Protein AF-0000000078798876 (afdb_homodimer)

Organism: NCBI:txid997891

Secondary structure (DSSP, 8-state):
-EEEEEEE-HHHHHTT---HHHHHHHHHHHHHHTTTSB-PPPEEE-SSTT-EEEEEEEE--TTT-EEEEEEEEE-TTSSSSEEEEEEEEETTT--EEEEEE-HHHHHHHHHHHHHHHHHHHSPTT--EEEEE--SHHHHHHHHHHHHHTTTS-EEEEEE--TTHHHHHHHHTTT-TTEEEEEE--HHHHHHT-SEEEE--S--SS-S---GGGS-TTPEEEESS-TT-TTHHHH-SEEEES-HHHHTTSTTGGG-SSEEETHHHHTTSS----STT--EEEE----HHHHHHHHHHHHHHHTTT---EEEEE---SS---/-EEEEEEE-HHHHHTT---HHHHHHHHHHHHHHTTTSB-PPPEEE-SSTT-EEEEEEEE--TTT-EEEEEEEEE-TTSSSSEEEEEEEEETTT--EEEEEE-HHHHHHHHHHHHHHHHHHHSPTT--EEEEE--SHHHHHHHHHHHHHTTTS-EEEEEE--TTHHHHHHHHTTT-TTEEEEEE--HHHHHHT-SEEEE--S--SS-S---GGGS-TTPEEEESS-TT-TTHHHH-SEEEES-HHHHTTSTTGGG-SSEEETHHHHTTSS----STT--EEEE----HHHHHHHHHHHHHHHTTT---EEEEE---SS---

Foldseek 3Di:
DWDKAFEAEPVLLVVVVQALQNLLVLLLVLLLQVVQKDWDDKDWDAPDDPKIWIWTWIGGHVVLQKIKIKIWIACPPDVVRIWMWMFIARNVPRDTHYIYTLPVLVQQNLLSVLLNLCVQAFAPPFAEEEEEDLDSNVLNVVSNNCVVPVVAAHEYEYEDDPCRQVVSCVVCVPRDRYHYHYDHALLVRQLPHSEYEYDDQDDPEARDDPPPSNAFQYEYEYSRPPRHVVCQQDFQEEEEQDCVVPVPDPCNVRRNYYDYPSCCSVPNDSHDDHRRGYYYYYYPDHVSSSNSVVSVSCVVCVPPRDDIDIDDDDPDPDDD/DWDKAFEAEPVLLVVVVQALQNLLVLLLVLLLQVVQKDWDDKDWDAPDDPKIWIWTWIGGHVVLQKIKIKIWIACPPDVVRIWMWMFIARNVPRDTHYIYTLPVLVQQNLLSVLLNLCVQAFAPPFAEEEEEDLDSNVLNVVSNNCVVPVVAAHEYEYEDDPCRQVVSCVVCVPRDRYHYHYDHALLVRQLPHSEYEYDDQDDPEARDPPPPSNAFQYEYEYSRPPRPVVCQQDFQEEEEQDCVVPVPDPCNVRRNYYDYPSCCSVPNDSHDDHRRGYYYYYYPDHVSSSNSVVSVSCVVCVVPRDDIDIDDDDPDPDDD

InterPro domains:
  IPR003462 Ornithine cyclodeaminase/mu-crystallin [PF02423] (9-298)
  IPR003462 Ornithine cyclodeaminase/mu-crystallin [PTHR13812] (23-302)
  IPR023401 Ornithine cyclodeaminase, N-terminal [G3DSA:3.30.1780.10] (10-298)
  IPR036291 NAD(P)-binding domain superfamily [SSF51735] (4-299)

Nearest PDB structures (foldseek):
  4mpd-assembly1_A-2  TM=8.669E-01  e=1.095E-24  Staphylococcus aureus subsp. aureus MW2
  6t3e-assembly1_A  TM=8.638E-01  e=1.788E-24  Thermococcus litoralis DSM 5473
  1omo-assembly1_A  TM=8.299E-01  e=4.763E-24  Archaeoglobus fulgidus
  4bv8-assembly1_A-2  TM=8.212E-01  e=3.181E-23  Mus musculus
  6rqa-assembly1_B  TM=8.063E-01  e=5.661E-22  Paracoccus denitrificans PD1222

Radius of gyration: 27.5 Å; Cα contacts (8 Å, |Δi|>4): 1430; chains: 2; bounding box: 52×82×54 Å

Structure (mmCIF, N/CA/C/O backbone):
data_AF-0000000078798876-model_v1
#
loop_
_entity.id
_entity.type
_entity.pdbx_description
1 polymer 'Ornithine cyclodeaminase'
#
loop_
_atom_site.group_PDB
_atom_site.id
_atom_site.type_symbol
_atom_site.label_atom_id
_atom_site.label_alt_id
_atom_site.label_comp_id
_atom_site.label_asym_id
_atom_site.label_entity_id
_atom_site.label_seq_id
_atom_site.pdbx_PDB_ins_code
_atom_site.Cartn_x
_atom_site.Cartn_y
_atom_site.Cartn_z
_atom_site.occupancy
_atom_site.B_iso_or_equiv
_atom_site.auth_seq_id
_atom_site.auth_comp_id
_atom_site.auth_asym_id
_atom_site.auth_atom_id
_atom_site.pdbx_PDB_model_num
ATOM 1 N N . MET A 1 1 ? -21.156 14.617 -2.564 1 64.94 1 MET A N 1
ATOM 2 C CA . MET A 1 1 ? -22.031 13.734 -3.32 1 64.94 1 MET A CA 1
ATOM 3 C C . MET A 1 1 ? -21.672 12.273 -3.098 1 64.94 1 MET A C 1
ATOM 5 O O . MET A 1 1 ? -20.484 11.922 -3.098 1 64.94 1 MET A O 1
ATOM 9 N N . GLY A 1 2 ? -22.656 11.523 -2.791 1 82.88 2 GLY A N 1
ATOM 10 C CA . GLY A 1 2 ? -22.5 10.117 -2.479 1 82.88 2 GLY A CA 1
ATOM 11 C C . GLY A 1 2 ? -22.125 9.273 -3.682 1 82.88 2 GLY A C 1
ATOM 12 O O . GLY A 1 2 ? -22.609 9.508 -4.789 1 82.88 2 GLY A O 1
ATOM 13 N N . ARG A 1 3 ? -21.094 8.531 -3.545 1 88.94 3 ARG A N 1
ATOM 14 C CA . ARG A 1 3 ? -20.625 7.613 -4.578 1 88.94 3 ARG A CA 1
ATOM 15 C C . ARG A 1 3 ? -20.812 6.164 -4.148 1 88.94 3 ARG A C 1
ATOM 17 O O . ARG A 1 3 ? -20.469 5.793 -3.025 1 88.94 3 ARG A O 1
ATOM 24 N N . GLU A 1 4 ? -21.406 5.438 -5.062 1 94.81 4 GLU A N 1
ATOM 25 C CA . GLU A 1 4 ? -21.641 4.031 -4.758 1 94.81 4 GLU A CA 1
ATOM 26 C C . GLU A 1 4 ? -20.359 3.215 -4.863 1 94.81 4 GLU A C 1
ATOM 28 O O . GLU A 1 4 ? -19.625 3.334 -5.844 1 94.81 4 GLU A O 1
ATOM 33 N N . VAL A 1 5 ? -20.062 2.471 -3.846 1 97.44 5 VAL A N 1
ATOM 34 C CA . VAL A 1 5 ? -18.938 1.546 -3.824 1 97.44 5 VAL A CA 1
ATOM 35 C C . VAL A 1 5 ? -19.453 0.108 -3.762 1 97.44 5 VAL A C 1
ATOM 37 O O . VAL A 1 5 ? -20.203 -0.251 -2.852 1 97.44 5 VAL A O 1
ATOM 40 N N . LEU A 1 6 ? -19.047 -0.679 -4.73 1 98.25 6 LEU A N 1
ATOM 41 C CA . LEU A 1 6 ? -19.469 -2.076 -4.758 1 98.25 6 LEU A CA 1
ATOM 42 C C . LEU A 1 6 ? -18.641 -2.912 -3.793 1 98.25 6 LEU A C 1
ATOM 44 O O . LEU A 1 6 ? -17.422 -2.697 -3.662 1 98.25 6 LEU A O 1
ATOM 48 N N . VAL A 1 7 ? -19.266 -3.803 -3.068 1 98.06 7 VAL A N 1
ATOM 49 C CA . VAL A 1 7 ? -18.578 -4.84 -2.307 1 98.06 7 VAL A CA 1
ATOM 50 C C . VAL A 1 7 ? -18.703 -6.18 -3.035 1 98.06 7 VAL A C 1
ATOM 52 O O . VAL A 1 7 ? -19.75 -6.816 -3.012 1 98.06 7 VAL A O 1
ATOM 55 N N . ILE A 1 8 ? -17.656 -6.566 -3.68 1 98.19 8 ILE A N 1
ATOM 56 C CA . ILE A 1 8 ? -17.656 -7.809 -4.445 1 98.19 8 ILE A CA 1
ATOM 57 C C . ILE A 1 8 ? -17.094 -8.945 -3.588 1 98.19 8 ILE A C 1
ATOM 59 O O . ILE A 1 8 ? -15.922 -8.93 -3.207 1 98.19 8 ILE A O 1
ATOM 63 N N . GLN A 1 9 ? -17.891 -9.891 -3.352 1 95.94 9 GLN A N 1
ATOM 64 C CA . GLN A 1 9 ? -17.547 -10.977 -2.441 1 95.94 9 GLN A CA 1
ATOM 65 C C . GLN A 1 9 ? -17.172 -12.234 -3.209 1 95.94 9 GLN A C 1
ATOM 67 O O . GLN A 1 9 ? -17.375 -12.32 -4.422 1 95.94 9 GLN A O 1
ATOM 72 N N . ASN A 1 10 ? -16.609 -13.164 -2.477 1 93.44 10 ASN A N 1
ATOM 73 C CA . ASN A 1 10 ? -16.219 -14.438 -3.08 1 93.44 10 ASN A CA 1
ATOM 74 C C . ASN A 1 10 ? -17.375 -15.094 -3.812 1 93.44 10 ASN A C 1
ATOM 76 O O . ASN A 1 10 ? -17.203 -15.625 -4.91 1 93.44 10 ASN A O 1
ATOM 80 N N . ARG A 1 11 ? -18.531 -15.062 -3.223 1 92.75 11 ARG A N 1
ATOM 81 C CA . ARG A 1 11 ? -19.688 -15.711 -3.816 1 92.75 11 ARG A CA 1
ATOM 82 C C . ARG A 1 11 ? -20.047 -15.078 -5.16 1 92.75 11 ARG A C 1
ATOM 84 O O . ARG A 1 11 ? -20.5 -15.773 -6.078 1 92.75 11 ARG A O 1
ATOM 91 N N . ASP A 1 12 ? -19.938 -13.711 -5.27 1 96.44 12 ASP A N 1
ATOM 92 C CA . ASP A 1 12 ? -20.188 -13.023 -6.531 1 96.44 12 ASP A CA 1
ATOM 93 C C . ASP A 1 12 ? -19.234 -13.508 -7.617 1 96.44 12 ASP A C 1
ATOM 95 O O . ASP A 1 12 ? -19.641 -13.75 -8.75 1 96.44 12 ASP A O 1
ATOM 99 N N . ILE A 1 13 ? -17.953 -13.695 -7.238 1 97.19 13 ILE A N 1
ATOM 100 C CA . ILE A 1 13 ? -16.922 -14.086 -8.188 1 97.19 13 ILE A CA 1
ATOM 101 C C . ILE A 1 13 ? -17.125 -15.539 -8.609 1 97.19 13 ILE A C 1
ATOM 103 O O . ILE A 1 13 ? -17.062 -15.875 -9.789 1 97.19 13 ILE A O 1
ATOM 107 N N . TYR A 1 14 ? -17.469 -16.375 -7.676 1 93.69 14 TYR A N 1
ATOM 108 C CA . TYR A 1 14 ? -17.734 -17.781 -7.965 1 93.69 14 TYR A CA 1
ATOM 109 C C . TYR A 1 14 ? -18.891 -17.922 -8.945 1 93.69 14 TYR A C 1
ATOM 111 O O . TYR A 1 14 ? -18.891 -18.812 -9.805 1 93.69 14 TYR A O 1
ATOM 119 N N . GLY A 1 15 ? -19.844 -17.047 -8.797 1 94.75 15 GLY A N 1
ATOM 120 C CA . GLY A 1 15 ? -21.031 -17.094 -9.648 1 94.75 15 GLY A CA 1
ATOM 121 C C . GLY A 1 15 ? -20.719 -16.797 -11.102 1 94.75 15 GLY A C 1
ATOM 122 O O . GLY A 1 15 ? -21.5 -17.141 -11.992 1 94.75 15 GLY A O 1
ATOM 123 N N . LEU A 1 16 ? -19.594 -16.172 -11.391 1 97.12 16 LEU A N 1
ATOM 124 C CA . LEU A 1 16 ? -19.203 -15.859 -12.766 1 97.12 16 LEU A CA 1
ATOM 125 C C . LEU A 1 16 ? -18.734 -17.109 -13.492 1 97.12 16 LEU A C 1
ATOM 127 O O . LEU A 1 16 ? -18.688 -17.141 -14.727 1 97.12 16 LEU A O 1
ATOM 131 N N . ASN A 1 17 ? -18.312 -18.172 -12.797 1 97.06 17 ASN A N 1
ATOM 132 C CA . ASN A 1 17 ? -17.797 -19.406 -13.359 1 97.06 17 ASN A CA 1
ATOM 133 C C . ASN A 1 17 ? -16.672 -19.141 -14.359 1 97.06 17 ASN A C 1
ATOM 135 O O . ASN A 1 17 ? -16.703 -19.656 -15.477 1 97.06 17 ASN A O 1
ATOM 139 N N . ILE A 1 18 ? -15.734 -18.328 -13.906 1 98.38 18 ILE A N 1
ATOM 140 C CA . ILE A 1 18 ? -14.578 -18.047 -14.742 1 98.38 18 ILE A CA 1
ATOM 141 C C . ILE A 1 18 ? -13.727 -19.312 -14.906 1 98.38 18 ILE A C 1
ATOM 143 O O . ILE A 1 18 ? -13.32 -19.922 -13.914 1 98.38 18 ILE A O 1
ATOM 147 N N . SER A 1 19 ? -13.406 -19.688 -16.125 1 98.19 19 SER A N 1
ATOM 148 C CA . SER A 1 19 ? -12.656 -20.922 -16.359 1 98.19 19 SER A CA 1
ATOM 149 C C . SER A 1 19 ? -11.18 -20.734 -16.047 1 98.19 19 SER A C 1
ATOM 151 O O . SER A 1 19 ? -10.648 -19.625 -16.156 1 98.19 19 SER A O 1
ATOM 153 N N . PRO A 1 20 ? -10.523 -21.781 -15.703 1 98.25 20 PRO A N 1
ATOM 154 C CA . PRO A 1 20 ? -9.078 -21.703 -15.484 1 98.25 20 PRO A CA 1
ATOM 155 C C . PRO A 1 20 ? -8.32 -21.219 -16.719 1 98.25 20 PRO A C 1
ATOM 157 O O . PRO A 1 20 ? -7.344 -20.469 -16.594 1 98.25 20 PRO A O 1
ATOM 160 N N . LEU A 1 21 ? -8.797 -21.594 -17.844 1 98.38 21 LEU A N 1
ATOM 161 C CA . LEU A 1 21 ? -8.148 -21.172 -19.078 1 98.38 21 LEU A CA 1
ATOM 162 C C . LEU A 1 21 ? -8.25 -19.656 -19.25 1 98.38 21 LEU A C 1
ATOM 164 O O . LEU A 1 21 ? -7.305 -19.016 -19.719 1 98.38 21 LEU A O 1
ATOM 168 N N . GLU A 1 22 ? -9.391 -19.109 -18.906 1 98.69 22 GLU A N 1
ATOM 169 C CA . GLU A 1 22 ? -9.555 -17.672 -18.953 1 98.69 22 GLU A CA 1
ATOM 170 C C . GLU A 1 22 ? -8.617 -16.969 -17.969 1 98.69 22 GLU A C 1
ATOM 172 O O . GLU A 1 22 ? -8.07 -15.906 -18.281 1 98.69 22 GLU A O 1
ATOM 177 N N . CYS A 1 23 ? -8.391 -17.547 -16.812 1 98.81 23 CYS A N 1
ATOM 178 C CA . CYS A 1 23 ? -7.441 -17.016 -15.852 1 98.81 23 CYS A CA 1
ATOM 179 C C . CYS A 1 23 ? -6.035 -16.969 -16.438 1 98.81 23 CYS A C 1
ATOM 181 O O . CYS A 1 23 ? -5.309 -15.992 -16.266 1 98.81 23 CYS A O 1
ATOM 183 N N . VAL A 1 24 ? -5.664 -18.016 -17.156 1 98.81 24 VAL A N 1
ATOM 184 C CA . VAL A 1 24 ? -4.344 -18.078 -17.781 1 98.81 24 VAL A CA 1
ATOM 185 C C . VAL A 1 24 ? -4.211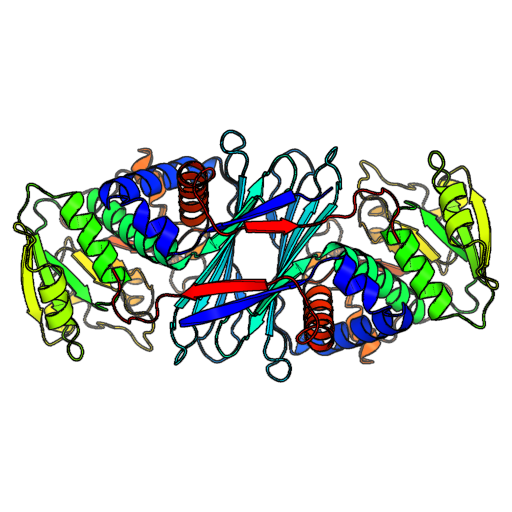 -16.969 -18.828 1 98.81 24 VAL A C 1
ATOM 187 O O . VAL A 1 24 ? -3.172 -16.312 -18.906 1 98.81 24 VAL A O 1
ATOM 190 N N . LYS A 1 25 ? -5.25 -16.781 -19.578 1 98.75 25 LYS A N 1
ATOM 191 C CA . LYS A 1 25 ? -5.25 -15.719 -20.562 1 98.75 25 LYS A CA 1
ATOM 192 C C . LYS A 1 25 ? -5.078 -14.352 -19.906 1 98.75 25 LYS A C 1
ATOM 194 O O . LYS A 1 25 ? -4.348 -13.5 -20.422 1 98.75 25 LYS A O 1
ATOM 199 N N . TRP A 1 26 ? -5.77 -14.148 -18.766 1 98.81 26 TRP A N 1
ATOM 200 C CA . TRP A 1 26 ? -5.676 -12.867 -18.062 1 98.81 26 TRP A CA 1
ATOM 201 C C . TRP A 1 26 ? -4.266 -12.648 -17.531 1 98.81 26 TRP A C 1
ATOM 203 O O . TRP A 1 26 ? -3.764 -11.523 -17.531 1 98.81 26 TRP A O 1
ATOM 213 N N . VAL A 1 27 ? -3.631 -13.656 -17.094 1 98.69 27 VAL A N 1
ATOM 214 C CA . VAL A 1 27 ? -2.266 -13.555 -16.594 1 98.69 27 VAL A CA 1
ATOM 215 C C . VAL A 1 27 ? -1.312 -13.242 -17.75 1 98.69 27 VAL A C 1
ATOM 217 O O . VAL A 1 27 ? -0.404 -12.422 -17.609 1 98.69 27 VAL A O 1
ATOM 220 N N . ASP A 1 28 ? -1.496 -13.938 -18.859 1 98.69 28 ASP A N 1
ATOM 221 C CA . ASP A 1 28 ? -0.694 -13.641 -20.031 1 98.69 28 ASP A CA 1
ATOM 222 C C . ASP A 1 28 ? -0.815 -12.164 -20.422 1 98.69 28 ASP A C 1
ATOM 224 O O . ASP A 1 28 ? 0.193 -11.484 -20.625 1 98.69 28 ASP A O 1
ATOM 228 N N . GLU A 1 29 ? -2.01 -11.719 -20.438 1 98.12 29 GLU A N 1
ATOM 229 C CA . GLU A 1 29 ? -2.271 -10.312 -20.719 1 98.12 29 GLU A CA 1
ATOM 230 C C . GLU A 1 29 ? -1.573 -9.414 -19.703 1 98.12 29 GLU A C 1
ATOM 232 O O . GLU A 1 29 ? -0.972 -8.398 -20.078 1 98.12 29 GLU A O 1
ATOM 237 N N . SER A 1 30 ? -1.654 -9.773 -18.469 1 98.12 30 SER A N 1
ATOM 238 C CA . SER A 1 30 ? -1.051 -8.992 -17.391 1 98.12 30 SER A CA 1
ATOM 239 C C . SER A 1 30 ? 0.452 -8.836 -17.609 1 98.12 30 SER A C 1
ATOM 241 O O . SER A 1 30 ? 0.99 -7.734 -17.5 1 98.12 30 SER A O 1
ATOM 243 N N . PHE A 1 31 ? 1.131 -9.906 -17.938 1 97.94 31 PHE A N 1
ATOM 244 C CA . PHE A 1 31 ? 2.572 -9.844 -18.156 1 97.94 31 PHE A CA 1
ATOM 245 C C . PHE A 1 31 ? 2.91 -8.914 -19.312 1 97.94 31 PHE A C 1
ATOM 247 O O . PHE A 1 31 ? 3.883 -8.156 -19.234 1 97.94 31 PHE A O 1
ATOM 254 N N . ARG A 1 32 ? 2.141 -8.961 -20.297 1 96.75 32 ARG A N 1
ATOM 255 C CA . ARG A 1 32 ? 2.395 -8.156 -21.484 1 96.75 32 ARG A CA 1
ATOM 256 C C . ARG A 1 32 ? 2.156 -6.676 -21.203 1 96.75 32 ARG A C 1
ATOM 258 O O . ARG A 1 32 ? 2.699 -5.812 -21.906 1 96.75 32 ARG A O 1
ATOM 265 N N . LEU A 1 33 ? 1.397 -6.367 -20.156 1 96.62 33 LEU A N 1
ATOM 266 C CA . LEU A 1 33 ? 1.072 -4.992 -19.781 1 96.62 33 LEU A CA 1
ATOM 267 C C . LEU A 1 33 ? 2.135 -4.418 -18.859 1 96.62 33 LEU A C 1
ATOM 269 O O . LEU A 1 33 ? 2.125 -3.219 -18.562 1 96.62 33 LEU A O 1
ATOM 273 N N . LYS A 1 34 ? 3.041 -5.219 -18.406 1 96.5 34 LYS A N 1
ATOM 274 C CA . LYS A 1 34 ? 3.926 -4.828 -17.312 1 96.5 34 LYS A CA 1
ATOM 275 C C . LYS A 1 34 ? 4.711 -3.568 -17.656 1 96.5 34 LYS A C 1
ATOM 277 O O . LYS A 1 34 ? 4.832 -2.658 -16.828 1 96.5 34 LYS A O 1
ATOM 282 N N . ALA A 1 35 ? 5.191 -3.463 -18.922 1 93.88 35 ALA A N 1
ATOM 283 C CA . ALA A 1 35 ? 6.012 -2.33 -19.344 1 93.88 35 ALA A CA 1
ATOM 284 C C . ALA A 1 35 ? 5.191 -1.044 -19.391 1 93.88 35 ALA A C 1
ATOM 286 O O . ALA A 1 35 ? 5.746 0.055 -19.312 1 93.88 35 ALA A O 1
ATOM 287 N N . LEU A 1 36 ? 3.908 -1.196 -19.562 1 95.88 36 LEU A N 1
ATOM 288 C CA . LEU A 1 36 ? 3.033 -0.039 -19.703 1 95.88 36 LEU A CA 1
ATOM 289 C C . LEU A 1 36 ? 2.375 0.32 -18.375 1 95.88 36 LEU A C 1
ATOM 291 O O . LEU A 1 36 ? 1.802 1.402 -18.234 1 95.88 36 LEU A O 1
ATOM 295 N N . ALA A 1 37 ? 2.416 -0.556 -17.406 1 97.81 37 ALA A N 1
ATOM 296 C CA . ALA A 1 37 ? 1.817 -0.332 -16.094 1 97.81 37 ALA A CA 1
ATOM 297 C C . ALA A 1 37 ? 2.834 0.258 -15.117 1 97.81 37 ALA A C 1
ATOM 299 O O . ALA A 1 37 ? 4.031 0.304 -15.414 1 97.81 37 ALA A O 1
ATOM 300 N N . GLN A 1 38 ? 2.4 0.878 -14.125 1 98 38 GLN A N 1
ATOM 301 C CA . GLN A 1 38 ? 3.252 1.253 -13 1 98 38 GLN A CA 1
ATOM 302 C C . GLN A 1 38 ? 3.111 0.261 -11.844 1 98 38 GLN A C 1
ATOM 304 O O . GLN A 1 38 ? 2.041 0.147 -11.25 1 98 38 GLN A O 1
ATOM 309 N N . LEU A 1 39 ? 4.137 -0.43 -11.57 1 97.12 39 LEU A N 1
ATOM 310 C CA . LEU A 1 39 ? 4.156 -1.524 -10.609 1 97.12 39 LEU A CA 1
ATOM 311 C C . LEU A 1 39 ? 5.227 -1.297 -9.547 1 97.12 39 LEU A C 1
ATOM 313 O O . LEU A 1 39 ? 6.312 -1.874 -9.617 1 97.12 39 LEU A O 1
ATOM 317 N N . PRO A 1 40 ? 4.906 -0.522 -8.516 1 93.69 40 PRO A N 1
ATOM 318 C CA . PRO A 1 40 ? 5.859 -0.352 -7.414 1 93.69 40 PRO A CA 1
ATOM 319 C C . PRO A 1 40 ? 6.113 -1.648 -6.648 1 93.69 40 PRO A C 1
ATOM 321 O O . PRO A 1 40 ? 5.262 -2.543 -6.641 1 93.69 40 PRO A O 1
ATOM 324 N N . PRO A 1 41 ? 7.301 -1.751 -6.078 1 90.25 41 PRO A N 1
ATOM 325 C CA . PRO A 1 41 ? 7.574 -2.949 -5.281 1 90.25 41 PRO A CA 1
ATOM 326 C C . PRO A 1 41 ? 6.586 -3.133 -4.133 1 90.25 41 PRO A C 1
ATOM 328 O O . PRO A 1 41 ? 6.082 -2.15 -3.584 1 90.25 41 PRO A O 1
ATOM 331 N N . LYS A 1 42 ? 6.316 -4.344 -3.791 1 92.75 42 LYS A N 1
ATOM 332 C CA . LYS A 1 42 ? 5.445 -4.625 -2.65 1 92.75 42 LYS A CA 1
ATOM 333 C C . LYS A 1 42 ? 6.152 -4.316 -1.333 1 92.75 42 LYS A C 1
ATOM 335 O O . LYS A 1 42 ? 7.383 -4.289 -1.272 1 92.75 42 LYS A O 1
ATOM 340 N N . MET A 1 43 ? 5.363 -4.035 -0.323 1 93.75 43 MET A N 1
ATOM 341 C CA . MET A 1 43 ? 5.867 -3.729 1.014 1 93.75 43 MET A CA 1
ATOM 342 C C . MET A 1 43 ? 5.246 -4.652 2.055 1 93.75 43 MET A C 1
ATOM 344 O O . MET A 1 43 ? 4.027 -4.844 2.072 1 93.75 43 MET A O 1
ATOM 348 N N . SER A 1 44 ? 6.152 -5.195 2.896 1 95.44 44 SER A N 1
ATOM 349 C CA . SER A 1 44 ? 5.645 -6.121 3.904 1 95.44 44 SER A CA 1
ATOM 350 C C . SER A 1 44 ? 6 -5.652 5.312 1 95.44 44 SER A C 1
ATOM 352 O O . SER A 1 44 ? 7.047 -5.035 5.52 1 95.44 44 SER A O 1
ATOM 354 N N . VAL A 1 45 ? 5.078 -5.871 6.211 1 97.62 45 VAL A N 1
ATOM 355 C CA . VAL A 1 45 ? 5.324 -5.754 7.645 1 97.62 45 VAL A CA 1
ATOM 356 C C . VAL A 1 45 ? 5.027 -7.082 8.328 1 97.62 45 VAL A C 1
ATOM 358 O O . VAL A 1 45 ? 4.336 -7.938 7.77 1 97.62 45 VAL A O 1
ATOM 361 N N . HIS A 1 46 ? 5.574 -7.258 9.547 1 97 46 HIS A N 1
ATOM 362 C CA . HIS A 1 46 ? 5.488 -8.539 10.234 1 97 46 HIS A CA 1
ATOM 363 C C . HIS A 1 46 ? 5.031 -8.367 11.672 1 97 46 HIS A C 1
ATOM 365 O O . HIS A 1 46 ? 5.852 -8.156 12.57 1 97 46 HIS A O 1
ATOM 371 N N . PRO A 1 47 ? 3.727 -8.516 11.859 1 96.19 47 PRO A N 1
ATOM 372 C CA . PRO A 1 47 ? 3.221 -8.312 13.219 1 96.19 47 PRO A CA 1
ATOM 373 C C . PRO A 1 47 ? 3.838 -9.281 14.227 1 96.19 47 PRO A C 1
ATOM 375 O O . PRO A 1 47 ? 4.16 -8.891 15.352 1 96.19 47 PRO A O 1
ATOM 378 N N . GLN A 1 48 ? 3.904 -10.562 13.812 1 92.69 48 GLN A N 1
ATOM 379 C CA . GLN A 1 48 ? 4.496 -11.586 14.664 1 92.69 48 GLN A CA 1
ATOM 380 C C . GLN A 1 48 ? 5.227 -12.641 13.836 1 92.69 48 GLN A C 1
ATOM 382 O O . GLN A 1 48 ? 4.648 -13.227 12.914 1 92.69 48 GLN A O 1
ATOM 387 N N . GLY A 1 49 ? 6.473 -12.852 14.242 1 89.62 49 GLY A N 1
ATOM 388 C CA . GLY A 1 49 ? 7.215 -13.898 13.562 1 89.62 49 GLY A CA 1
ATOM 389 C C . GLY A 1 49 ? 7.238 -13.727 12.055 1 89.62 49 GLY A C 1
ATOM 390 O O . GLY A 1 49 ? 7.621 -12.672 11.547 1 89.62 49 GLY A O 1
ATOM 391 N N . ASN A 1 50 ? 6.688 -14.836 11.367 1 87.75 50 ASN A N 1
ATOM 392 C CA . ASN A 1 50 ? 6.699 -14.836 9.914 1 87.75 50 ASN A CA 1
ATOM 393 C C . ASN A 1 50 ? 5.363 -14.367 9.344 1 87.75 50 ASN A C 1
ATOM 395 O O . ASN A 1 50 ? 5.141 -14.445 8.133 1 87.75 50 ASN A O 1
ATOM 399 N N . ASP A 1 51 ? 4.457 -13.93 10.242 1 94.38 51 ASP A N 1
ATOM 400 C CA . ASP A 1 51 ? 3.223 -13.32 9.758 1 94.38 51 ASP A CA 1
ATOM 401 C C . ASP A 1 51 ? 3.514 -12.078 8.922 1 94.38 51 ASP A C 1
ATOM 403 O O . ASP A 1 51 ? 4.578 -11.469 9.055 1 94.38 51 ASP A O 1
ATOM 407 N N . PHE A 1 52 ? 2.594 -11.797 8.008 1 96.19 52 PHE A N 1
ATOM 408 C CA . PHE A 1 52 ? 2.869 -10.594 7.238 1 96.19 52 PHE A CA 1
ATOM 409 C C . PHE A 1 52 ? 1.573 -9.945 6.758 1 96.19 52 PHE A C 1
ATOM 411 O O . PHE A 1 52 ? 0.552 -10.625 6.625 1 96.19 52 PHE A O 1
ATOM 418 N N . PHE A 1 53 ? 1.615 -8.703 6.637 1 97.94 53 PHE A N 1
ATOM 419 C CA . PHE A 1 53 ? 0.772 -7.93 5.734 1 97.94 53 PHE A CA 1
ATOM 420 C C . PHE A 1 53 ? 1.588 -7.375 4.574 1 97.94 53 PHE A C 1
ATOM 422 O O . PHE A 1 53 ? 2.66 -6.801 4.777 1 97.94 53 PHE A O 1
ATOM 429 N N . THR A 1 54 ? 1.133 -7.605 3.396 1 97.38 54 THR A N 1
ATOM 430 C CA . THR A 1 54 ? 1.828 -7.094 2.221 1 97.38 54 THR A CA 1
ATOM 431 C C . THR A 1 54 ? 0.909 -6.195 1.399 1 97.38 54 THR A C 1
ATOM 433 O O . THR A 1 54 ? -0.258 -6.523 1.18 1 97.38 54 THR A O 1
ATOM 436 N N . SER A 1 55 ? 1.36 -5 1.054 1 97.81 55 SER A N 1
ATOM 437 C CA . SER A 1 55 ? 0.664 -4.047 0.196 1 97.81 55 SER A CA 1
ATOM 438 C C . SER A 1 55 ? 1.18 -4.113 -1.237 1 97.81 55 SER A C 1
ATOM 440 O O . SER A 1 55 ? 2.383 -3.984 -1.478 1 97.81 55 SER A O 1
ATOM 442 N N . MET A 1 56 ? 0.241 -4.289 -2.137 1 98 56 MET A N 1
ATOM 443 C CA . MET A 1 56 ? 0.604 -4.508 -3.533 1 98 56 MET A CA 1
ATOM 444 C C . MET A 1 56 ? -0.172 -3.57 -4.453 1 98 56 MET A C 1
ATOM 446 O O . MET A 1 56 ? -1.195 -3.957 -5.02 1 98 56 MET A O 1
ATOM 450 N N . PRO A 1 57 ? 0.375 -2.375 -4.711 1 98.25 57 PRO A N 1
ATOM 451 C CA . PRO A 1 57 ? -0.294 -1.431 -5.609 1 98.25 57 PRO A CA 1
ATOM 452 C C . PRO A 1 57 ? 0.059 -1.661 -7.074 1 98.25 57 PRO A C 1
ATOM 454 O O . PRO A 1 57 ? 1.124 -2.205 -7.379 1 98.25 57 PRO A O 1
ATOM 457 N N . CYS A 1 58 ? -0.83 -1.242 -7.93 1 98.62 58 CYS A N 1
ATOM 458 C CA . CYS A 1 58 ? -0.557 -1.24 -9.359 1 98.62 58 CYS A CA 1
ATOM 459 C C . CYS A 1 58 ? -1.479 -0.27 -10.094 1 98.62 58 CYS A C 1
ATOM 461 O O . CYS A 1 58 ? -2.674 -0.205 -9.797 1 98.62 58 CYS A O 1
ATOM 463 N N . CYS A 1 59 ? -0.919 0.533 -10.938 1 98.75 59 CYS A N 1
ATOM 464 C CA . CYS A 1 59 ? -1.684 1.382 -11.844 1 98.75 59 CYS A CA 1
ATOM 465 C C . CYS A 1 59 ? -1.631 0.843 -13.266 1 98.75 59 CYS A C 1
ATOM 467 O O . CYS A 1 59 ? -0.56 0.777 -13.875 1 98.75 59 CYS A O 1
ATOM 469 N N . LEU A 1 60 ? -2.766 0.425 -13.789 1 98.5 60 LEU A N 1
ATOM 470 C CA . LEU A 1 60 ? -2.818 -0.081 -15.156 1 98.5 60 LEU A CA 1
ATOM 471 C C . LEU A 1 60 ? -2.727 1.061 -16.156 1 98.5 60 LEU A C 1
ATOM 473 O O . LEU A 1 60 ? -2.859 2.23 -15.789 1 98.5 60 LEU A O 1
ATOM 477 N N . PRO A 1 61 ? -2.422 0.731 -17.422 1 96.88 61 PRO A N 1
ATOM 478 C CA . PRO A 1 61 ? -2.375 1.776 -18.453 1 96.88 61 PRO A CA 1
ATOM 479 C C . PRO A 1 61 ? -3.68 2.562 -18.547 1 96.88 61 PRO A C 1
ATOM 481 O O . PRO A 1 61 ? -4.738 2.062 -18.156 1 96.88 61 PRO A O 1
ATOM 484 N N . SER A 1 62 ? -3.578 3.707 -19.125 1 94.5 62 SER A N 1
ATOM 485 C CA . SER A 1 62 ? -4.691 4.652 -19.156 1 94.5 62 SER A CA 1
ATOM 486 C C . SER A 1 62 ? -5.902 4.051 -19.859 1 94.5 62 SER A C 1
ATOM 488 O O . SER A 1 62 ? -7.043 4.414 -19.562 1 94.5 62 SER A O 1
ATOM 490 N N . SER A 1 63 ? -5.664 3.143 -20.781 1 95.12 63 SER A N 1
ATOM 491 C CA . SER A 1 63 ? -6.762 2.514 -21.5 1 95.12 63 SER A CA 1
ATOM 492 C C . SER A 1 63 ? -7.652 1.703 -20.578 1 95.12 63 SER A C 1
ATOM 494 O O . SER A 1 63 ? -8.844 1.512 -20.844 1 95.12 63 SER A O 1
ATOM 496 N N . TYR A 1 64 ? -7.129 1.225 -19.438 1 96.44 64 TYR A N 1
ATOM 497 C CA . TYR A 1 64 ? -7.918 0.513 -18.438 1 96.44 64 TYR A CA 1
ATOM 498 C C . TYR A 1 64 ? -8.562 1.486 -17.453 1 96.44 64 TYR A C 1
ATOM 500 O O . TYR A 1 64 ? -9.664 1.237 -16.953 1 96.44 64 TYR A O 1
ATOM 508 N N . GLY A 1 65 ? -7.785 2.598 -17.062 1 97.31 65 GLY A N 1
ATOM 509 C CA . GLY A 1 65 ? -8.328 3.678 -16.266 1 97.31 65 GLY A CA 1
ATOM 510 C C . GLY A 1 65 ? -8.5 3.305 -14.797 1 97.31 65 GLY A C 1
ATOM 511 O O . GLY A 1 65 ? -9.422 3.773 -14.133 1 97.31 65 GLY A O 1
ATOM 512 N N . VAL A 1 66 ? -7.609 2.352 -14.297 1 98.56 66 VAL A N 1
ATOM 513 C CA . VAL A 1 66 ? -7.832 1.935 -12.914 1 98.56 66 VAL A CA 1
ATOM 514 C C . VAL A 1 66 ? -6.5 1.91 -12.164 1 98.56 66 VAL A C 1
ATOM 516 O O . VAL A 1 66 ? -5.449 1.667 -12.758 1 98.56 66 VAL A O 1
ATOM 519 N N . PHE A 1 67 ? -6.547 2.197 -10.961 1 98.69 67 PHE A N 1
ATOM 520 C CA . PHE A 1 67 ? -5.551 1.888 -9.945 1 98.69 67 PHE A CA 1
ATOM 521 C C . PHE A 1 67 ? -6.098 0.878 -8.938 1 98.69 67 PHE A C 1
ATOM 523 O O . PHE A 1 67 ? -7.273 0.941 -8.562 1 98.69 67 PHE A O 1
ATOM 530 N N . GLY A 1 68 ? -5.258 -0.096 -8.602 1 98.81 68 GLY A N 1
ATOM 531 C CA . GLY A 1 68 ? -5.648 -1.075 -7.598 1 98.81 68 GLY A CA 1
ATOM 532 C C . GLY A 1 68 ? -4.625 -1.235 -6.488 1 98.81 68 GLY A C 1
ATOM 533 O O . GLY A 1 68 ? -3.426 -1.063 -6.715 1 98.81 68 GLY A O 1
ATOM 534 N N . MET A 1 69 ? -5.137 -1.544 -5.281 1 98.69 69 MET A N 1
ATOM 535 C CA . MET A 1 69 ? -4.32 -1.851 -4.113 1 98.69 69 MET A CA 1
ATOM 536 C C . MET A 1 69 ? -4.777 -3.15 -3.457 1 98.69 69 MET A C 1
ATOM 538 O O . MET A 1 69 ? -5.852 -3.203 -2.857 1 98.69 69 MET A O 1
ATOM 542 N N . LYS A 1 70 ? -3.936 -4.129 -3.516 1 98.81 70 LYS A N 1
ATOM 543 C CA . LYS A 1 70 ? -4.211 -5.344 -2.758 1 98.81 70 LYS A CA 1
ATOM 544 C C . LYS A 1 70 ? -3.498 -5.328 -1.409 1 98.81 70 LYS A C 1
ATOM 546 O O . LYS A 1 70 ? -2.33 -4.941 -1.325 1 98.81 70 LYS A O 1
ATOM 551 N N . VAL A 1 71 ? -4.215 -5.688 -0.411 1 98.69 71 VAL A N 1
ATOM 552 C CA . VAL A 1 71 ? -3.635 -6.008 0.889 1 98.69 71 VAL A CA 1
ATOM 553 C C . VAL A 1 71 ? -3.818 -7.496 1.186 1 98.69 71 VAL A C 1
ATOM 555 O O . VAL A 1 71 ? -4.945 -7.988 1.231 1 98.69 71 VAL A O 1
ATOM 558 N N . VAL A 1 72 ? -2.729 -8.141 1.343 1 98.19 72 VAL A N 1
ATOM 559 C CA . VAL A 1 72 ? -2.783 -9.578 1.624 1 98.19 72 VAL A CA 1
ATOM 560 C C . VAL A 1 72 ? -2.082 -9.867 2.949 1 98.19 72 VAL A C 1
ATOM 562 O O . VAL A 1 72 ? -1.051 -9.266 3.26 1 98.19 72 VAL A O 1
ATOM 565 N N . HIS A 1 73 ? -2.67 -10.734 3.725 1 97.12 73 HIS A N 1
ATOM 566 C CA . HIS A 1 73 ? -2.039 -11.148 4.973 1 97.12 73 HIS A CA 1
ATOM 567 C C . HIS A 1 73 ? -1.901 -12.664 5.047 1 97.12 73 HIS A C 1
ATOM 569 O O . HIS A 1 73 ? -2.643 -13.391 4.379 1 97.12 73 HIS A O 1
ATOM 575 N N . ARG A 1 74 ? -0.949 -13.078 5.727 1 94.81 74 ARG A N 1
ATOM 576 C CA . ARG A 1 74 ? -0.819 -14.445 6.203 1 94.81 74 ARG A CA 1
ATOM 577 C C . ARG A 1 74 ? -0.556 -14.484 7.703 1 94.81 74 ARG A C 1
ATOM 579 O O . ARG A 1 74 ? 0.473 -13.992 8.172 1 94.81 74 ARG A O 1
ATOM 586 N N . ILE A 1 75 ? -1.493 -14.953 8.43 1 94.56 75 ILE A N 1
ATOM 587 C CA . ILE A 1 75 ? -1.396 -15.078 9.883 1 94.56 75 ILE A CA 1
ATOM 588 C C . ILE A 1 75 ? -1.5 -16.547 10.281 1 94.56 75 ILE A C 1
ATOM 590 O O . ILE A 1 75 ? -2.557 -17.156 10.133 1 94.56 75 ILE A O 1
ATOM 594 N N . LEU A 1 76 ? -0.422 -17.062 10.805 1 90.12 76 LEU A N 1
ATOM 595 C CA . LEU A 1 76 ? -0.403 -18.453 11.211 1 90.12 76 LEU A CA 1
ATOM 596 C C . LEU A 1 76 ? -1.418 -18.719 12.32 1 90.12 76 LEU A C 1
ATOM 598 O O . LEU A 1 76 ? -1.484 -17.969 13.297 1 90.12 76 LEU A O 1
ATOM 602 N N . GLY A 1 77 ? -2.213 -19.703 12.156 1 88 77 GLY A N 1
ATOM 603 C CA . GLY A 1 77 ? -3.18 -20.078 13.172 1 88 77 GLY A CA 1
ATOM 604 C C . GLY A 1 77 ? -4.535 -19.438 12.984 1 88 77 GLY A C 1
ATOM 605 O O . GLY A 1 77 ? -5.523 -19.844 13.586 1 88 77 GLY A O 1
ATOM 606 N N . ALA A 1 78 ? -4.57 -18.391 12.172 1 90.5 78 ALA A N 1
ATOM 607 C CA . ALA A 1 78 ? -5.844 -17.734 11.875 1 90.5 78 ALA A CA 1
ATOM 608 C C . ALA A 1 78 ? -6.645 -18.547 10.852 1 90.5 78 ALA A C 1
ATOM 610 O O . ALA A 1 78 ? -6.094 -19.406 10.164 1 90.5 78 ALA A O 1
ATOM 611 N N . THR A 1 79 ? -7.945 -18.312 10.828 1 88.88 79 THR A N 1
ATOM 612 C CA . THR A 1 79 ? -8.828 -18.922 9.836 1 88.88 79 THR A CA 1
ATOM 613 C C . THR A 1 79 ? -9.602 -17.844 9.07 1 88.88 79 THR A C 1
ATOM 615 O O . THR A 1 79 ? -10.453 -17.172 9.648 1 88.88 79 THR A O 1
ATOM 618 N N . PRO A 1 80 ? -9.406 -17.797 7.82 1 88.81 80 PRO A N 1
ATOM 619 C CA . PRO A 1 80 ? -8.32 -18.406 7.043 1 88.81 80 PRO A CA 1
ATOM 620 C C . PRO A 1 80 ? -6.949 -17.828 7.398 1 88.81 80 PRO A C 1
ATOM 622 O O . PRO A 1 80 ? -6.859 -16.703 7.914 1 88.81 80 PRO A O 1
ATOM 625 N N . SER A 1 81 ? -5.938 -18.578 7.113 1 89.88 81 SER A N 1
ATOM 626 C CA . SER A 1 81 ? -4.586 -18.109 7.418 1 89.88 81 SER A CA 1
ATOM 627 C C . SER A 1 81 ? -4.105 -17.078 6.402 1 89.88 81 SER A C 1
ATOM 629 O O . SER A 1 81 ? -3.232 -16.266 6.707 1 89.88 81 SER A O 1
ATOM 631 N N . LEU A 1 82 ? -4.648 -17.188 5.238 1 92.69 82 LEU A N 1
ATOM 632 C CA . LEU A 1 82 ? -4.363 -16.234 4.168 1 92.69 82 LEU A CA 1
ATOM 633 C C . LEU A 1 82 ? -5.637 -15.516 3.732 1 92.69 82 LEU A C 1
ATOM 635 O O . LEU A 1 82 ? -6.68 -16.141 3.555 1 92.69 82 LEU A O 1
ATOM 639 N N . GLY A 1 83 ? -5.574 -14.219 3.672 1 94.5 83 GLY A N 1
ATOM 640 C CA . GLY A 1 83 ? -6.684 -13.398 3.205 1 94.5 83 GLY A CA 1
ATOM 641 C C . GLY A 1 83 ? -6.234 -12.141 2.494 1 94.5 83 GLY A C 1
ATOM 642 O O . GLY A 1 83 ? -5.086 -11.711 2.635 1 94.5 83 GLY A O 1
ATOM 643 N N . SER A 1 84 ? -7.121 -11.641 1.698 1 97.12 84 SER A N 1
ATOM 644 C CA . SER A 1 84 ? -6.738 -10.414 1 1 97.12 84 SER A CA 1
ATOM 645 C C . SER A 1 84 ? -7.965 -9.609 0.577 1 97.12 84 SER A C 1
ATOM 647 O O . SER A 1 84 ? -9.047 -10.172 0.4 1 97.12 84 SER A O 1
ATOM 649 N N . GLU A 1 85 ? -7.84 -8.375 0.501 1 98.5 85 GLU A N 1
ATOM 650 C CA . GLU A 1 85 ? -8.789 -7.426 -0.072 1 98.5 85 GLU A CA 1
ATOM 651 C C . GLU A 1 85 ? -8.133 -6.566 -1.148 1 98.5 85 GLU A C 1
ATOM 653 O O . GLU A 1 85 ? -6.93 -6.305 -1.092 1 98.5 85 GLU A O 1
ATOM 658 N N . ILE A 1 86 ? -8.914 -6.16 -2.129 1 98.88 86 ILE A N 1
ATOM 659 C CA . ILE A 1 86 ? -8.438 -5.27 -3.182 1 98.88 86 ILE A CA 1
ATOM 660 C C . ILE A 1 86 ? -9.336 -4.039 -3.264 1 98.88 86 ILE A C 1
ATOM 662 O O . ILE A 1 86 ? -10.555 -4.16 -3.365 1 98.88 86 ILE A O 1
ATOM 666 N N . LEU A 1 87 ? -8.758 -2.893 -3.137 1 98.88 87 LEU A N 1
ATOM 667 C CA . LEU A 1 87 ? -9.43 -1.646 -3.484 1 98.88 87 LEU A CA 1
ATOM 668 C C . LEU A 1 87 ? -9.219 -1.302 -4.953 1 98.88 87 LEU A C 1
ATOM 670 O O . LEU A 1 87 ? -8.078 -1.31 -5.438 1 98.88 87 LEU A O 1
ATOM 674 N N . LEU A 1 88 ? -10.289 -1.079 -5.648 1 98.88 88 LEU A N 1
ATOM 675 C CA . LEU A 1 88 ? -10.219 -0.687 -7.051 1 98.88 88 LEU A CA 1
ATOM 676 C C . LEU A 1 88 ? -10.711 0.745 -7.242 1 98.88 88 LEU A C 1
ATOM 678 O O . LEU A 1 88 ? -11.836 1.077 -6.859 1 98.88 88 LEU A O 1
ATOM 682 N N . TYR A 1 89 ? -9.859 1.562 -7.859 1 98.69 89 TYR A N 1
ATOM 683 C CA . TYR A 1 89 ? -10.156 2.975 -8.062 1 98.69 89 TYR A CA 1
ATOM 684 C C . TYR A 1 89 ? -10.242 3.307 -9.547 1 98.69 89 TYR A C 1
ATOM 686 O O . TYR A 1 89 ? -9.57 2.682 -10.367 1 98.69 89 TYR A O 1
ATOM 694 N N . ASP A 1 90 ? -11.125 4.316 -9.859 1 97.94 90 ASP A N 1
ATOM 695 C CA . ASP A 1 90 ? -11.008 5.02 -11.133 1 97.94 90 ASP A CA 1
ATOM 696 C C . ASP A 1 90 ? -9.781 5.926 -11.148 1 97.94 90 ASP A C 1
ATOM 698 O O . ASP A 1 90 ? -9.688 6.863 -10.352 1 97.94 90 ASP A O 1
ATOM 702 N N . SER A 1 91 ? -8.836 5.664 -12.031 1 97.69 91 SER A N 1
ATOM 703 C CA . SER A 1 91 ? -7.559 6.371 -11.984 1 97.69 91 SER A CA 1
ATOM 704 C C . SER A 1 91 ? -7.691 7.789 -12.539 1 97.69 91 SER A C 1
ATOM 706 O O . SER A 1 91 ? -6.785 8.609 -12.383 1 97.69 91 SER A O 1
ATOM 708 N N . LYS A 1 92 ? -8.781 8.117 -13.172 1 95.62 92 LYS A N 1
ATOM 709 C CA . LYS A 1 92 ? -9.016 9.445 -13.734 1 95.62 92 LYS A CA 1
ATOM 710 C C . LYS A 1 92 ? -9.688 10.367 -12.711 1 95.62 92 LYS A C 1
ATOM 712 O O . LYS A 1 92 ? -9.398 11.562 -12.664 1 95.62 92 LYS A O 1
ATOM 717 N N . SER A 1 93 ? -10.562 9.797 -11.891 1 95.19 93 SER A N 1
ATOM 718 C CA . SER A 1 93 ? -11.328 10.625 -10.961 1 95.19 93 SER A CA 1
ATOM 719 C C . SER A 1 93 ? -10.828 10.445 -9.531 1 95.19 93 SER A C 1
ATOM 721 O O . SER A 1 93 ? -11.117 11.273 -8.664 1 95.19 93 SER A O 1
ATOM 723 N N . GLY A 1 94 ? -10.18 9.336 -9.273 1 96.06 94 GLY A N 1
ATOM 724 C CA . GLY A 1 94 ? -9.75 9.031 -7.922 1 96.06 94 GLY A CA 1
ATOM 725 C C . GLY A 1 94 ? -10.812 8.328 -7.098 1 96.06 94 GLY A C 1
ATOM 726 O O . GLY A 1 94 ? -10.57 7.945 -5.953 1 96.06 94 GLY A O 1
ATOM 727 N N . GLN A 1 95 ? -11.961 8.047 -7.688 1 96.25 95 GLN A N 1
ATOM 728 C CA . GLN A 1 95 ? -13.086 7.492 -6.949 1 96.25 95 GLN A CA 1
ATOM 729 C C . GLN A 1 95 ? -12.883 6.008 -6.664 1 96.25 95 GLN A C 1
ATOM 731 O O . GLN A 1 95 ? -12.461 5.254 -7.539 1 96.25 95 GLN A O 1
ATOM 736 N N . LEU A 1 96 ? -13.148 5.609 -5.422 1 97.88 96 LEU A N 1
ATOM 737 C CA . LEU A 1 96 ? -13.195 4.191 -5.078 1 97.88 96 LEU A CA 1
ATOM 738 C C . LEU A 1 96 ? -14.398 3.512 -5.707 1 97.88 96 LEU A C 1
ATOM 740 O O . LEU A 1 96 ? -15.547 3.879 -5.422 1 97.88 96 LEU A O 1
ATOM 744 N N . GLN A 1 97 ? -14.148 2.518 -6.52 1 97.94 97 GLN A N 1
ATOM 745 C CA . GLN A 1 97 ? -15.227 1.862 -7.25 1 97.94 97 GLN A CA 1
ATOM 746 C C . GLN A 1 97 ? -15.695 0.603 -6.527 1 97.94 97 GLN A C 1
ATOM 748 O O . GLN A 1 97 ? -16.891 0.286 -6.527 1 97.94 97 GLN A O 1
ATOM 753 N N . ALA A 1 98 ? -14.719 -0.083 -5.91 1 98.56 98 ALA A N 1
ATOM 754 C CA . ALA A 1 98 ? -15.109 -1.365 -5.328 1 98.56 98 ALA A CA 1
ATOM 755 C C . ALA A 1 98 ? -14.102 -1.815 -4.273 1 98.56 98 ALA A C 1
ATOM 757 O O . ALA A 1 98 ? -12.922 -1.483 -4.352 1 98.56 98 ALA A O 1
ATOM 758 N N . LEU A 1 99 ? -14.602 -2.441 -3.246 1 98.56 99 LEU A N 1
ATOM 759 C CA . LEU A 1 99 ? -13.859 -3.338 -2.371 1 98.56 99 LEU A CA 1
ATOM 760 C C . LEU A 1 99 ? -14.102 -4.797 -2.75 1 98.56 99 LEU A C 1
ATOM 762 O O . LEU A 1 99 ? -15.234 -5.27 -2.699 1 98.56 99 LEU A O 1
ATOM 766 N N . ILE A 1 100 ? -13.039 -5.488 -3.117 1 98.5 100 ILE A N 1
ATOM 767 C CA . ILE A 1 100 ? -13.164 -6.828 -3.674 1 98.5 100 ILE A CA 1
ATOM 768 C C . ILE A 1 100 ? -12.469 -7.836 -2.76 1 98.5 100 ILE A C 1
ATOM 770 O O . ILE A 1 100 ? -11.32 -7.629 -2.355 1 98.5 100 ILE A O 1
ATOM 774 N N . ASP A 1 101 ? -13.211 -8.875 -2.438 1 97.06 101 ASP A N 1
ATOM 775 C CA . ASP A 1 101 ? -12.547 -10.008 -1.801 1 97.06 101 ASP A CA 1
ATOM 776 C C . ASP A 1 101 ? -11.477 -10.602 -2.715 1 97.06 101 ASP A C 1
ATOM 778 O O . ASP A 1 101 ? -11.781 -11.062 -3.818 1 97.06 101 ASP A O 1
ATOM 782 N N . GLY A 1 102 ? -10.211 -10.617 -2.215 1 97.44 102 GLY A N 1
ATOM 783 C CA . GLY A 1 102 ? -9.102 -10.969 -3.09 1 97.44 102 GLY A CA 1
ATOM 784 C C . GLY A 1 102 ? -8.734 -12.445 -3.031 1 97.44 102 GLY A C 1
ATOM 785 O O . GLY A 1 102 ? -7.836 -12.891 -3.746 1 97.44 102 GLY A O 1
ATOM 786 N N . ASP A 1 103 ? -9.453 -13.258 -2.23 1 96.5 103 ASP A N 1
ATOM 787 C CA . ASP A 1 103 ? -9.008 -14.617 -1.951 1 96.5 103 ASP A CA 1
ATOM 788 C C . ASP A 1 103 ? -9.055 -15.477 -3.211 1 96.5 103 ASP A C 1
ATOM 790 O O . ASP A 1 103 ? -8.07 -16.156 -3.547 1 96.5 103 ASP A O 1
ATOM 794 N N . TRP A 1 104 ? -10.195 -15.422 -3.904 1 97.38 104 TRP A N 1
ATOM 795 C CA . TRP A 1 104 ? -10.312 -16.188 -5.137 1 97.38 104 TRP A CA 1
ATOM 796 C C . TRP A 1 104 ? -9.312 -15.703 -6.176 1 97.38 104 TRP A C 1
ATOM 798 O O . TRP A 1 104 ? -8.641 -16.516 -6.828 1 97.38 104 TRP A O 1
ATOM 808 N N . ILE A 1 105 ? -9.156 -14.414 -6.277 1 98.38 105 ILE A N 1
ATOM 809 C CA . ILE A 1 105 ? -8.242 -13.812 -7.238 1 98.38 105 ILE A CA 1
ATOM 810 C C . ILE A 1 105 ? -6.812 -14.25 -6.93 1 98.38 105 ILE A C 1
ATOM 812 O O . ILE A 1 105 ? -6.094 -14.719 -7.812 1 98.38 105 ILE A O 1
ATOM 816 N N . THR A 1 106 ? -6.41 -14.141 -5.66 1 97.44 106 THR A N 1
ATOM 817 C CA . THR A 1 106 ? -5.062 -14.523 -5.254 1 97.44 106 THR A CA 1
ATOM 818 C C . THR A 1 106 ? -4.777 -15.977 -5.621 1 97.44 106 THR A C 1
ATOM 820 O O . THR A 1 106 ? -3.75 -16.281 -6.23 1 97.44 106 THR A O 1
ATOM 823 N N . THR A 1 107 ? -5.695 -16.781 -5.309 1 96.94 107 THR A N 1
ATOM 824 C CA . THR A 1 107 ? -5.508 -18.203 -5.512 1 96.94 107 THR A CA 1
ATOM 825 C C . THR A 1 107 ? -5.422 -18.547 -6.996 1 96.94 107 THR A C 1
ATOM 827 O O . THR A 1 107 ? -4.453 -19.156 -7.445 1 96.94 107 THR A O 1
ATOM 830 N N . MET A 1 108 ? -6.336 -18.047 -7.781 1 98.38 108 MET A N 1
ATOM 831 C CA . MET A 1 108 ? -6.438 -18.453 -9.18 1 98.38 108 MET A CA 1
ATOM 832 C C . MET A 1 108 ? -5.344 -17.797 -10.016 1 98.38 108 MET A C 1
ATOM 834 O O . MET A 1 108 ? -4.746 -18.422 -10.883 1 98.38 108 MET A O 1
ATOM 838 N N . ARG A 1 109 ? -5.102 -16.516 -9.727 1 98.62 109 ARG A N 1
ATOM 839 C CA . ARG A 1 109 ? -4.047 -15.906 -10.531 1 98.62 109 ARG A CA 1
ATOM 840 C C . ARG A 1 109 ? -2.686 -16.516 -10.195 1 98.62 109 ARG A C 1
ATOM 842 O O . ARG A 1 109 ? -1.823 -16.625 -11.07 1 98.62 109 ARG A O 1
ATOM 849 N N . THR 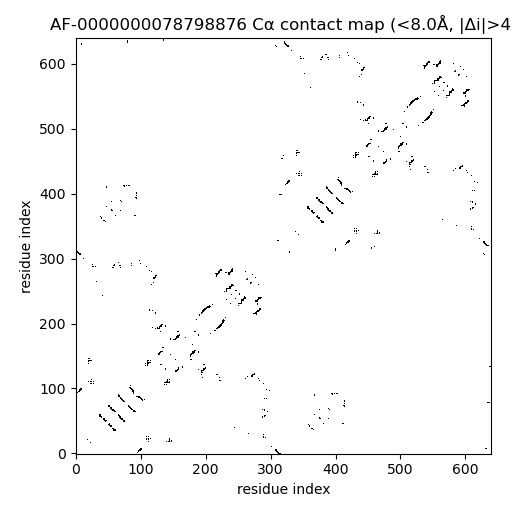A 1 110 ? -2.441 -16.938 -8.938 1 98 110 THR A N 1
ATOM 850 C CA . THR A 1 110 ? -1.198 -17.609 -8.57 1 98 110 THR A CA 1
ATOM 851 C C . THR A 1 110 ? -1.041 -18.922 -9.328 1 98 110 THR A C 1
ATOM 853 O O . THR A 1 110 ? 0.001 -19.172 -9.938 1 98 110 THR A O 1
ATOM 856 N N . GLY A 1 111 ? -2.111 -19.703 -9.344 1 98.38 111 GLY A N 1
ATOM 857 C CA . GLY A 1 111 ? -2.086 -20.938 -10.109 1 98.38 111 GLY A CA 1
ATOM 858 C C . GLY A 1 111 ? -1.903 -20.719 -11.602 1 98.38 111 GLY A C 1
ATOM 859 O O . GLY A 1 111 ? -1.168 -21.453 -12.258 1 98.38 111 GLY A O 1
ATOM 860 N N . ALA A 1 112 ? -2.541 -19.703 -12.078 1 98.81 112 ALA A N 1
ATOM 861 C CA . ALA A 1 112 ? -2.473 -19.375 -13.5 1 98.81 112 ALA A CA 1
ATOM 862 C C . ALA A 1 112 ? -1.063 -18.953 -13.898 1 98.81 112 ALA A C 1
ATOM 864 O O . ALA A 1 112 ? -0.572 -19.328 -14.969 1 98.81 112 ALA A O 1
ATOM 865 N N . VAL A 1 113 ? -0.415 -18.156 -13.07 1 98.69 113 VAL A N 1
ATOM 866 C CA . VAL A 1 113 ? 0.952 -17.734 -13.344 1 98.69 113 VAL A CA 1
ATOM 867 C C . VAL A 1 113 ? 1.878 -18.953 -13.383 1 98.69 113 VAL A C 1
ATOM 869 O O . VAL A 1 113 ? 2.697 -19.078 -14.297 1 98.69 113 VAL A O 1
ATOM 872 N N . ALA A 1 114 ? 1.745 -19.75 -12.406 1 98.56 114 ALA A N 1
ATOM 873 C CA . ALA A 1 114 ? 2.562 -20.969 -12.359 1 98.56 114 ALA A CA 1
ATOM 874 C C . ALA A 1 114 ? 2.35 -21.812 -13.602 1 98.56 114 ALA A C 1
ATOM 876 O O . ALA A 1 114 ? 3.312 -22.25 -14.242 1 98.56 114 ALA A O 1
ATOM 877 N N . ALA A 1 115 ? 1.107 -22.016 -13.984 1 98.75 115 ALA A N 1
ATOM 878 C CA . ALA A 1 115 ? 0.771 -22.844 -15.141 1 98.75 115 ALA A CA 1
ATOM 879 C C . ALA A 1 115 ? 1.306 -22.234 -16.438 1 98.75 115 ALA A C 1
ATOM 881 O O . ALA A 1 115 ? 1.812 -22.953 -17.297 1 98.75 115 ALA A O 1
ATOM 882 N N . LEU A 1 116 ? 1.187 -20.922 -16.547 1 98.81 116 LEU A N 1
ATOM 883 C CA . LEU A 1 116 ? 1.698 -20.234 -17.734 1 98.81 116 LEU A CA 1
ATOM 884 C C . LEU A 1 116 ? 3.211 -20.406 -17.844 1 98.81 116 LEU A C 1
ATOM 886 O O . LEU A 1 116 ? 3.736 -20.656 -18.922 1 98.81 116 LEU A O 1
ATOM 890 N N . SER A 1 117 ? 3.896 -20.25 -16.719 1 98.62 117 SER A N 1
ATOM 891 C CA . SER A 1 117 ? 5.34 -20.453 -16.688 1 98.62 117 SER A CA 1
ATOM 892 C C . SER A 1 117 ? 5.707 -21.875 -17.125 1 98.62 117 SER A C 1
ATOM 894 O O . SER A 1 117 ? 6.633 -22.062 -17.922 1 98.62 117 SER A O 1
ATOM 896 N N . ILE A 1 118 ? 4.988 -22.812 -16.656 1 98.69 118 ILE A N 1
ATOM 897 C CA . ILE A 1 118 ? 5.242 -24.203 -16.984 1 98.69 118 ILE A CA 1
ATOM 898 C C . ILE A 1 118 ? 5.02 -24.438 -18.469 1 98.69 118 ILE A C 1
ATOM 900 O O . ILE A 1 118 ? 5.844 -25.078 -19.141 1 98.69 118 ILE A O 1
ATOM 904 N N . GLN A 1 119 ? 3.947 -23.922 -19.016 1 98.31 119 GLN A N 1
ATOM 905 C CA . GLN A 1 119 ? 3.613 -24.062 -20.422 1 98.31 119 GLN A CA 1
ATOM 906 C C . GLN A 1 119 ? 4.77 -23.625 -21.312 1 98.31 119 GLN A C 1
ATOM 908 O O . GLN A 1 119 ? 5.035 -24.234 -22.344 1 98.31 119 GLN A O 1
ATOM 913 N N . HIS A 1 120 ? 5.543 -22.625 -20.875 1 98.44 120 HIS A N 1
ATOM 914 C CA . HIS A 1 120 ? 6.523 -22 -21.75 1 98.44 120 HIS A CA 1
ATOM 915 C C . HIS A 1 120 ? 7.934 -22.516 -21.469 1 98.44 120 HIS A C 1
ATOM 917 O O . HIS A 1 120 ? 8.836 -22.344 -22.281 1 98.44 120 HIS A O 1
ATOM 923 N N . LEU A 1 121 ? 8.102 -23.203 -20.234 1 98.69 121 LEU A N 1
ATOM 924 C CA . LEU A 1 121 ? 9.484 -23.453 -19.844 1 98.69 121 LEU A CA 1
ATOM 925 C C . LEU A 1 121 ? 9.734 -24.938 -19.656 1 98.69 121 LEU A C 1
ATOM 927 O O . LEU A 1 121 ? 10.883 -25.375 -19.516 1 98.69 121 LEU A O 1
ATOM 931 N N . GLN A 1 122 ? 8.68 -25.734 -19.594 1 98.38 122 GLN A N 1
ATOM 932 C CA . GLN A 1 122 ? 8.875 -27.172 -19.438 1 98.38 122 GLN A CA 1
ATOM 933 C C . GLN A 1 122 ? 9.609 -27.766 -20.641 1 98.38 122 GLN A C 1
ATOM 935 O O . GLN A 1 122 ? 9.609 -27.172 -21.719 1 98.38 122 GLN A O 1
ATOM 940 N N . ARG A 1 123 ? 10.273 -28.875 -20.422 1 97.81 123 ARG A N 1
ATOM 941 C CA . ARG A 1 123 ? 10.953 -29.562 -21.531 1 97.81 123 ARG A CA 1
ATOM 942 C C . ARG A 1 123 ? 9.953 -30.25 -22.438 1 97.81 123 ARG A C 1
ATOM 944 O O . ARG A 1 123 ? 8.781 -30.391 -22.094 1 97.81 123 ARG A O 1
ATOM 951 N N . THR A 1 124 ? 10.555 -30.719 -23.547 1 95.44 124 THR A N 1
ATOM 952 C CA . THR A 1 124 ? 9.719 -31.422 -24.516 1 95.44 124 THR A CA 1
ATOM 953 C C . THR A 1 124 ? 9.242 -32.75 -23.938 1 95.44 124 THR A C 1
ATOM 955 O O . THR A 1 124 ? 9.969 -33.406 -23.188 1 95.44 124 THR A O 1
ATOM 958 N N . ASN A 1 125 ? 8.062 -33.188 -24.062 1 92.31 125 ASN A N 1
ATOM 959 C CA . ASN A 1 125 ? 7.469 -34.469 -23.703 1 92.31 125 ASN A CA 1
ATOM 960 C C . ASN A 1 125 ? 7.293 -34.594 -22.188 1 92.31 125 ASN A C 1
ATOM 962 O O . ASN A 1 125 ? 7.469 -35.656 -21.625 1 92.31 125 ASN A O 1
ATOM 966 N N . THR A 1 126 ? 7.156 -33.469 -21.562 1 96.06 126 THR A N 1
ATOM 967 C CA . THR A 1 126 ? 6.84 -33.469 -20.141 1 96.06 126 THR A CA 1
ATOM 968 C C . THR A 1 126 ? 5.488 -34.156 -19.891 1 96.06 126 THR A C 1
ATOM 970 O O . THR A 1 126 ? 4.512 -33.844 -20.594 1 96.06 126 THR A O 1
ATOM 973 N N . ASP A 1 127 ? 5.453 -35.031 -18.859 1 93.25 127 ASP A N 1
ATOM 974 C CA . ASP A 1 127 ? 4.148 -35.594 -18.5 1 93.25 127 ASP A CA 1
ATOM 975 C C . ASP A 1 127 ? 4 -35.719 -16.984 1 93.25 127 ASP A C 1
ATOM 977 O O . ASP A 1 127 ? 2.898 -35.938 -16.484 1 93.25 127 ASP A O 1
ATOM 981 N N . THR A 1 128 ? 5.117 -35.594 -16.25 1 98 128 THR A N 1
ATOM 982 C CA . THR A 1 128 ? 5.086 -35.812 -14.812 1 98 128 THR A CA 1
ATOM 983 C C . THR A 1 128 ? 5.238 -34.5 -14.055 1 98 128 THR A C 1
ATOM 985 O O . THR A 1 128 ? 6.254 -33.812 -14.195 1 98 128 THR A O 1
ATOM 988 N N . TYR A 1 129 ? 4.25 -34.156 -13.289 1 98.75 129 TYR A N 1
ATOM 989 C CA . TYR A 1 129 ? 4.223 -32.938 -12.461 1 98.75 129 TYR A CA 1
ATOM 990 C C . TYR A 1 129 ? 4.18 -33.312 -10.977 1 98.75 129 TYR A C 1
ATOM 992 O O . TYR A 1 129 ? 3.234 -33.969 -10.523 1 98.75 129 TYR A O 1
ATOM 1000 N N . SER A 1 130 ? 5.184 -32.938 -10.25 1 98.75 130 SER A N 1
ATOM 1001 C CA . SER A 1 130 ? 5.285 -33.25 -8.828 1 98.75 130 SER A CA 1
ATOM 1002 C C . SER A 1 130 ? 4.883 -32.062 -7.969 1 98.75 130 SER A C 1
ATOM 1004 O O . SER A 1 130 ? 5.414 -30.953 -8.133 1 98.75 130 SER A O 1
ATOM 1006 N N . PHE A 1 131 ? 3.947 -32.312 -7.016 1 98.5 131 PHE A N 1
ATOM 1007 C CA . PHE A 1 131 ? 3.418 -31.234 -6.172 1 98.5 131 PHE A CA 1
ATOM 1008 C C . PHE A 1 131 ? 3.787 -31.484 -4.711 1 98.5 131 PHE A C 1
ATOM 1010 O O . PHE A 1 131 ? 3.658 -32.594 -4.207 1 98.5 131 PHE A O 1
ATOM 1017 N N . MET A 1 132 ? 4.27 -30.438 -4.113 1 97.06 132 MET A N 1
ATOM 1018 C CA . MET A 1 132 ? 4.316 -30.391 -2.654 1 97.06 132 MET A CA 1
ATOM 1019 C C . MET A 1 132 ? 3.568 -29.172 -2.129 1 97.06 132 MET A C 1
ATOM 1021 O O . MET A 1 132 ? 3.58 -28.109 -2.756 1 97.06 132 MET A O 1
ATOM 1025 N N . GLY A 1 133 ? 2.945 -29.312 -0.952 1 96.06 133 GLY A N 1
ATOM 1026 C CA . GLY A 1 133 ? 1.964 -28.312 -0.557 1 96.06 133 GLY A CA 1
ATOM 1027 C C . GLY A 1 133 ? 0.689 -28.359 -1.378 1 96.06 133 GLY A C 1
ATOM 1028 O O . GLY A 1 133 ? 0.6 -27.75 -2.439 1 96.06 133 GLY A O 1
ATOM 1029 N N . LEU A 1 134 ? -0.303 -29.062 -0.824 1 97 134 LEU A N 1
ATOM 1030 C CA . LEU A 1 134 ? -1.439 -29.438 -1.656 1 97 134 LEU A CA 1
ATOM 1031 C C . LEU A 1 134 ? -2.672 -28.609 -1.307 1 97 134 LEU A C 1
ATOM 1033 O O . LEU A 1 134 ? -3.797 -29.109 -1.372 1 97 134 LEU A O 1
ATOM 1037 N N . GLY A 1 135 ? -2.404 -27.328 -0.935 1 94.88 135 GLY A N 1
ATOM 1038 C CA . GLY A 1 135 ? -3.484 -26.406 -0.613 1 94.88 135 GLY A CA 1
ATOM 1039 C C . GLY A 1 135 ? -4.145 -25.812 -1.841 1 94.88 135 GLY A C 1
ATOM 1040 O O . GLY A 1 135 ? -4.113 -26.406 -2.922 1 94.88 135 GLY A O 1
ATOM 1041 N N . ASN A 1 136 ? -4.766 -24.703 -1.639 1 95.44 136 ASN A N 1
ATOM 1042 C CA . ASN A 1 136 ? -5.555 -24.062 -2.689 1 95.44 136 ASN A CA 1
ATOM 1043 C C . ASN A 1 136 ? -4.68 -23.641 -3.863 1 95.44 136 ASN A C 1
ATOM 1045 O O . ASN A 1 136 ? -5.102 -23.719 -5.02 1 95.44 136 ASN A O 1
ATOM 1049 N N . THR A 1 137 ? -3.502 -23.219 -3.574 1 96.12 137 THR A N 1
ATOM 1050 C CA . THR A 1 137 ? -2.6 -22.797 -4.641 1 96.12 137 THR A CA 1
ATOM 1051 C C . THR A 1 137 ? -2.256 -23.984 -5.551 1 96.12 137 THR A C 1
ATOM 1053 O O . THR A 1 137 ? -2.293 -23.844 -6.777 1 96.12 137 THR A O 1
ATOM 1056 N N . ALA A 1 138 ? -1.961 -25.094 -4.98 1 97.75 138 ALA A N 1
ATOM 1057 C CA . ALA A 1 138 ? -1.678 -26.297 -5.762 1 97.75 138 ALA A CA 1
ATOM 1058 C C . ALA A 1 138 ? -2.895 -26.703 -6.586 1 97.75 138 ALA A C 1
ATOM 1060 O O . ALA A 1 138 ? -2.764 -27.062 -7.758 1 97.75 138 ALA A O 1
ATOM 1061 N N . ARG A 1 139 ? -4.023 -26.656 -5.996 1 98.19 139 ARG A N 1
ATOM 1062 C CA . ARG A 1 139 ? -5.262 -27.031 -6.664 1 98.19 139 ARG A CA 1
ATOM 1063 C C . ARG A 1 139 ? -5.574 -26.094 -7.816 1 98.19 139 ARG A C 1
ATOM 1065 O O . ARG A 1 139 ? -5.996 -26.531 -8.891 1 98.19 139 ARG A O 1
ATOM 1072 N N . ALA A 1 140 ? -5.34 -24.812 -7.621 1 98.25 140 ALA A N 1
ATOM 1073 C CA . ALA A 1 140 ? -5.52 -23.844 -8.688 1 98.25 140 ALA A CA 1
ATOM 1074 C C . ALA A 1 140 ? -4.543 -24.094 -9.836 1 98.25 140 ALA A C 1
ATOM 1076 O O . ALA A 1 140 ? -4.922 -24.031 -11.008 1 98.25 140 ALA A O 1
ATOM 1077 N N . THR A 1 141 ? -3.318 -24.391 -9.492 1 98.69 141 THR A N 1
ATOM 1078 C CA . THR A 1 141 ? -2.314 -24.703 -10.508 1 98.69 141 THR A CA 1
ATOM 1079 C C . THR A 1 141 ? -2.717 -25.938 -11.305 1 98.69 141 THR A C 1
ATOM 1081 O O . THR A 1 141 ? -2.658 -25.922 -12.539 1 98.69 141 THR A O 1
ATOM 1084 N N . ALA A 1 142 ? -3.184 -26.938 -10.633 1 98.62 142 ALA A N 1
ATOM 1085 C CA . ALA A 1 142 ? -3.635 -28.156 -11.289 1 98.62 142 ALA A CA 1
ATOM 1086 C C . ALA A 1 142 ? -4.793 -27.875 -12.242 1 98.62 142 ALA A C 1
ATOM 1088 O O . ALA A 1 142 ? -4.789 -28.328 -13.391 1 98.62 142 ALA A O 1
ATOM 1089 N N . LEU A 1 143 ? -5.73 -27.062 -11.766 1 98.31 143 LEU A N 1
ATOM 1090 C CA . LEU A 1 143 ? -6.867 -26.703 -12.602 1 98.31 143 LEU A CA 1
ATOM 1091 C C . LEU A 1 143 ? -6.398 -26.016 -13.891 1 98.31 143 LEU A C 1
ATOM 1093 O O . LEU A 1 143 ? -6.875 -26.344 -14.977 1 98.31 143 LEU A O 1
ATOM 1097 N N . CYS A 1 144 ? -5.48 -25.156 -13.75 1 98.62 144 CYS A N 1
ATOM 1098 C CA . CYS A 1 144 ? -4.988 -24.406 -14.898 1 98.62 144 CYS A CA 1
ATOM 1099 C C . CYS A 1 144 ? -4.203 -25.312 -15.844 1 98.62 144 CYS A C 1
ATOM 1101 O O . CYS A 1 144 ? -4.391 -25.266 -17.062 1 98.62 144 CYS A O 1
ATOM 1103 N N . LEU A 1 145 ? -3.352 -26.172 -15.328 1 98.5 145 LEU A N 1
ATOM 1104 C CA . LEU A 1 145 ? -2.568 -27.078 -16.141 1 98.5 145 LEU A CA 1
ATOM 1105 C C . LEU A 1 145 ? -3.48 -28.016 -16.938 1 98.5 145 LEU A C 1
ATOM 1107 O O . LEU A 1 145 ? -3.295 -28.203 -18.141 1 98.5 145 LEU A O 1
ATOM 1111 N N . LEU A 1 146 ? -4.457 -28.562 -16.25 1 98 146 LEU A N 1
ATOM 1112 C CA . LEU A 1 146 ? -5.375 -29.5 -16.875 1 98 146 LEU A CA 1
ATOM 1113 C C . LEU A 1 146 ? -6.195 -28.812 -17.969 1 98 146 LEU A C 1
ATOM 1115 O O . LEU A 1 146 ? -6.551 -29.438 -18.969 1 98 146 LEU A O 1
ATOM 1119 N N . SER A 1 147 ? -6.41 -27.516 -17.781 1 96.94 147 SER A N 1
ATOM 1120 C CA . SER A 1 147 ? -7.164 -26.75 -18.766 1 96.94 147 SER A CA 1
ATOM 1121 C C . SER A 1 147 ? -6.301 -26.422 -19.984 1 96.94 147 SER A C 1
ATOM 1123 O O . SER A 1 147 ? -6.785 -26.438 -21.125 1 96.94 147 SER A O 1
ATOM 1125 N N . ILE A 1 148 ? -5.082 -26.094 -19.766 1 97.44 148 ILE A N 1
ATOM 1126 C CA . ILE A 1 148 ? -4.141 -25.781 -20.828 1 97.44 148 ILE A CA 1
ATOM 1127 C C . ILE A 1 148 ? -3.861 -27.031 -21.656 1 97.44 148 ILE A C 1
ATOM 1129 O O . ILE A 1 148 ? -3.84 -26.969 -22.891 1 97.44 148 ILE A O 1
ATOM 1133 N N . PHE A 1 149 ? -3.654 -28.172 -21 1 96.94 149 PHE A N 1
ATOM 1134 C CA . PHE A 1 149 ? -3.262 -29.422 -21.641 1 96.94 149 PHE A CA 1
ATOM 1135 C C . PHE A 1 149 ? -4.418 -30.406 -21.656 1 96.94 149 PHE A C 1
ATOM 1137 O O . PHE A 1 149 ? -4.258 -31.562 -21.25 1 96.94 149 PHE A O 1
ATOM 1144 N N . SER A 1 150 ? -5.512 -30.016 -22.141 1 94.38 150 SER A N 1
ATOM 1145 C CA . SER A 1 150 ? -6.734 -30.812 -22.094 1 94.38 150 SER A CA 1
ATOM 1146 C C . SER A 1 150 ? -6.641 -32.031 -23 1 94.38 150 SER A C 1
ATOM 1148 O O . SER A 1 150 ? -7.359 -33.031 -22.812 1 94.38 150 SER A O 1
ATOM 1150 N N . ASP A 1 151 ? -5.699 -32.031 -23.906 1 94.62 151 ASP A N 1
ATOM 1151 C CA . ASP A 1 151 ? -5.586 -33.094 -24.891 1 94.62 151 ASP A CA 1
ATOM 1152 C C . ASP A 1 151 ? -4.43 -34.031 -24.547 1 94.62 151 ASP A C 1
ATOM 1154 O O . ASP A 1 151 ? -4.082 -34.906 -25.328 1 94.62 151 ASP A O 1
ATOM 1158 N N . LYS A 1 152 ? -3.869 -33.844 -23.406 1 95.69 152 LYS A N 1
ATOM 1159 C CA . LYS A 1 152 ? -2.738 -34.656 -22.969 1 95.69 152 LYS A CA 1
ATOM 1160 C C . LYS A 1 152 ? -3.053 -35.375 -21.656 1 95.69 152 LYS A C 1
ATOM 1162 O O . LYS A 1 152 ? -3.854 -34.906 -20.859 1 95.69 152 LYS A O 1
ATOM 1167 N N . LYS A 1 153 ? -2.412 -36.531 -21.531 1 95.88 153 LYS A N 1
ATOM 1168 C CA . LYS A 1 153 ? -2.473 -37.219 -20.25 1 95.88 153 LYS A CA 1
ATOM 1169 C C . LYS A 1 153 ? -1.369 -36.75 -19.312 1 95.88 153 LYS A C 1
ATOM 1171 O O . LYS A 1 153 ? -0.188 -36.781 -19.656 1 95.88 153 LYS A O 1
ATOM 1176 N N . LEU A 1 154 ? -1.767 -36.281 -18.188 1 97.94 154 LEU A N 1
ATOM 1177 C CA . LEU A 1 154 ? -0.812 -35.781 -17.203 1 97.94 154 LEU A CA 1
ATOM 1178 C C . LEU A 1 154 ? -0.708 -36.719 -16.016 1 97.94 154 LEU A C 1
ATOM 1180 O O . LEU A 1 154 ? -1.681 -37.406 -15.656 1 97.94 154 LEU A O 1
ATOM 1184 N N . LYS A 1 155 ? 0.459 -36.844 -15.43 1 98.5 155 LYS A N 1
ATOM 1185 C CA . LYS A 1 155 ? 0.7 -37.562 -14.188 1 98.5 155 LYS A CA 1
ATOM 1186 C C . LYS A 1 155 ? 1.074 -36.594 -13.055 1 98.5 155 LYS A C 1
ATOM 1188 O O . LYS A 1 155 ? 2.082 -35.906 -13.141 1 98.5 155 LYS A O 1
ATOM 1193 N N . PHE A 1 156 ? 0.231 -36.594 -12.039 1 98.75 156 PHE A N 1
ATOM 1194 C CA . PHE A 1 156 ? 0.508 -35.781 -10.859 1 98.75 156 PHE A CA 1
ATOM 1195 C C . PHE A 1 156 ? 1.082 -36.625 -9.734 1 98.75 156 PHE A C 1
ATOM 1197 O O . PHE A 1 156 ? 0.451 -37.594 -9.305 1 98.75 156 PHE A O 1
ATOM 1204 N N . ARG A 1 157 ? 2.301 -36.344 -9.305 1 98.81 157 ARG A N 1
ATOM 1205 C CA . ARG A 1 157 ? 2.883 -36.938 -8.102 1 98.81 157 ARG A CA 1
ATOM 1206 C C . ARG A 1 157 ? 2.695 -36 -6.902 1 98.81 157 ARG A C 1
ATOM 1208 O O . ARG A 1 157 ? 3.076 -34.812 -6.949 1 98.81 157 ARG A O 1
ATOM 1215 N N . LEU A 1 158 ? 2.08 -36.531 -5.816 1 98.75 158 LEU A N 1
ATOM 1216 C CA . LEU A 1 158 ? 1.697 -35.719 -4.664 1 98.75 158 LEU A CA 1
ATOM 1217 C C . LEU A 1 158 ? 2.477 -36.156 -3.422 1 98.75 158 LEU A C 1
ATOM 1219 O O . LEU A 1 158 ? 2.451 -37.312 -3.033 1 98.75 158 LEU A O 1
ATOM 1223 N N . LEU A 1 159 ? 3.156 -35.188 -2.832 1 98.31 159 LEU A N 1
ATOM 1224 C CA . LEU A 1 159 ? 3.834 -35.5 -1.577 1 98.31 159 LEU A CA 1
ATOM 1225 C C . LEU A 1 159 ? 2.826 -35.688 -0.45 1 98.31 159 LEU A C 1
ATOM 1227 O O . LEU A 1 159 ? 1.997 -34.812 -0.192 1 98.31 159 LEU A O 1
ATOM 1231 N N . ARG A 1 160 ? 2.982 -36.781 0.224 1 97.44 160 ARG A N 1
ATOM 1232 C CA . ARG A 1 160 ? 2.08 -37.094 1.324 1 97.44 160 ARG A CA 1
ATOM 1233 C C . ARG A 1 160 ? 2.219 -36.094 2.459 1 97.44 160 ARG A C 1
ATOM 1235 O O . ARG A 1 160 ? 3.332 -35.75 2.867 1 97.44 160 ARG A O 1
ATOM 1242 N N . TYR A 1 161 ? 1.094 -35.531 2.877 1 94.69 161 TYR A N 1
ATOM 1243 C CA . TYR A 1 161 ? 0.968 -34.688 4.055 1 94.69 161 TYR A CA 1
ATOM 1244 C C . TYR A 1 161 ? -0.425 -34.781 4.664 1 94.69 161 TYR A C 1
ATOM 1246 O O . TYR A 1 161 ? -1.386 -34.219 4.141 1 94.69 161 TYR A O 1
ATOM 1254 N N . LYS A 1 162 ? -0.535 -35.469 5.801 1 94.38 162 LYS A N 1
ATOM 1255 C CA . LYS A 1 162 ? -1.817 -35.781 6.43 1 94.38 162 LYS A CA 1
ATOM 1256 C C . LYS A 1 162 ? -2.773 -36.438 5.449 1 94.38 162 LYS A C 1
ATOM 1258 O O . LYS A 1 162 ? -2.457 -37.5 4.883 1 94.38 162 LYS A O 1
ATOM 1263 N N . THR A 1 163 ? -3.93 -35.844 5.211 1 95.94 163 THR A N 1
ATOM 1264 C CA . THR A 1 163 ? -4.91 -36.438 4.312 1 95.94 163 THR A CA 1
ATOM 1265 C C . THR A 1 163 ? -5.07 -35.594 3.051 1 95.94 163 THR A C 1
ATOM 1267 O O . THR A 1 163 ? -6.043 -35.75 2.311 1 95.94 163 THR A O 1
ATOM 1270 N N . GLN A 1 164 ? -4.145 -34.75 2.773 1 96.38 164 GLN A N 1
ATOM 1271 C CA . GLN A 1 164 ? -4.34 -33.75 1.73 1 96.38 164 GLN A CA 1
ATOM 1272 C C . GLN A 1 164 ? -4.172 -34.375 0.343 1 96.38 164 GLN A C 1
ATOM 1274 O O . GLN A 1 164 ? -4.801 -33.906 -0.619 1 96.38 164 GLN A O 1
ATOM 1279 N N . ALA A 1 165 ? -3.291 -35.375 0.282 1 98 165 ALA A N 1
ATOM 1280 C CA . ALA A 1 165 ? -3.123 -36.031 -1.015 1 98 165 ALA A CA 1
ATOM 1281 C C . ALA A 1 165 ? -4.41 -36.719 -1.454 1 98 165 ALA A C 1
ATOM 1283 O O . ALA A 1 165 ? -4.836 -36.594 -2.604 1 98 165 ALA A O 1
ATOM 1284 N N . GLU A 1 166 ? -5.012 -37.438 -0.537 1 97.62 166 GLU A N 1
ATOM 1285 C CA . GLU A 1 166 ? -6.273 -38.125 -0.83 1 97.62 166 GLU A CA 1
ATOM 1286 C C . GLU A 1 166 ? -7.367 -37.125 -1.182 1 97.62 166 GLU A C 1
ATOM 1288 O O . GLU A 1 166 ? -8.133 -37.312 -2.127 1 97.62 166 GLU A O 1
ATOM 1293 N N . SER A 1 167 ? -7.402 -36.031 -0.417 1 97.38 167 SER A N 1
ATOM 1294 C CA . SER A 1 167 ? -8.375 -34.969 -0.68 1 97.38 167 SER A CA 1
ATOM 1295 C C . SER A 1 167 ? -8.148 -34.344 -2.049 1 97.38 167 SER A C 1
ATOM 1297 O O . SER A 1 167 ? -9.102 -34 -2.748 1 97.38 167 SER A O 1
ATOM 1299 N N . PHE A 1 168 ? -6.938 -34.156 -2.373 1 98.25 168 PHE A N 1
ATOM 1300 C CA . PHE A 1 168 ? -6.562 -33.625 -3.676 1 98.25 168 PHE A CA 1
ATOM 1301 C C . PHE A 1 168 ? -7.062 -34.531 -4.797 1 98.25 168 PHE A C 1
ATOM 1303 O O . PHE A 1 168 ? -7.672 -34.062 -5.758 1 98.25 168 PHE A O 1
ATOM 1310 N N . ILE A 1 169 ? -6.848 -35.781 -4.664 1 98.25 169 ILE A N 1
ATOM 1311 C CA . ILE A 1 169 ? -7.273 -36.781 -5.656 1 98.25 169 ILE A CA 1
ATOM 1312 C C . ILE A 1 169 ? -8.797 -36.75 -5.777 1 98.25 169 ILE A C 1
ATOM 1314 O O . ILE A 1 169 ? -9.336 -36.781 -6.883 1 98.25 169 ILE A O 1
ATOM 1318 N N . GLU A 1 170 ? -9.438 -36.688 -4.668 1 97.69 170 GLU A N 1
ATOM 1319 C CA . GLU A 1 170 ? -10.898 -36.625 -4.664 1 97.69 170 GLU A CA 1
ATOM 1320 C C . GLU A 1 170 ? -11.414 -35.406 -5.418 1 97.69 170 GLU A C 1
ATOM 1322 O O . GLU A 1 170 ? -12.383 -35.5 -6.176 1 97.69 170 GLU A O 1
ATOM 1327 N N . ARG A 1 171 ? -10.797 -34.281 -5.289 1 97 171 ARG A N 1
ATOM 1328 C CA . ARG A 1 171 ? -11.18 -33.031 -5.938 1 97 171 ARG A CA 1
ATOM 1329 C C . ARG A 1 171 ? -11.141 -33.156 -7.457 1 97 171 ARG A C 1
ATOM 1331 O O . ARG A 1 171 ? -11.953 -32.562 -8.156 1 97 171 ARG A O 1
ATOM 1338 N N . PHE A 1 172 ? -10.188 -33.969 -7.91 1 97.5 172 PHE A N 1
ATOM 1339 C CA . PHE A 1 172 ? -9.969 -34.062 -9.352 1 97.5 172 PHE A CA 1
ATOM 1340 C C . PHE A 1 172 ? -10.398 -35.438 -9.883 1 97.5 172 PHE A C 1
ATOM 1342 O O . PHE A 1 172 ? -10.008 -35.812 -10.984 1 97.5 172 PHE A O 1
ATOM 1349 N N . LYS A 1 173 ? -11.227 -36.125 -9.18 1 95.12 173 LYS A N 1
ATOM 1350 C CA . LYS A 1 173 ? -11.586 -37.5 -9.492 1 95.12 173 LYS A CA 1
ATOM 1351 C C . LYS A 1 173 ? -12.336 -37.594 -10.812 1 95.12 173 LYS A C 1
ATOM 1353 O O . LYS A 1 173 ? -12.266 -38.594 -11.516 1 95.12 173 LYS A O 1
ATOM 1358 N N . GLU A 1 174 ? -13.016 -36.562 -11.234 1 95 174 GLU A N 1
ATOM 1359 C CA . GLU A 1 174 ? -13.852 -36.594 -12.438 1 95 174 GLU A CA 1
ATOM 1360 C C . GLU A 1 174 ? -13.07 -36.125 -13.656 1 95 174 GLU A C 1
ATOM 1362 O O . GLU A 1 174 ? -13.586 -36.125 -14.773 1 95 174 GLU A O 1
ATOM 1367 N N . VAL A 1 175 ? -11.859 -35.719 -13.438 1 94.75 175 VAL A N 1
ATOM 1368 C CA . VAL A 1 175 ? -11.031 -35.281 -14.547 1 94.75 175 VAL A CA 1
ATOM 1369 C C . VAL A 1 175 ? -10.406 -36.469 -15.25 1 94.75 175 VAL A C 1
ATOM 1371 O O . VAL A 1 175 ? -9.75 -37.312 -14.617 1 94.75 175 VAL A O 1
ATOM 1374 N N . ASN A 1 176 ? -10.516 -36.562 -16.562 1 92.94 176 ASN A N 1
ATOM 1375 C CA . ASN A 1 176 ? -10.219 -37.781 -17.281 1 92.94 176 ASN A CA 1
ATOM 1376 C C . ASN A 1 176 ? -8.766 -37.812 -17.75 1 92.94 176 ASN A C 1
ATOM 1378 O O . ASN A 1 176 ? -8.242 -38.906 -18.078 1 92.94 176 ASN A O 1
ATOM 1382 N N . ASN A 1 177 ? -8.141 -36.719 -17.797 1 95.19 177 ASN A N 1
ATOM 1383 C CA . ASN A 1 177 ? -6.824 -36.75 -18.422 1 95.19 177 ASN A CA 1
ATOM 1384 C C . ASN A 1 177 ? -5.715 -36.625 -17.375 1 95.19 177 ASN A C 1
ATOM 1386 O O . ASN A 1 177 ? -4.656 -36.062 -17.656 1 95.19 177 ASN A O 1
ATOM 1390 N N . VAL A 1 178 ? -5.977 -37.125 -16.125 1 98 178 VAL A N 1
ATOM 1391 C CA . VAL A 1 178 ? -4.938 -37 -15.117 1 98 178 VAL A CA 1
ATOM 1392 C C . VAL A 1 178 ? -4.875 -38.281 -14.289 1 98 178 VAL A C 1
ATOM 1394 O O . VAL A 1 178 ? -5.91 -38.875 -13.977 1 98 178 VAL A O 1
ATOM 1397 N N . SER A 1 179 ? -3.711 -38.812 -14.023 1 98.19 179 SER A N 1
ATOM 1398 C CA . SER A 1 179 ? -3.449 -39.875 -13.07 1 98.19 179 SER A CA 1
ATOM 1399 C C . SER A 1 179 ? -2.674 -39.375 -11.859 1 98.19 179 SER A C 1
ATOM 1401 O O . SER A 1 179 ? -2.049 -38.312 -11.922 1 98.19 179 SER A O 1
ATOM 1403 N N . PHE A 1 180 ? -2.775 -40.094 -10.742 1 98.44 180 PHE A N 1
ATOM 1404 C CA . PHE A 1 180 ? -2.186 -39.625 -9.5 1 98.44 180 PHE A CA 1
ATOM 1405 C C . PHE A 1 180 ? -1.277 -40.688 -8.891 1 98.44 180 PHE A C 1
ATOM 1407 O O . PHE A 1 180 ? -1.546 -41.90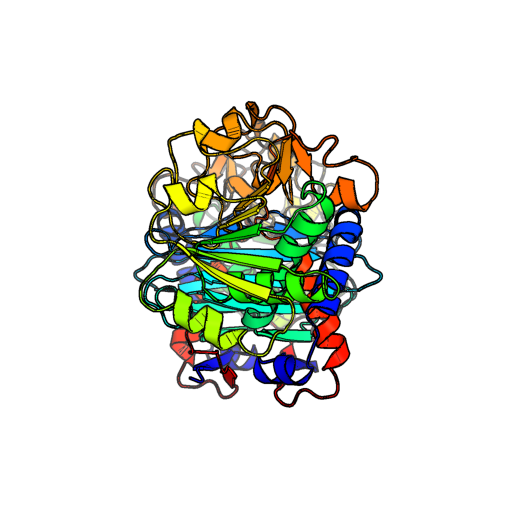6 -9.016 1 98.44 180 PHE A O 1
ATOM 1414 N N . GLU A 1 181 ? -0.244 -40.25 -8.289 1 98.25 181 GLU A N 1
ATOM 1415 C CA . GLU A 1 181 ? 0.645 -41.062 -7.457 1 98.25 181 GLU A CA 1
ATOM 1416 C C . GLU A 1 181 ? 1.012 -40.344 -6.168 1 98.25 181 GLU A C 1
ATOM 1418 O O . GLU A 1 181 ? 1.431 -39.188 -6.207 1 98.25 181 GLU A O 1
ATOM 1423 N N . ILE A 1 182 ? 0.769 -41 -5.02 1 98.56 182 ILE A N 1
ATOM 1424 C CA . ILE A 1 182 ? 1.194 -40.406 -3.75 1 98.56 182 ILE A CA 1
ATOM 1425 C C . ILE A 1 182 ? 2.615 -40.875 -3.426 1 98.56 182 ILE A C 1
ATOM 1427 O O . ILE A 1 182 ? 2.93 -42.062 -3.506 1 98.56 182 ILE A O 1
ATOM 1431 N N . VAL A 1 183 ? 3.445 -39.938 -3.172 1 98.19 183 VAL A N 1
ATOM 1432 C CA . VAL A 1 183 ? 4.84 -40.219 -2.836 1 98.19 183 VAL A CA 1
ATOM 1433 C C . VAL A 1 183 ? 5.098 -39.875 -1.373 1 98.19 183 VAL A C 1
ATOM 1435 O O . VAL A 1 183 ? 4.59 -38.875 -0.873 1 98.19 183 VAL A O 1
ATOM 1438 N N . ASP A 1 184 ? 6.047 -40.594 -0.668 1 97.44 184 ASP A N 1
ATOM 1439 C CA . ASP A 1 184 ? 6.141 -40.5 0.786 1 97.44 184 ASP A CA 1
ATOM 1440 C C . ASP A 1 184 ? 7.34 -39.656 1.208 1 97.44 184 ASP A C 1
ATOM 1442 O O . ASP A 1 184 ? 7.43 -39.219 2.363 1 97.44 184 ASP A O 1
ATOM 1446 N N . THR A 1 185 ? 8.266 -39.5 0.256 1 97 185 THR A N 1
ATOM 1447 C CA . THR A 1 185 ? 9.461 -38.75 0.651 1 97 185 THR A CA 1
ATOM 1448 C C . THR A 1 185 ? 9.773 -37.656 -0.358 1 97 185 THR A C 1
ATOM 1450 O O . THR A 1 185 ? 9.453 -37.781 -1.542 1 97 185 THR A O 1
ATOM 1453 N N . ILE A 1 186 ? 10.43 -36.656 0.143 1 96.56 186 ILE A N 1
ATOM 1454 C CA . ILE A 1 186 ? 10.844 -35.531 -0.683 1 96.56 186 ILE A CA 1
ATOM 1455 C C . ILE A 1 186 ? 11.836 -36 -1.745 1 96.56 186 ILE A C 1
ATOM 1457 O O . ILE A 1 186 ? 11.75 -35.594 -2.906 1 96.56 186 ILE A O 1
AT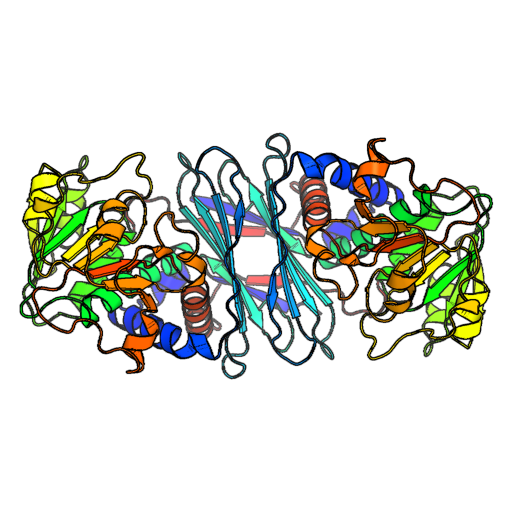OM 1461 N N . ASP A 1 187 ? 12.742 -36.875 -1.384 1 97.38 187 ASP A N 1
ATOM 1462 C CA . ASP A 1 187 ? 13.75 -37.406 -2.316 1 97.38 187 ASP A CA 1
ATOM 1463 C C . ASP A 1 187 ? 13.086 -38.062 -3.523 1 97.38 187 ASP A C 1
ATOM 1465 O O . ASP A 1 187 ? 13.477 -37.812 -4.664 1 97.38 187 ASP A O 1
ATOM 1469 N N . HIS A 1 188 ? 12.117 -38.812 -3.236 1 97.69 188 HIS A N 1
ATOM 1470 C CA . HIS A 1 188 ? 11.406 -39.5 -4.305 1 97.69 188 HIS A CA 1
ATOM 1471 C C . HIS A 1 188 ? 10.602 -38.531 -5.152 1 97.69 188 HIS A C 1
ATOM 1473 O O . HIS A 1 188 ? 10.492 -38.688 -6.367 1 97.69 188 HIS A O 1
ATOM 1479 N N . LEU A 1 189 ? 10.016 -37.531 -4.496 1 98.25 189 LEU A N 1
ATOM 1480 C CA . LEU A 1 189 ? 9.266 -36.5 -5.219 1 98.25 189 LEU A CA 1
ATOM 1481 C C . LEU A 1 189 ? 10.164 -35.781 -6.207 1 98.25 189 LEU A C 1
ATOM 1483 O O . LEU A 1 189 ? 9.812 -35.625 -7.379 1 98.25 189 LEU A O 1
ATOM 1487 N N . VAL A 1 190 ? 11.344 -35.375 -5.738 1 97.75 190 VAL A N 1
ATOM 1488 C CA . VAL A 1 190 ? 12.258 -34.562 -6.516 1 97.75 190 VAL A CA 1
ATOM 1489 C C . VAL A 1 190 ? 12.867 -35.375 -7.645 1 97.75 190 VAL A C 1
ATOM 1491 O O . VAL A 1 190 ? 12.891 -34.938 -8.797 1 97.75 190 VAL A O 1
ATOM 1494 N N . SER A 1 191 ? 13.32 -36.562 -7.406 1 97.25 191 SER A N 1
ATOM 1495 C CA . SER A 1 191 ? 14.039 -37.375 -8.375 1 97.25 191 SER A CA 1
ATOM 1496 C C . SER A 1 191 ? 13.133 -37.844 -9.516 1 97.25 191 SER A C 1
ATOM 1498 O O . SER A 1 191 ? 13.602 -38.094 -10.617 1 97.25 191 SER A O 1
ATOM 1500 N N . GLY A 1 192 ? 11.867 -37.844 -9.289 1 96 192 GLY A N 1
ATOM 1501 C CA . GLY A 1 192 ? 10.93 -38.344 -10.289 1 96 192 GLY A CA 1
ATOM 1502 C C . GLY A 1 192 ? 10.242 -37.219 -11.047 1 96 192 GLY A C 1
ATOM 1503 O O . GLY A 1 192 ? 9.352 -37.469 -11.859 1 96 192 GLY A O 1
ATOM 1504 N N . ALA A 1 193 ? 10.656 -36.031 -10.922 1 97.19 193 ALA A N 1
ATOM 1505 C CA . ALA A 1 193 ? 9.891 -34.906 -11.422 1 97.19 193 ALA A CA 1
ATOM 1506 C C . ALA A 1 193 ? 10.445 -34.406 -12.758 1 97.19 193 ALA A C 1
ATOM 1508 O O . ALA A 1 193 ? 11.664 -34.281 -12.922 1 97.19 193 ALA A O 1
ATOM 1509 N N . ASP A 1 194 ? 9.547 -34.156 -13.781 1 98 194 ASP A N 1
ATOM 1510 C CA . ASP A 1 194 ? 9.875 -33.281 -14.906 1 98 194 ASP A CA 1
ATOM 1511 C C . ASP A 1 194 ? 9.68 -31.812 -14.531 1 98 194 ASP A C 1
ATOM 1513 O O . ASP A 1 194 ? 10.484 -30.953 -14.906 1 98 194 ASP A O 1
ATOM 1517 N N . VAL A 1 195 ? 8.625 -31.562 -13.875 1 98.81 195 VAL A N 1
ATOM 1518 C CA . VAL A 1 195 ? 8.297 -30.266 -13.273 1 98.81 195 VAL A CA 1
ATOM 1519 C C . VAL A 1 195 ? 8.047 -30.438 -11.781 1 98.81 195 VAL A C 1
ATOM 1521 O O . VAL A 1 195 ? 7.289 -31.312 -11.367 1 98.81 195 VAL A O 1
ATOM 1524 N N . LEU A 1 196 ? 8.75 -29.672 -10.984 1 98.56 196 LEU A N 1
ATOM 1525 C CA . LEU A 1 196 ? 8.578 -29.656 -9.539 1 98.56 196 LEU A CA 1
ATOM 1526 C C . LEU A 1 196 ? 7.906 -28.375 -9.078 1 98.56 196 LEU A C 1
ATOM 1528 O O . LEU A 1 196 ? 8.453 -27.281 -9.266 1 98.56 196 LEU A O 1
ATOM 1532 N N . ILE A 1 197 ? 6.684 -28.5 -8.492 1 98.38 197 ILE A N 1
ATOM 1533 C CA . ILE A 1 197 ? 5.898 -27.359 -8.039 1 98.38 197 ILE A CA 1
ATOM 1534 C C . ILE A 1 197 ? 5.824 -27.359 -6.512 1 98.38 197 ILE A C 1
ATOM 1536 O O . ILE A 1 197 ? 5.34 -28.312 -5.906 1 98.38 197 ILE A O 1
ATOM 1540 N N . SER A 1 198 ? 6.266 -26.297 -5.949 1 97.38 198 SER A N 1
ATOM 1541 C CA . SER A 1 198 ? 6.211 -26.172 -4.496 1 97.38 198 SER A CA 1
ATOM 1542 C C . SER A 1 198 ? 5.246 -25.078 -4.066 1 97.38 198 SER A C 1
ATOM 1544 O O . SER A 1 198 ? 5.449 -23.906 -4.387 1 97.38 198 SER A O 1
ATOM 1546 N N . CYS A 1 199 ? 4.258 -25.469 -3.299 1 95.25 199 CYS A N 1
ATOM 1547 C CA . CYS A 1 199 ? 3.275 -24.516 -2.779 1 95.25 199 CYS A CA 1
ATOM 1548 C C . CYS A 1 199 ? 3.32 -24.469 -1.258 1 95.25 199 CYS A C 1
ATOM 1550 O O . CYS A 1 199 ? 2.326 -24.125 -0.615 1 95.25 199 CYS A O 1
ATOM 1552 N N . ILE A 1 200 ? 4.43 -24.844 -0.733 1 89.94 200 ILE A N 1
ATOM 1553 C CA . ILE A 1 200 ? 4.555 -24.75 0.718 1 89.94 200 ILE A CA 1
ATOM 1554 C C . ILE A 1 200 ? 4.883 -23.328 1.123 1 89.94 200 ILE A C 1
ATOM 1556 O O . ILE A 1 200 ? 5.652 -22.641 0.44 1 89.94 200 ILE A O 1
ATOM 1560 N N . THR A 1 201 ? 4.328 -22.875 2.252 1 80.69 201 THR A N 1
ATOM 1561 C CA . THR A 1 201 ? 4.438 -21.469 2.613 1 80.69 201 THR A CA 1
ATOM 1562 C C . THR A 1 201 ? 5.602 -21.234 3.57 1 80.69 201 THR A C 1
ATOM 1564 O O . THR A 1 201 ? 6.039 -20.094 3.766 1 80.69 201 THR A O 1
ATOM 1567 N N . ASP A 1 202 ? 6.102 -22.234 4.168 1 79.94 202 ASP A N 1
ATOM 1568 C CA . ASP A 1 202 ? 7.168 -22.062 5.148 1 79.94 202 ASP A CA 1
ATOM 1569 C C . ASP A 1 202 ? 8.18 -23.203 5.055 1 79.94 202 ASP A C 1
ATOM 1571 O O . ASP A 1 202 ? 7.801 -24.359 4.863 1 79.94 202 ASP A O 1
ATOM 1575 N N . ALA A 1 203 ? 9.438 -22.859 4.93 1 83.81 203 ALA A N 1
ATOM 1576 C CA . ALA A 1 203 ? 10.555 -23.797 4.965 1 83.81 203 ALA A CA 1
ATOM 1577 C C . ALA A 1 203 ? 11.703 -23.25 5.805 1 83.81 203 ALA A C 1
ATOM 1579 O O . ALA A 1 203 ? 12.164 -22.125 5.582 1 83.81 203 ALA A O 1
ATOM 1580 N N . GLN A 1 204 ? 12.109 -23.938 6.73 1 82.25 204 GLN A N 1
ATOM 1581 C CA . GLN A 1 204 ? 13.18 -23.5 7.609 1 82.25 204 GLN A CA 1
ATOM 1582 C C . GLN A 1 204 ? 14.547 -23.891 7.059 1 82.25 204 GLN A C 1
ATOM 1584 O O . GLN A 1 204 ? 15.555 -23.25 7.363 1 82.25 204 GLN A O 1
ATOM 1589 N N . ASN A 1 205 ? 14.602 -24.953 6.312 1 89.31 205 ASN A N 1
ATOM 1590 C CA . ASN A 1 205 ? 15.82 -25.516 5.723 1 89.31 205 ASN A CA 1
ATOM 1591 C C . ASN A 1 205 ? 15.633 -25.828 4.242 1 89.31 205 ASN A C 1
ATOM 1593 O O . ASN A 1 205 ? 14.539 -25.656 3.699 1 89.31 205 ASN A O 1
ATOM 1597 N N . LEU A 1 206 ? 16.781 -26.219 3.693 1 94.19 206 LEU A N 1
ATOM 1598 C CA . LEU A 1 206 ? 16.688 -26.688 2.316 1 94.19 206 LEU A CA 1
ATOM 1599 C C . LEU A 1 206 ? 15.758 -27.891 2.223 1 94.19 206 LEU A C 1
ATOM 1601 O O . LEU A 1 206 ? 15.812 -28.781 3.068 1 94.19 206 LEU A O 1
ATOM 1605 N N . ILE A 1 207 ? 14.938 -27.859 1.246 1 94.25 207 ILE A N 1
ATOM 1606 C CA . ILE A 1 207 ? 13.922 -28.906 1.074 1 94.25 207 ILE A CA 1
ATOM 1607 C C . ILE A 1 207 ? 14.586 -30.188 0.596 1 94.25 207 ILE A C 1
ATOM 1609 O O . ILE A 1 207 ? 14.219 -31.281 1.039 1 94.25 207 ILE A O 1
ATOM 1613 N N . CYS A 1 208 ? 15.508 -30.094 -0.306 1 95.12 208 CYS A N 1
ATOM 1614 C CA . CYS A 1 208 ? 16.297 -31.203 -0.833 1 95.12 208 CYS A CA 1
ATOM 1615 C C . CYS A 1 208 ? 17.75 -30.797 -1.043 1 95.12 208 CYS A C 1
ATOM 1617 O O . CYS A 1 208 ? 18.062 -30.109 -2.012 1 95.12 208 CYS A O 1
ATOM 1619 N N . GLU A 1 209 ? 18.578 -31.297 -0.232 1 94.19 209 GLU A N 1
ATOM 1620 C CA . GLU A 1 209 ? 19.969 -30.875 -0.228 1 94.19 209 GLU A CA 1
ATOM 1621 C C . GLU A 1 209 ? 20.781 -31.641 -1.268 1 94.19 209 GLU A C 1
ATOM 1623 O O . GLU A 1 209 ? 21.812 -31.156 -1.739 1 94.19 209 GLU A O 1
ATOM 1628 N N . ASN A 1 210 ? 20.375 -32.812 -1.555 1 96.38 210 ASN A N 1
ATOM 1629 C CA . ASN A 1 210 ? 21.109 -33.625 -2.52 1 96.38 210 ASN A CA 1
ATOM 1630 C C . ASN A 1 210 ? 20.906 -33.125 -3.945 1 96.38 210 ASN A C 1
ATOM 1632 O O . ASN A 1 210 ? 19.953 -33.531 -4.621 1 96.38 210 ASN A O 1
ATOM 1636 N N . ASN A 1 211 ? 21.844 -32.469 -4.473 1 97.19 211 ASN A N 1
ATOM 1637 C CA . ASN A 1 211 ? 21.75 -31.797 -5.777 1 97.19 211 ASN A CA 1
ATOM 1638 C C . ASN A 1 211 ? 21.609 -32.812 -6.902 1 97.19 211 ASN A C 1
ATOM 1640 O O . ASN A 1 211 ? 21.062 -32.5 -7.961 1 97.19 211 ASN A O 1
ATOM 1644 N N . GLU A 1 212 ? 22.031 -34 -6.684 1 97.12 212 GLU A N 1
ATOM 1645 C CA . GLU A 1 212 ? 22.016 -35 -7.719 1 97.12 212 GLU A CA 1
ATOM 1646 C C . GLU A 1 212 ? 20.594 -35.469 -8.039 1 97.12 212 GLU A C 1
ATOM 1648 O O . GLU A 1 212 ? 20.359 -36.062 -9.086 1 97.12 212 GLU A O 1
ATOM 1653 N N . LEU A 1 213 ? 19.75 -35.156 -7.145 1 98.12 213 LEU A N 1
ATOM 1654 C CA . LEU A 1 213 ? 18.375 -35.594 -7.312 1 98.12 213 LEU A CA 1
ATOM 1655 C C . LEU A 1 213 ? 17.625 -34.688 -8.297 1 98.12 213 LEU A C 1
ATOM 1657 O O . LEU A 1 213 ? 16.578 -35.062 -8.82 1 98.12 213 LEU A O 1
ATOM 1661 N N . TYR A 1 214 ? 18.125 -33.531 -8.492 1 98.12 214 TYR A N 1
ATOM 1662 C CA . TYR A 1 214 ? 17.531 -32.625 -9.492 1 98.12 214 TYR A CA 1
ATOM 1663 C C . TYR A 1 214 ? 18 -33 -10.891 1 98.12 214 TYR A C 1
ATOM 1665 O O . TYR A 1 214 ? 19.062 -32.594 -11.336 1 98.12 214 TYR A O 1
ATOM 1673 N N . ARG A 1 215 ? 17.266 -33.656 -11.57 1 96.62 215 ARG A N 1
ATOM 1674 C CA . ARG A 1 215 ? 17.672 -34.25 -12.844 1 96.62 215 ARG A CA 1
ATOM 1675 C C . ARG A 1 215 ? 17.828 -33.188 -13.922 1 96.62 215 ARG A C 1
ATOM 1677 O O . ARG A 1 215 ? 17.25 -32.094 -13.82 1 96.62 215 ARG A O 1
ATOM 1684 N N . LYS A 1 216 ? 18.562 -33.594 -14.961 1 97.31 216 LYS A N 1
ATOM 1685 C CA . LYS A 1 216 ? 18.641 -32.719 -16.141 1 97.31 216 LYS A CA 1
ATOM 1686 C C . LYS A 1 216 ? 17.266 -32.5 -16.75 1 97.31 216 LYS A C 1
ATOM 1688 O O . LYS A 1 216 ? 16.438 -33.438 -16.781 1 97.31 216 LYS A O 1
ATOM 1693 N N . GLY A 1 217 ? 17.016 -31.234 -17.203 1 98.19 217 GLY A N 1
ATOM 1694 C CA . GLY A 1 217 ? 15.766 -30.906 -17.875 1 98.19 217 GLY A CA 1
ATOM 1695 C C . GLY A 1 217 ? 14.68 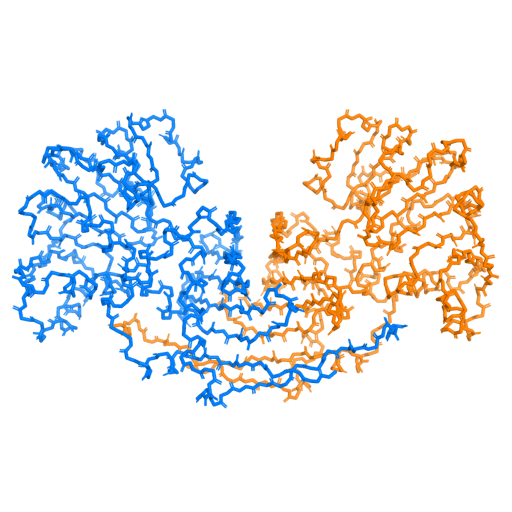-30.469 -16.906 1 98.19 217 GLY A C 1
ATOM 1696 O O . GLY A 1 217 ? 13.625 -30 -17.328 1 98.19 217 GLY A O 1
ATOM 1697 N N . LEU A 1 218 ? 14.945 -30.5 -15.609 1 98.5 218 LEU A N 1
ATOM 1698 C CA . LEU A 1 218 ? 13.945 -30.188 -14.586 1 98.5 218 LEU A CA 1
ATOM 1699 C C . LEU A 1 218 ? 13.562 -28.719 -14.617 1 98.5 218 LEU A C 1
ATOM 1701 O O . LEU A 1 218 ? 14.43 -27.859 -14.758 1 98.5 218 LEU A O 1
ATOM 1705 N N . LEU A 1 219 ? 12.242 -28.5 -14.562 1 98.81 219 LEU A N 1
ATOM 1706 C CA . LEU A 1 219 ? 11.719 -27.156 -14.289 1 98.81 219 LEU A CA 1
ATOM 1707 C C . LEU A 1 219 ? 11.219 -27.062 -12.852 1 98.81 219 LEU A C 1
ATOM 1709 O O . LEU A 1 219 ? 10.328 -27.812 -12.445 1 98.81 219 LEU A O 1
ATOM 1713 N N . LEU A 1 220 ? 11.805 -26.172 -12.094 1 98.5 220 LEU A N 1
ATOM 1714 C CA . LEU A 1 220 ? 11.406 -25.922 -10.719 1 98.5 220 LEU A CA 1
ATOM 1715 C C . LEU A 1 220 ? 10.547 -24.656 -10.625 1 98.5 220 LEU A C 1
ATOM 1717 O O . LEU A 1 220 ? 10.961 -23.594 -11.062 1 98.5 220 LEU A O 1
ATOM 1721 N N . VAL A 1 221 ? 9.328 -24.781 -10.055 1 98.31 221 VAL A N 1
ATOM 1722 C CA . VAL A 1 221 ? 8.391 -23.688 -9.875 1 98.31 221 VAL A CA 1
ATOM 1723 C C . VAL A 1 221 ? 8.062 -23.531 -8.391 1 98.31 221 VAL A C 1
ATOM 1725 O O . VAL A 1 221 ? 7.016 -23.984 -7.926 1 98.31 221 VAL A O 1
ATOM 1728 N N . PRO A 1 222 ? 8.906 -22.859 -7.723 1 96.88 222 PRO A N 1
ATOM 1729 C CA . PRO A 1 222 ? 8.625 -22.594 -6.312 1 96.88 222 PRO A CA 1
ATOM 1730 C C . PRO A 1 222 ? 7.691 -21.391 -6.117 1 96.88 222 PRO A C 1
ATOM 1732 O O . PRO A 1 222 ? 8.156 -20.25 -6.004 1 96.88 222 PRO A O 1
ATOM 1735 N N . ILE A 1 223 ? 6.426 -21.641 -6.039 1 93 223 ILE A N 1
ATOM 1736 C CA . ILE A 1 223 ? 5.449 -20.578 -5.875 1 93 223 ILE A CA 1
ATOM 1737 C C . ILE A 1 223 ? 5.723 -19.812 -4.574 1 93 223 ILE A C 1
ATOM 1739 O O . ILE A 1 223 ? 5.719 -18.578 -4.551 1 93 223 ILE A O 1
ATOM 1743 N N . HIS A 1 224 ? 6.062 -20.562 -3.535 1 79.25 224 HIS A N 1
ATOM 1744 C CA . HIS A 1 224 ? 6.672 -19.984 -2.348 1 79.25 224 HIS A CA 1
ATOM 1745 C C . HIS A 1 224 ? 8.164 -20.281 -2.285 1 79.25 224 HIS A C 1
ATOM 1747 O O . HIS A 1 224 ? 8.562 -21.453 -2.279 1 79.25 224 HIS A O 1
ATOM 1753 N N . THR A 1 225 ? 9.094 -19.422 -2.375 1 73.94 225 THR A N 1
ATOM 1754 C CA . THR A 1 225 ? 10.5 -19.438 -2.777 1 73.94 225 THR A CA 1
ATOM 1755 C C . THR A 1 225 ? 11.367 -20.047 -1.674 1 73.94 225 THR A C 1
ATOM 1757 O O . THR A 1 225 ? 12.562 -20.266 -1.87 1 73.94 225 THR A O 1
ATOM 1760 N N . ARG A 1 226 ? 10.844 -20.516 -0.703 1 79.81 226 ARG A N 1
ATOM 1761 C CA . ARG A 1 226 ? 11.68 -20.938 0.411 1 79.81 226 ARG A CA 1
ATOM 1762 C C . ARG A 1 226 ? 12.133 -22.391 0.234 1 79.81 226 ARG A C 1
ATOM 1764 O O . ARG A 1 226 ? 11.375 -23.219 -0.268 1 79.81 226 ARG A O 1
ATOM 1771 N N . GLY A 1 227 ? 13.477 -22.672 0.405 1 90.69 227 GLY A N 1
ATOM 1772 C CA . GLY A 1 227 ? 13.977 -24.031 0.565 1 90.69 227 GLY A CA 1
ATOM 1773 C C . GLY A 1 227 ? 14.703 -24.547 -0.658 1 90.69 227 GLY A C 1
ATOM 1774 O O . GLY A 1 227 ? 15.086 -25.719 -0.71 1 90.69 227 GLY A O 1
ATOM 1775 N N . PHE A 1 228 ? 14.891 -23.672 -1.65 1 94.88 228 PHE A N 1
ATOM 1776 C CA . PHE A 1 228 ? 15.5 -24.172 -2.881 1 94.88 228 PHE A CA 1
ATOM 1777 C C . PHE A 1 228 ? 16.703 -23.312 -3.27 1 94.88 228 PHE A C 1
ATOM 1779 O O . PHE A 1 228 ? 17.031 -23.188 -4.453 1 94.88 228 PHE A O 1
ATOM 1786 N N . GLN A 1 229 ? 17.312 -22.672 -2.312 1 93.94 229 GLN A N 1
ATOM 1787 C CA . GLN A 1 229 ? 18.375 -21.703 -2.582 1 93.94 229 GLN A CA 1
ATOM 1788 C C . GLN A 1 229 ? 19.594 -22.391 -3.178 1 93.94 229 GLN A C 1
ATOM 1790 O O . GLN A 1 229 ? 20.391 -21.766 -3.883 1 93.94 229 GLN A O 1
ATOM 1795 N N . ASN A 1 230 ? 19.797 -23.672 -2.891 1 95.69 230 ASN A N 1
ATOM 1796 C CA . ASN A 1 230 ? 20.906 -24.406 -3.518 1 95.69 230 ASN A CA 1
ATOM 1797 C C . ASN A 1 230 ? 20.766 -24.406 -5.039 1 95.69 230 ASN A C 1
ATOM 1799 O O . ASN A 1 230 ? 21.781 -24.391 -5.75 1 95.69 230 ASN A O 1
ATOM 1803 N N . CYS A 1 231 ? 19.578 -24.438 -5.52 1 96.62 231 CYS A N 1
ATOM 1804 C CA . CYS A 1 231 ? 19.328 -24.484 -6.957 1 96.62 231 CYS A CA 1
ATOM 1805 C C . CYS A 1 231 ? 19.797 -23.188 -7.625 1 96.62 231 CYS A C 1
ATOM 1807 O O . CYS A 1 231 ? 20.156 -23.203 -8.805 1 96.62 231 CYS A O 1
ATOM 1809 N N . ASP A 1 232 ? 19.828 -22.094 -6.891 1 96.56 232 ASP A N 1
ATOM 1810 C CA . ASP A 1 232 ? 20.281 -20.812 -7.395 1 96.56 232 ASP A CA 1
ATOM 1811 C C . ASP A 1 232 ? 21.75 -20.891 -7.848 1 96.56 232 ASP A C 1
ATOM 1813 O O . ASP A 1 232 ? 22.203 -20.062 -8.641 1 96.56 232 ASP A O 1
ATOM 1817 N N . LEU A 1 233 ? 22.391 -21.875 -7.359 1 96.75 233 LEU A N 1
ATOM 1818 C CA . LEU A 1 233 ? 23.828 -21.922 -7.547 1 96.75 233 LEU A CA 1
ATOM 1819 C C . LEU A 1 233 ? 24.188 -22.781 -8.758 1 96.75 233 LEU A C 1
ATOM 1821 O O . LEU A 1 233 ? 25.25 -22.625 -9.352 1 96.75 233 LEU A O 1
ATOM 1825 N N . PHE A 1 234 ? 23.297 -23.719 -9.148 1 97 234 PHE A N 1
ATOM 1826 C CA . PHE A 1 234 ? 23.812 -24.625 -10.164 1 97 234 PHE A CA 1
ATOM 1827 C C . PHE A 1 234 ? 22.812 -24.828 -11.281 1 97 234 PHE A C 1
ATOM 1829 O O . PHE A 1 234 ? 23.094 -25.5 -12.273 1 97 234 PHE A O 1
ATOM 1836 N N . PHE A 1 235 ? 21.594 -24.297 -11.203 1 98.38 235 PHE A N 1
ATOM 1837 C CA . PHE A 1 235 ? 20.672 -24.344 -12.328 1 98.38 235 PHE A CA 1
ATOM 1838 C C . PHE A 1 235 ? 21.156 -23.469 -13.477 1 98.38 235 PHE A C 1
ATOM 1840 O O . PHE A 1 235 ? 21.859 -22.484 -13.25 1 98.38 235 PHE A O 1
ATOM 1847 N N . ASP A 1 236 ? 20.734 -23.797 -14.703 1 98.62 236 ASP A N 1
ATOM 1848 C CA . ASP A 1 236 ? 21.266 -23.156 -15.906 1 98.62 236 ASP A CA 1
ATOM 1849 C C . ASP A 1 236 ? 20.656 -21.766 -16.109 1 98.62 236 ASP A C 1
ATOM 1851 O O . ASP A 1 236 ? 21.328 -20.844 -16.547 1 98.62 236 ASP A O 1
ATOM 1855 N N . LYS A 1 237 ? 19.359 -21.688 -15.844 1 98.56 237 LYS A N 1
ATOM 1856 C CA . LYS A 1 237 ? 18.641 -20.438 -16.031 1 98.56 237 LYS A CA 1
ATOM 1857 C C . LYS A 1 237 ? 17.688 -20.156 -14.859 1 98.56 237 LYS A C 1
ATOM 1859 O O . LYS A 1 237 ? 17.094 -21.094 -14.312 1 98.56 237 LYS A O 1
ATOM 1864 N N . VAL A 1 238 ? 17.625 -18.906 -14.516 1 98.38 238 VAL A N 1
ATOM 1865 C CA . VAL A 1 238 ? 16.688 -18.438 -13.5 1 98.38 238 VAL A CA 1
ATOM 1866 C C . VAL A 1 238 ? 15.797 -17.344 -14.094 1 98.38 238 VAL A C 1
ATOM 1868 O O . VAL A 1 238 ? 16.281 -16.406 -14.719 1 98.38 238 VAL A O 1
ATOM 1871 N N . TYR A 1 239 ? 14.531 -17.5 -13.953 1 98.31 239 TYR A N 1
ATOM 1872 C CA . TYR A 1 239 ? 13.578 -16.469 -14.359 1 98.31 239 TYR A CA 1
ATOM 1873 C C . TYR A 1 239 ? 12.812 -15.93 -13.156 1 98.31 239 TYR A C 1
ATOM 1875 O O . TYR A 1 239 ? 12.586 -16.656 -12.18 1 98.31 239 TYR A O 1
ATOM 1883 N N . GLY A 1 240 ? 12.461 -14.711 -13.203 1 97.25 240 GLY A N 1
ATOM 1884 C CA . GLY A 1 240 ? 11.594 -14.078 -12.219 1 97.25 240 GLY A CA 1
ATOM 1885 C C . GLY A 1 240 ? 10.422 -13.336 -12.844 1 97.25 240 GLY A C 1
ATOM 1886 O O . GLY A 1 240 ? 10.453 -13.008 -14.031 1 97.25 240 GLY A O 1
ATOM 1887 N N . ASP A 1 241 ? 9.398 -13.164 -12.016 1 96.31 241 ASP A N 1
ATOM 1888 C CA . ASP A 1 241 ? 8.305 -12.367 -12.555 1 96.31 241 ASP A CA 1
ATOM 1889 C C . ASP A 1 241 ? 8.633 -10.875 -12.508 1 96.31 241 ASP A C 1
ATOM 1891 O O . ASP A 1 241 ? 8.07 -10.086 -13.273 1 96.31 241 ASP A O 1
ATOM 1895 N N . ASP A 1 242 ? 9.531 -10.492 -11.648 1 96 242 ASP A N 1
ATOM 1896 C CA . ASP A 1 242 ? 10.039 -9.133 -11.539 1 96 242 ASP A CA 1
ATOM 1897 C C . ASP A 1 242 ? 11.445 -9.117 -10.945 1 96 242 ASP A C 1
ATOM 1899 O O . ASP A 1 242 ? 11.719 -9.797 -9.953 1 96 242 ASP A O 1
ATOM 1903 N N . THR A 1 243 ? 12.32 -8.328 -11.508 1 96 243 THR A N 1
ATOM 1904 C CA . THR A 1 243 ? 13.711 -8.25 -11.07 1 96 243 THR A CA 1
ATOM 1905 C C . THR A 1 243 ? 13.797 -7.73 -9.633 1 96 243 THR A C 1
ATOM 1907 O O . THR A 1 243 ? 14.586 -8.234 -8.836 1 96 243 THR A O 1
ATOM 1910 N N . GLY A 1 244 ? 12.977 -6.777 -9.305 1 92.44 244 GLY A N 1
ATOM 1911 C CA . GLY A 1 244 ? 13 -6.195 -7.969 1 92.44 244 GLY A CA 1
ATOM 1912 C C . GLY A 1 244 ? 12.672 -7.199 -6.875 1 92.44 244 GLY A C 1
ATOM 1913 O O . GLY A 1 244 ? 13.133 -7.055 -5.742 1 92.44 244 GLY A O 1
ATOM 1914 N N . HIS A 1 245 ? 11.961 -8.227 -7.176 1 92.38 245 HIS A N 1
ATOM 1915 C CA . HIS A 1 245 ? 11.57 -9.242 -6.203 1 92.38 245 HIS A CA 1
ATOM 1916 C C . HIS A 1 245 ? 12.711 -10.227 -5.953 1 92.38 245 HIS A C 1
ATOM 1918 O O . HIS A 1 245 ? 12.797 -10.82 -4.875 1 92.38 245 HIS A O 1
ATOM 1924 N N . VAL A 1 246 ? 13.617 -10.297 -6.918 1 94 246 VAL A N 1
ATOM 1925 C CA . VAL A 1 246 ? 14.602 -11.367 -6.852 1 94 246 VAL A CA 1
ATOM 1926 C C . VAL A 1 246 ? 15.992 -10.781 -6.609 1 94 246 VAL A C 1
ATOM 1928 O O . VAL A 1 246 ? 16.906 -11.484 -6.184 1 94 246 VAL A O 1
ATOM 1931 N N . SER A 1 247 ? 16.156 -9.508 -6.785 1 94.44 247 SER A N 1
ATOM 1932 C CA . SER A 1 247 ? 17.469 -8.867 -6.727 1 94.44 247 SER A CA 1
ATOM 1933 C C . SER A 1 247 ? 18.047 -8.906 -5.312 1 94.44 247 SER A C 1
ATOM 1935 O O . SER A 1 247 ? 19.25 -8.805 -5.129 1 94.44 247 SER A O 1
ATOM 1937 N N . GLY A 1 248 ? 17.219 -9.156 -4.359 1 91.56 248 GLY A N 1
ATOM 1938 C CA . GLY A 1 248 ? 17.688 -9.203 -2.98 1 91.56 248 GLY A CA 1
ATOM 1939 C C . GLY A 1 248 ? 18.016 -10.609 -2.508 1 91.56 248 GLY A C 1
ATOM 1940 O O . GLY A 1 248 ? 18.453 -10.805 -1.372 1 91.56 248 GLY A O 1
ATOM 1941 N N . PHE A 1 249 ? 17.812 -11.547 -3.326 1 94.25 249 PHE A N 1
ATOM 1942 C CA . PHE A 1 249 ? 18.109 -12.922 -2.939 1 94.25 249 PHE A CA 1
ATOM 1943 C C . PHE A 1 249 ? 19.578 -13.102 -2.635 1 94.25 249 PHE A C 1
ATOM 1945 O O . PHE A 1 249 ? 20.438 -12.484 -3.277 1 94.25 249 PHE A O 1
ATOM 1952 N N . ARG A 1 250 ? 19.828 -14 -1.789 1 93.62 250 ARG A N 1
ATOM 1953 C CA . ARG A 1 250 ? 21.172 -14.258 -1.277 1 93.62 250 ARG A CA 1
ATOM 1954 C C . ARG A 1 250 ? 22.156 -14.516 -2.416 1 93.62 250 ARG A C 1
ATOM 1956 O O . ARG A 1 250 ? 23.281 -14.023 -2.391 1 93.62 250 ARG A O 1
ATOM 1963 N N . TYR A 1 251 ? 21.703 -15.188 -3.455 1 96.25 251 TYR A N 1
ATOM 1964 C CA . TYR A 1 251 ? 22.625 -15.633 -4.496 1 96.25 251 TYR A CA 1
ATOM 1965 C C . TYR A 1 251 ? 22.281 -15 -5.836 1 96.25 251 TYR A C 1
ATOM 1967 O O . TYR A 1 251 ? 22.562 -15.57 -6.895 1 96.25 251 TYR A O 1
ATOM 1975 N N . PHE A 1 252 ? 21.625 -13.922 -5.785 1 97 252 PHE A N 1
ATOM 1976 C CA . PHE A 1 252 ? 21.203 -13.258 -7.008 1 97 252 PHE A CA 1
ATOM 1977 C C . PHE A 1 252 ? 22.375 -13.062 -7.961 1 97 252 PHE A C 1
ATOM 1979 O O . PHE A 1 252 ? 22.266 -13.359 -9.148 1 97 252 PHE A O 1
ATOM 1986 N N . ASP A 1 253 ? 23.5 -12.633 -7.43 1 96.81 253 ASP A N 1
ATOM 1987 C CA . ASP A 1 253 ? 24.672 -12.312 -8.25 1 96.81 253 ASP A CA 1
ATOM 1988 C C . ASP A 1 253 ? 25.375 -13.578 -8.711 1 96.81 253 ASP A C 1
ATOM 1990 O O . ASP A 1 253 ? 26.344 -13.508 -9.484 1 96.81 253 ASP A O 1
ATOM 1994 N N . ARG A 1 254 ? 24.891 -14.734 -8.305 1 96.94 254 ARG A N 1
ATOM 1995 C CA . ARG A 1 254 ? 25.562 -15.984 -8.656 1 96.94 254 ARG A CA 1
ATOM 1996 C C . ARG A 1 254 ? 24.719 -16.797 -9.641 1 96.94 254 ARG A C 1
ATOM 1998 O O . ARG A 1 254 ? 25.094 -17.891 -10.031 1 96.94 254 ARG A O 1
ATOM 2005 N N . PHE A 1 255 ? 23.562 -16.266 -9.992 1 98.19 255 PHE A N 1
ATOM 2006 C CA . PHE A 1 255 ? 22.781 -16.906 -11.055 1 98.19 255 PHE A CA 1
ATOM 2007 C C . PHE A 1 255 ? 23.609 -17.031 -12.328 1 98.19 255 PHE A C 1
ATOM 2009 O O . PHE A 1 255 ? 24.281 -16.078 -12.734 1 98.19 255 PHE A O 1
ATOM 2016 N N . LYS A 1 256 ? 23.562 -18.141 -13 1 98.19 256 LYS A N 1
ATOM 2017 C CA . LYS A 1 256 ? 24.281 -18.297 -14.273 1 98.19 256 LYS A CA 1
ATOM 2018 C C . LYS A 1 256 ? 23.688 -17.375 -15.344 1 98.19 256 LYS A C 1
ATOM 2020 O O . LYS A 1 256 ? 24.422 -16.719 -16.078 1 98.19 256 LYS A O 1
ATOM 2025 N N . GLU A 1 257 ? 22.406 -17.438 -15.461 1 98.12 257 GLU A N 1
ATOM 2026 C CA . GLU A 1 257 ? 21.625 -16.562 -16.344 1 98.12 257 GLU A CA 1
ATOM 2027 C C . GLU A 1 257 ? 20.312 -16.141 -15.695 1 98.12 257 GLU A C 1
ATOM 2029 O O . GLU A 1 257 ? 19.656 -16.953 -15.039 1 98.12 257 GLU A O 1
ATOM 2034 N N . PHE A 1 258 ? 20 -14.852 -15.859 1 98.38 258 PHE A N 1
ATOM 2035 C CA . PHE A 1 258 ? 18.75 -14.352 -15.281 1 98.38 258 PHE A CA 1
ATOM 2036 C C . PHE A 1 258 ? 18.016 -13.461 -16.281 1 98.38 258 PHE A C 1
ATOM 2038 O O . PHE A 1 258 ? 18.641 -12.68 -17 1 98.38 258 PHE A O 1
ATOM 2045 N N . ASP A 1 259 ? 16.703 -13.609 -16.312 1 98.25 259 ASP A N 1
ATOM 2046 C CA . ASP A 1 259 ? 15.812 -12.695 -17.016 1 98.25 259 ASP A CA 1
ATOM 2047 C C . ASP A 1 259 ? 14.414 -12.711 -16.406 1 98.25 259 ASP A C 1
ATOM 2049 O O . ASP A 1 259 ? 14.125 -13.531 -15.523 1 98.25 259 ASP A O 1
ATOM 2053 N N . GLU A 1 260 ? 13.594 -11.812 -16.797 1 98.19 260 GLU A N 1
ATOM 2054 C CA . GLU A 1 260 ? 12.195 -11.852 -16.391 1 98.19 260 GLU A CA 1
ATOM 2055 C C . GLU A 1 260 ? 11.375 -12.758 -17.312 1 98.19 260 GLU A C 1
ATOM 2057 O O . GLU A 1 260 ? 11.578 -12.758 -18.531 1 98.19 260 GLU A O 1
ATOM 2062 N N . PHE A 1 261 ? 10.469 -13.445 -16.734 1 98.19 261 PHE A N 1
ATOM 2063 C CA . PHE A 1 261 ? 9.617 -14.367 -17.469 1 98.19 261 PHE A CA 1
ATOM 2064 C C . PHE A 1 261 ? 8.836 -13.633 -18.562 1 98.19 261 PHE A C 1
ATOM 2066 O O . PHE A 1 261 ? 8.648 -14.156 -19.656 1 98.19 261 PHE A O 1
ATOM 2073 N N . GLY A 1 262 ? 8.367 -12.438 -18.25 1 97.69 262 GLY A N 1
ATOM 2074 C CA . GLY A 1 262 ? 7.598 -11.656 -19.203 1 97.69 262 GLY A CA 1
ATOM 2075 C C . GLY A 1 262 ? 8.312 -11.469 -20.531 1 97.69 262 GLY A C 1
ATOM 2076 O O . GLY A 1 262 ? 7.664 -11.328 -21.578 1 97.69 262 GLY A O 1
ATOM 2077 N N . ASN A 1 263 ? 9.609 -11.484 -20.547 1 98.06 263 ASN A N 1
ATOM 2078 C CA . ASN A 1 263 ? 10.391 -11.289 -21.766 1 98.06 263 ASN A CA 1
ATOM 2079 C C . ASN A 1 263 ? 10.266 -12.477 -22.703 1 98.06 263 ASN A C 1
ATOM 2081 O O . ASN A 1 263 ? 10.469 -12.344 -23.922 1 98.06 263 ASN A O 1
ATOM 2085 N N . ILE A 1 264 ? 9.953 -13.617 -22.188 1 98.19 264 ILE A N 1
ATOM 2086 C CA . ILE A 1 264 ? 9.703 -14.789 -23.016 1 98.19 264 ILE A CA 1
ATOM 2087 C C . ILE A 1 264 ? 8.383 -14.633 -23.766 1 98.19 264 ILE A C 1
ATOM 2089 O O . ILE A 1 264 ? 8.297 -14.93 -24.953 1 98.19 264 ILE A O 1
ATOM 2093 N N . LEU A 1 265 ? 7.395 -14.102 -23.125 1 97.88 265 LEU A N 1
ATOM 2094 C CA . LEU A 1 265 ? 6.047 -13.977 -23.656 1 97.88 265 LEU A CA 1
ATOM 2095 C C . LEU A 1 265 ? 6.004 -12.977 -24.812 1 97.88 265 LEU A C 1
ATOM 2097 O O . LEU A 1 265 ? 5.188 -13.109 -25.719 1 97.88 265 LEU A O 1
ATOM 2101 N N . ILE A 1 266 ? 6.902 -12.062 -24.797 1 96 266 ILE A N 1
ATOM 2102 C CA . ILE A 1 266 ? 6.891 -11.047 -25.844 1 96 266 ILE A CA 1
ATOM 2103 C C . ILE A 1 266 ? 8.008 -11.32 -26.828 1 96 266 ILE A C 1
ATOM 2105 O O . ILE A 1 266 ? 8.344 -10.461 -27.656 1 96 266 ILE A O 1
ATOM 2109 N N . GLY A 1 267 ? 8.766 -12.359 -26.719 1 96.19 267 GLY A N 1
ATOM 2110 C CA . GLY A 1 267 ? 9.703 -12.836 -27.719 1 96.19 267 GLY A CA 1
ATOM 2111 C C . GLY A 1 267 ? 11.094 -12.258 -27.562 1 96.19 267 GLY A C 1
ATOM 2112 O O . GLY A 1 267 ? 11.938 -12.406 -28.453 1 96.19 267 GLY A O 1
ATOM 2113 N N . LYS A 1 268 ? 11.406 -11.633 -26.453 1 97.06 268 LYS A N 1
ATOM 2114 C CA . LYS A 1 268 ? 12.719 -11.039 -26.219 1 97.06 268 LYS A CA 1
ATOM 2115 C C . LYS A 1 268 ? 13.703 -12.078 -25.688 1 97.06 268 LYS A C 1
ATOM 2117 O O . LYS A 1 268 ? 14.922 -11.867 -25.75 1 97.06 268 LYS A O 1
ATOM 2122 N N . ASN A 1 269 ? 13.203 -13.109 -25.094 1 97.88 269 ASN A N 1
ATOM 2123 C CA . ASN A 1 269 ? 14 -14.227 -24.594 1 97.88 269 ASN A CA 1
ATOM 2124 C C . ASN A 1 269 ? 13.43 -15.57 -25.047 1 97.88 269 ASN A C 1
ATOM 2126 O O . ASN A 1 269 ? 12.219 -15.781 -25 1 97.88 269 ASN A O 1
ATOM 2130 N N . ARG A 1 270 ? 14.227 -16.547 -25.438 1 96.94 270 ARG A N 1
ATOM 2131 C CA . ARG A 1 270 ? 13.805 -17.812 -26.031 1 96.94 270 ARG A CA 1
ATOM 2132 C C . ARG A 1 270 ? 13.336 -18.781 -24.953 1 96.94 270 ARG A C 1
ATOM 2134 O O . ARG A 1 270 ? 12.695 -19.797 -25.266 1 96.94 270 ARG A O 1
ATOM 2141 N N . GLY A 1 271 ? 13.594 -18.453 -23.719 1 98.19 271 GLY A N 1
ATOM 2142 C CA . GLY A 1 271 ? 13.266 -19.406 -22.656 1 98.19 271 GLY A CA 1
ATOM 2143 C C . GLY A 1 271 ? 14.18 -20.609 -22.625 1 98.19 271 GLY A C 1
ATOM 2144 O O . GLY A 1 271 ? 15.406 -20.469 -22.562 1 98.19 271 GLY A O 1
ATOM 2145 N N . ARG A 1 272 ? 13.602 -21.781 -22.562 1 98.56 272 ARG A N 1
ATOM 2146 C CA . ARG A 1 272 ? 14.383 -23 -22.625 1 98.56 272 ARG A CA 1
ATOM 2147 C C . ARG A 1 272 ? 14.984 -23.203 -24 1 98.56 272 ARG A C 1
ATOM 2149 O O . ARG A 1 272 ? 14.289 -23.062 -25.016 1 98.56 272 ARG A O 1
ATOM 2156 N N . GLU A 1 273 ? 16.188 -23.578 -24.016 1 98.06 273 GLU A N 1
ATOM 2157 C CA . GLU A 1 273 ? 16.875 -23.688 -25.297 1 98.06 273 GLU A CA 1
ATOM 2158 C C . GLU A 1 273 ? 17.172 -25.141 -25.656 1 98.06 273 GLU A C 1
ATOM 2160 O O . GLU A 1 273 ? 17.469 -25.453 -26.812 1 98.06 273 GLU A O 1
ATOM 2165 N N . ASN A 1 274 ? 17.203 -25.984 -24.656 1 98 274 ASN A N 1
ATOM 2166 C CA . ASN A 1 274 ? 17.344 -27.422 -24.875 1 98 274 ASN A CA 1
ATOM 2167 C C . ASN A 1 274 ? 16.766 -28.219 -23.703 1 98 274 ASN A C 1
ATOM 2169 O O . ASN A 1 274 ? 16.562 -27.672 -22.609 1 98 274 ASN A O 1
ATOM 2173 N N . ASP A 1 275 ? 16.609 -29.531 -23.859 1 98.19 275 ASP A N 1
ATOM 2174 C CA . ASP A 1 275 ? 15.859 -30.359 -22.906 1 98.19 275 ASP A CA 1
ATOM 2175 C C . ASP A 1 275 ? 16.734 -30.75 -21.719 1 98.19 275 ASP A C 1
ATOM 2177 O O . ASP A 1 275 ? 16.25 -31.375 -20.766 1 98.19 275 ASP A O 1
ATOM 2181 N N . GLU A 1 276 ? 17.938 -30.328 -21.672 1 98.12 276 GLU A N 1
ATOM 2182 C CA . GLU A 1 276 ? 18.828 -30.719 -20.594 1 98.12 276 GLU A CA 1
ATOM 2183 C C . GLU A 1 276 ? 18.922 -29.609 -19.531 1 98.12 276 GLU A C 1
ATOM 2185 O O . GLU A 1 276 ? 19.375 -29.859 -18.422 1 98.12 276 GLU A O 1
ATOM 2190 N N . GLN A 1 277 ? 18.516 -28.406 -19.891 1 98.62 277 GLN A N 1
ATOM 2191 C CA . GLN A 1 277 ? 18.656 -27.266 -19 1 98.62 277 GLN A CA 1
ATOM 2192 C C . GLN A 1 277 ? 17.781 -27.406 -17.75 1 98.62 277 GLN A C 1
ATOM 2194 O O . GLN A 1 277 ? 16.609 -27.781 -17.859 1 98.62 277 GLN A O 1
ATOM 2199 N N . ARG A 1 278 ? 18.406 -27.156 -16.625 1 98.69 278 ARG A N 1
ATOM 2200 C CA . ARG A 1 278 ? 17.656 -26.969 -15.391 1 98.69 278 ARG A CA 1
ATOM 2201 C C . ARG A 1 278 ? 17.25 -25.516 -15.211 1 98.69 278 ARG A C 1
ATOM 2203 O O . ARG A 1 278 ? 18.094 -24.625 -15.258 1 98.69 278 ARG A O 1
ATOM 2210 N N . ILE A 1 279 ? 15.938 -25.312 -15.008 1 98.75 279 ILE A N 1
ATOM 2211 C CA . ILE A 1 279 ? 15.43 -23.953 -14.969 1 98.75 279 ILE A CA 1
ATOM 2212 C C . ILE A 1 279 ? 14.594 -23.75 -13.703 1 98.75 279 ILE A C 1
ATOM 2214 O O . ILE A 1 279 ? 13.82 -24.641 -13.32 1 98.75 279 ILE A O 1
ATOM 2218 N N . VAL A 1 280 ? 14.82 -22.656 -13.016 1 98.31 280 VAL A N 1
ATOM 2219 C CA . VAL A 1 280 ? 13.945 -22.219 -11.938 1 98.31 280 VAL A CA 1
ATOM 2220 C C . VAL A 1 280 ? 13.188 -20.969 -12.367 1 98.31 280 VAL A C 1
ATOM 2222 O O . VAL A 1 280 ? 13.75 -20.078 -13.008 1 98.31 280 VAL A O 1
ATOM 2225 N N . VAL A 1 281 ? 11.898 -20.953 -12.117 1 98.25 281 VAL A N 1
ATOM 2226 C CA . VAL A 1 281 ? 11.125 -19.734 -12.359 1 98.25 281 VAL A CA 1
ATOM 2227 C C . VAL A 1 281 ? 10.469 -19.281 -11.062 1 98.25 281 VAL A C 1
ATOM 2229 O O . VAL A 1 281 ? 9.594 -19.969 -10.523 1 98.25 281 VAL A O 1
ATOM 2232 N N . TYR A 1 282 ? 10.914 -18.125 -10.562 1 96.94 282 TYR A N 1
ATOM 2233 C CA . TYR A 1 282 ? 10.383 -17.516 -9.344 1 96.94 282 TYR A CA 1
ATOM 2234 C C . TYR A 1 282 ? 9.18 -16.625 -9.641 1 96.94 282 TYR A C 1
ATOM 2236 O O . TYR A 1 282 ? 9.336 -15.508 -10.125 1 96.94 282 TYR A O 1
ATOM 2244 N N . ASN A 1 283 ? 8.008 -17.203 -9.32 1 94.25 283 ASN A N 1
ATOM 2245 C CA . ASN A 1 283 ? 6.77 -16.438 -9.375 1 94.25 283 ASN A CA 1
ATOM 2246 C C . ASN A 1 283 ? 6.375 -15.898 -8 1 94.25 283 ASN A C 1
ATOM 2248 O O . ASN A 1 283 ? 5.602 -16.531 -7.285 1 94.25 283 ASN A O 1
ATOM 2252 N N . ILE A 1 284 ? 6.844 -14.727 -7.695 1 93.19 284 ILE A N 1
ATOM 2253 C CA . ILE A 1 284 ? 6.645 -14.172 -6.363 1 93.19 284 ILE A CA 1
ATOM 2254 C C . ILE A 1 284 ? 5.23 -13.602 -6.246 1 93.19 284 ILE A C 1
ATOM 2256 O O . ILE A 1 284 ? 4.609 -13.672 -5.184 1 93.19 284 ILE A O 1
ATOM 2260 N N . GLY A 1 285 ? 4.68 -13.188 -7.375 1 94.06 285 GLY A N 1
ATOM 2261 C CA . GLY A 1 285 ? 3.352 -12.594 -7.395 1 94.06 285 GLY A CA 1
ATOM 2262 C C . GLY A 1 285 ? 3.377 -11.086 -7.555 1 94.06 285 GLY A C 1
ATOM 2263 O O . GLY A 1 285 ? 3.979 -10.383 -6.746 1 94.06 285 GLY A O 1
ATOM 2264 N N . LEU A 1 286 ? 2.77 -10.609 -8.609 1 97 286 LEU A N 1
ATOM 2265 C CA . LEU A 1 286 ? 2.732 -9.188 -8.914 1 97 286 LEU A CA 1
ATOM 2266 C C . LEU A 1 286 ? 1.35 -8.609 -8.641 1 97 286 LEU A C 1
ATOM 2268 O O . LEU A 1 286 ? 0.336 -9.227 -8.969 1 97 286 LEU A O 1
ATOM 2272 N N . GLY A 1 287 ? 1.335 -7.43 -8.016 1 97.69 287 GLY A N 1
ATOM 2273 C CA . GLY A 1 287 ? 0.072 -6.715 -7.902 1 97.69 287 GLY A CA 1
ATOM 2274 C C . GLY A 1 287 ? -0.611 -6.5 -9.242 1 97.69 287 GLY A C 1
ATOM 2275 O O . GLY A 1 287 ? -1.836 -6.375 -9.305 1 97.69 287 GLY A O 1
ATOM 2276 N N . LEU A 1 288 ? 0.113 -6.547 -10.297 1 98.44 288 LEU A N 1
ATOM 2277 C CA . LEU A 1 288 ? -0.372 -6.375 -11.664 1 98.44 288 LEU A CA 1
ATOM 2278 C C . LEU A 1 288 ? -1.416 -7.434 -12.008 1 98.44 288 LEU A C 1
ATOM 2280 O O . LEU A 1 288 ? -2.477 -7.117 -12.547 1 98.44 288 LEU A O 1
ATOM 2284 N N . HIS A 1 289 ? -1.148 -8.719 -11.664 1 98.5 289 HIS A N 1
ATOM 2285 C CA . HIS A 1 289 ? -2.107 -9.797 -11.906 1 98.5 289 HIS A CA 1
ATOM 2286 C C . HIS A 1 289 ? -3.402 -9.562 -11.141 1 98.5 289 HIS A C 1
ATOM 2288 O O . HIS A 1 289 ? -4.492 -9.703 -11.695 1 98.5 289 HIS A O 1
ATOM 2294 N N . ASP A 1 290 ? -3.275 -9.18 -9.93 1 98.69 290 ASP A N 1
ATOM 2295 C CA . ASP A 1 290 ? -4.418 -8.969 -9.047 1 98.69 290 ASP A CA 1
ATOM 2296 C C . ASP A 1 290 ? -5.32 -7.852 -9.57 1 98.69 290 ASP A C 1
ATOM 2298 O O . ASP A 1 290 ? -6.543 -8.008 -9.617 1 98.69 290 ASP A O 1
ATOM 2302 N N . VAL A 1 291 ? -4.699 -6.77 -10.008 1 98.88 291 VAL A N 1
ATOM 2303 C CA . VAL A 1 291 ? -5.473 -5.602 -10.422 1 98.88 291 VAL A CA 1
ATOM 2304 C C . VAL A 1 291 ? -6.129 -5.867 -11.773 1 98.88 291 VAL A C 1
ATOM 2306 O O . VAL A 1 291 ? -7.258 -5.434 -12.016 1 98.88 291 VAL A O 1
ATOM 2309 N N . VAL A 1 292 ? -5.449 -6.586 -12.68 1 98.88 292 VAL A N 1
ATOM 2310 C CA . VAL A 1 292 ? -6.066 -6.965 -13.945 1 98.88 292 VAL A CA 1
ATOM 2311 C C . VAL A 1 292 ? -7.289 -7.84 -13.688 1 98.88 292 VAL A C 1
ATOM 2313 O O . VAL A 1 292 ? -8.367 -7.598 -14.234 1 98.88 292 VAL A O 1
ATOM 2316 N N . PHE A 1 293 ? -7.176 -8.875 -12.82 1 98.88 293 PHE A N 1
ATOM 2317 C CA . PHE A 1 293 ? -8.305 -9.719 -12.461 1 98.88 293 PHE A CA 1
ATOM 2318 C C . PHE A 1 293 ? -9.43 -8.898 -11.828 1 98.88 293 PHE A C 1
ATOM 2320 O O . PHE A 1 293 ? -10.594 -9.047 -12.195 1 98.88 293 PHE A O 1
ATOM 2327 N N . ALA A 1 294 ? -9.062 -8.023 -10.898 1 98.88 294 ALA A N 1
ATOM 2328 C CA . ALA A 1 294 ? -10.047 -7.188 -10.219 1 98.88 294 ALA A CA 1
ATOM 2329 C C . ALA A 1 294 ? -10.812 -6.32 -11.211 1 98.88 294 ALA A C 1
ATOM 2331 O O . ALA A 1 294 ? -12.039 -6.203 -11.133 1 98.88 294 ALA A O 1
ATOM 2332 N N . TYR A 1 295 ? -10.094 -5.695 -12.156 1 98.81 295 TYR A N 1
ATOM 2333 C CA . TYR A 1 295 ? -10.695 -4.855 -13.188 1 98.81 295 TYR A CA 1
ATOM 2334 C C . TYR A 1 295 ? -11.695 -5.648 -14.016 1 98.81 295 TYR A C 1
ATOM 2336 O O . TYR A 1 295 ? -12.844 -5.227 -14.188 1 98.81 295 TYR A O 1
ATOM 2344 N N . LYS A 1 296 ? -11.266 -6.793 -14.508 1 98.75 296 LYS A N 1
ATOM 2345 C CA . LYS A 1 296 ? -12.117 -7.605 -15.375 1 98.75 296 LYS A CA 1
ATOM 2346 C C . LYS A 1 296 ? -13.352 -8.109 -14.617 1 98.75 296 LYS A C 1
ATOM 2348 O O . LYS A 1 296 ? -14.461 -8.062 -15.141 1 98.75 296 LYS A O 1
ATOM 2353 N N . ILE A 1 297 ? -13.203 -8.578 -13.398 1 98.69 297 ILE A N 1
ATOM 2354 C CA . ILE A 1 297 ? -14.297 -9.07 -12.578 1 98.69 297 ILE A CA 1
ATOM 2355 C C . ILE A 1 297 ? -15.266 -7.922 -12.266 1 98.69 297 ILE A C 1
ATOM 2357 O O . ILE A 1 297 ? -16.484 -8.102 -12.312 1 98.69 297 ILE A O 1
ATOM 2361 N N . HIS A 1 298 ? -14.719 -6.754 -11.953 1 98.56 298 HIS A N 1
ATOM 2362 C CA . HIS A 1 298 ? -15.555 -5.582 -11.734 1 98.56 298 HIS A CA 1
ATOM 2363 C C . HIS A 1 298 ? -16.406 -5.27 -12.961 1 98.56 298 HIS A C 1
ATOM 2365 O O . HIS A 1 298 ? -17.594 -4.977 -12.836 1 98.56 298 HIS A O 1
ATOM 2371 N N . CYS A 1 299 ? -15.805 -5.344 -14.188 1 98 299 CYS A N 1
ATOM 2372 C CA . CYS A 1 299 ? -16.531 -5.094 -15.43 1 98 299 CYS A CA 1
ATOM 2373 C C . CYS A 1 299 ? -17.672 -6.094 -15.602 1 98 299 CYS A C 1
ATOM 2375 O O . CYS A 1 299 ? -18.766 -5.723 -16.031 1 98 299 CYS A O 1
ATOM 2377 N N . LEU A 1 300 ? -17.422 -7.324 -15.195 1 97.81 300 LEU A N 1
ATOM 2378 C CA . LEU A 1 300 ? -18.406 -8.391 -15.383 1 97.81 300 LEU A CA 1
ATOM 2379 C C . LEU A 1 300 ? -19.547 -8.266 -14.375 1 97.81 300 LEU A C 1
ATOM 2381 O O . LEU A 1 300 ? -20.672 -8.641 -14.672 1 97.81 300 LEU A O 1
ATOM 2385 N N . LEU A 1 301 ? -19.25 -7.633 -13.211 1 97.25 301 LEU A N 1
ATOM 2386 C CA . LEU A 1 301 ? -20.219 -7.719 -12.109 1 97.25 301 LEU A CA 1
ATOM 2387 C C . LEU A 1 301 ? -20.844 -6.355 -11.828 1 97.25 301 LEU A C 1
ATOM 2389 O O . LEU A 1 301 ? -21.781 -6.254 -11.039 1 97.25 301 LEU A O 1
ATOM 2393 N N . LYS A 1 302 ? -20.359 -5.289 -12.406 1 92.88 302 LYS A N 1
ATOM 2394 C CA . LYS A 1 302 ? -20.703 -3.926 -12.008 1 92.88 302 LYS A CA 1
ATOM 2395 C C . LYS A 1 302 ? -22.219 -3.703 -12.023 1 92.88 302 LYS A C 1
ATOM 2397 O O . LYS A 1 302 ? -22.734 -2.904 -11.25 1 92.88 302 LYS A O 1
ATOM 2402 N N . ASN A 1 303 ? -22.984 -4.473 -12.773 1 91.25 303 ASN A N 1
ATOM 2403 C CA . ASN A 1 303 ? -24.422 -4.262 -12.836 1 91.25 303 ASN A CA 1
ATOM 2404 C C . ASN A 1 303 ? -25.188 -5.387 -12.133 1 91.25 303 ASN A C 1
ATOM 2406 O O . ASN A 1 303 ? -26.406 -5.434 -12.188 1 91.25 303 ASN A O 1
ATOM 2410 N N . THR A 1 304 ? -24.453 -6.258 -11.375 1 91.62 304 THR A N 1
ATOM 2411 C CA . THR A 1 304 ? -25.141 -7.422 -10.836 1 91.62 304 THR A CA 1
ATOM 2412 C C . THR A 1 304 ? -24.828 -7.605 -9.359 1 91.62 304 THR A C 1
ATOM 2414 O O . THR A 1 304 ? -25.484 -8.391 -8.672 1 91.62 304 THR A O 1
ATOM 2417 N N . VAL A 1 305 ? -23.906 -6.871 -8.836 1 90.06 305 VAL A N 1
ATOM 2418 C CA . VAL A 1 305 ? -23.5 -7.031 -7.441 1 90.06 305 VAL A CA 1
ATOM 2419 C C . VAL A 1 305 ? -24.609 -6.523 -6.523 1 90.06 305 VAL A C 1
ATOM 2421 O O . VAL A 1 305 ? -25.188 -5.461 -6.77 1 90.06 305 VAL A O 1
ATOM 2424 N N . SER A 1 306 ? -24.844 -7.238 -5.492 1 84.5 306 SER A N 1
ATOM 2425 C CA . SER A 1 306 ? -25.969 -6.918 -4.629 1 84.5 306 SER A CA 1
ATOM 2426 C C . SER A 1 306 ? -25.531 -6.098 -3.422 1 84.5 306 SER A C 1
ATOM 2428 O O . SER A 1 306 ? -26.328 -5.395 -2.812 1 84.5 306 SER A O 1
ATOM 2430 N N . THR A 1 307 ? -24.344 -6.262 -3.053 1 93.62 307 THR A N 1
ATOM 2431 C CA . THR A 1 307 ? -23.891 -5.559 -1.863 1 93.62 307 THR A CA 1
ATOM 2432 C C . THR A 1 307 ? -23.109 -4.301 -2.248 1 93.62 307 THR A C 1
ATOM 2434 O O . THR A 1 307 ? -22.156 -4.371 -3.023 1 93.62 307 THR A O 1
ATOM 2437 N N . SER A 1 308 ? -23.547 -3.193 -1.786 1 95.56 308 SER A N 1
ATOM 2438 C CA . SER A 1 308 ? -22.875 -1.913 -2.002 1 95.56 308 SER A CA 1
ATOM 2439 C C . SER A 1 308 ? -23.156 -0.946 -0.855 1 95.56 308 SER A C 1
ATOM 2441 O O . SER A 1 308 ? -23.969 -1.24 0.032 1 95.56 308 SER A O 1
ATOM 2443 N N . PHE A 1 309 ? -22.453 0.079 -0.754 1 95 309 PHE A N 1
ATOM 2444 C CA . PHE A 1 309 ? -22.719 1.189 0.153 1 95 309 PHE A CA 1
ATOM 2445 C C . PHE A 1 309 ? -22.391 2.521 -0.514 1 95 309 PHE A C 1
ATOM 2447 O O . PHE A 1 309 ? -21.703 2.559 -1.542 1 95 309 PHE A O 1
ATOM 2454 N N . ILE A 1 310 ? -22.969 3.555 0.058 1 94.62 310 ILE A N 1
ATOM 2455 C CA . ILE A 1 310 ? -22.703 4.902 -0.435 1 94.62 310 ILE A CA 1
ATOM 2456 C C . ILE A 1 310 ? -21.609 5.555 0.402 1 94.62 310 ILE A C 1
ATOM 2458 O O . ILE A 1 310 ? -21.688 5.578 1.633 1 94.62 310 ILE A O 1
ATOM 2462 N N . LEU A 1 311 ? -20.547 5.922 -0.254 1 93.12 311 LEU A N 1
ATOM 2463 C CA . LEU A 1 311 ? -19.484 6.695 0.387 1 93.12 311 LEU A CA 1
ATOM 2464 C C . LEU A 1 311 ? -19.688 8.188 0.156 1 93.12 311 LEU A C 1
ATOM 2466 O O . LEU A 1 311 ? -19.609 8.664 -0.98 1 93.12 311 LEU A O 1
ATOM 2470 N N . ASP A 1 312 ? -19.984 8.914 1.24 1 91.31 312 ASP A N 1
ATOM 2471 C CA . ASP A 1 312 ? -20.25 10.352 1.161 1 91.31 312 ASP A CA 1
ATOM 2472 C C . ASP A 1 312 ? -18.984 11.164 1.367 1 91.31 312 ASP A C 1
ATOM 2474 O O . ASP A 1 312 ? -18.5 11.305 2.494 1 91.31 312 ASP A O 1
ATOM 2478 N N . LYS A 1 313 ? -18.453 11.672 0.284 1 90.94 313 LYS A N 1
ATOM 2479 C CA . LYS A 1 313 ? -17.266 12.516 0.332 1 90.94 313 LYS A CA 1
ATOM 2480 C C . LYS A 1 313 ? -17.641 13.992 0.426 1 90.94 313 LYS A C 1
ATOM 2482 O O . LYS A 1 313 ? -18.656 14.422 -0.134 1 90.94 313 LYS A O 1
ATOM 2487 N N . GLU A 1 314 ? -16.828 14.688 1.155 1 87.25 314 GLU A N 1
ATOM 2488 C CA . GLU A 1 314 ? -17.031 16.125 1.21 1 87.25 314 GLU A CA 1
ATOM 2489 C C . GLU A 1 314 ? -16.672 16.797 -0.116 1 87.25 314 GLU A C 1
ATOM 2491 O O . GLU A 1 314 ? -15.547 16.672 -0.59 1 87.25 314 GLU A O 1
ATOM 2496 N N . ASP A 1 315 ? -17.641 17.469 -0.675 1 86.19 315 ASP A N 1
ATOM 2497 C CA . ASP A 1 315 ? -17.391 18.078 -1.981 1 86.19 315 ASP A CA 1
ATOM 2498 C C . ASP A 1 315 ? -17.156 19.578 -1.854 1 86.19 315 ASP A C 1
ATOM 2500 O O . ASP A 1 315 ? -16.719 20.234 -2.811 1 86.19 315 ASP A O 1
ATOM 2504 N N . GLU A 1 316 ? -17.391 20.031 -0.651 1 87.19 316 GLU A N 1
ATOM 2505 C CA . GLU A 1 316 ? -17.094 21.453 -0.446 1 87.19 316 GLU A CA 1
ATOM 2506 C C . GLU A 1 316 ? -15.602 21.719 -0.507 1 87.19 316 GLU A C 1
ATOM 2508 O O . GLU A 1 316 ? -14.797 20.922 -0.021 1 87.19 316 GLU A O 1
ATOM 2513 N N . LYS A 1 317 ? -15.297 22.797 -1.028 1 84.62 317 LYS A N 1
ATOM 2514 C CA . LYS A 1 317 ? -13.891 23.172 -1.167 1 84.62 317 LYS A CA 1
ATOM 2515 C C . LYS A 1 317 ? -13.234 23.344 0.198 1 84.62 317 LYS A C 1
ATOM 2517 O O . LYS A 1 317 ? -12.102 22.906 0.412 1 84.62 317 LYS A O 1
ATOM 2522 N N . PHE A 1 318 ? -14.039 24.062 1.049 1 91.5 318 PHE A N 1
ATOM 2523 C CA . PHE A 1 318 ? -13.57 24.297 2.41 1 91.5 318 PHE A CA 1
ATOM 2524 C C . PHE A 1 318 ? -14.562 23.734 3.426 1 91.5 318 PHE A C 1
ATOM 2526 O O . PHE A 1 318 ? -15.672 24.25 3.57 1 91.5 318 PHE A O 1
ATOM 2533 N N . TRP A 1 319 ? -14.18 22.594 4.012 1 90.94 319 TRP A N 1
ATOM 2534 C CA . TRP A 1 319 ? -15.133 21.938 4.91 1 90.94 319 TRP A CA 1
ATOM 2535 C C . TRP A 1 319 ? -14.57 21.844 6.324 1 90.94 319 TRP A C 1
ATOM 2537 O O . TRP A 1 319 ? -15.258 21.375 7.238 1 90.94 319 TRP A O 1
ATOM 2547 N N . ILE A 1 320 ? -13.297 22.234 6.504 1 90.12 320 ILE A N 1
ATOM 2548 C CA . ILE A 1 320 ? -12.695 22.359 7.824 1 90.12 320 ILE A CA 1
ATOM 2549 C C . ILE A 1 320 ? -12.953 23.766 8.375 1 90.12 320 ILE A C 1
ATOM 2551 O O . ILE A 1 320 ? -12.852 24.75 7.648 1 90.12 320 ILE A O 1
ATOM 2555 N N . MET B 1 1 ? -17.297 -17.984 7.598 1 64.81 1 MET B N 1
ATOM 2556 C CA . MET B 1 1 ? -18.078 -17.219 8.562 1 64.81 1 MET B CA 1
ATOM 2557 C C . MET B 1 1 ? -17.984 -15.719 8.281 1 64.81 1 MET B C 1
ATOM 2559 O O . MET B 1 1 ? -16.906 -15.203 7.992 1 64.81 1 MET B O 1
ATOM 2563 N N . GLY B 1 2 ? -19.109 -15.125 8.234 1 83.06 2 GLY B N 1
ATOM 2564 C CA . GLY B 1 2 ? -19.25 -13.711 7.914 1 83.06 2 GLY B CA 1
ATOM 2565 C C . GLY B 1 2 ? -18.688 -12.805 8.992 1 83.06 2 GLY B C 1
ATOM 2566 O O . GLY B 1 2 ? -18.828 -13.086 10.188 1 83.06 2 GLY B O 1
ATOM 2567 N N . ARG B 1 3 ? -17.844 -11.914 8.625 1 89 3 ARG B N 1
ATOM 2568 C CA . ARG B 1 3 ? -17.281 -10.922 9.523 1 89 3 ARG B CA 1
ATOM 2569 C C . ARG B 1 3 ? -17.797 -9.523 9.188 1 89 3 ARG B C 1
ATOM 2571 O O . ARG B 1 3 ? -17.828 -9.133 8.023 1 89 3 ARG B O 1
ATOM 2578 N N . GLU B 1 4 ? -18.219 -8.875 10.234 1 94.88 4 GLU B N 1
ATOM 2579 C CA . GLU B 1 4 ? -18.734 -7.523 10.031 1 94.88 4 GLU B CA 1
ATOM 2580 C C . GLU B 1 4 ? -17.609 -6.523 9.805 1 94.88 4 GLU B C 1
ATOM 2582 O O . GLU B 1 4 ? -16.625 -6.516 10.547 1 94.88 4 GLU B O 1
ATOM 2587 N N . VAL B 1 5 ? -17.703 -5.77 8.758 1 97.44 5 VAL B N 1
ATOM 2588 C CA . VAL B 1 5 ? -16.766 -4.688 8.453 1 97.44 5 VAL B CA 1
ATOM 2589 C C . VAL B 1 5 ? -17.484 -3.344 8.555 1 97.44 5 VAL B C 1
ATOM 2591 O O . VAL B 1 5 ? -18.5 -3.119 7.895 1 97.44 5 VAL B O 1
ATOM 2594 N N . LEU B 1 6 ? -16.953 -2.482 9.398 1 98.25 6 LEU B N 1
ATOM 2595 C CA . LEU B 1 6 ? -17.562 -1.163 9.562 1 98.25 6 LEU B CA 1
ATOM 2596 C C . LEU B 1 6 ? -17.141 -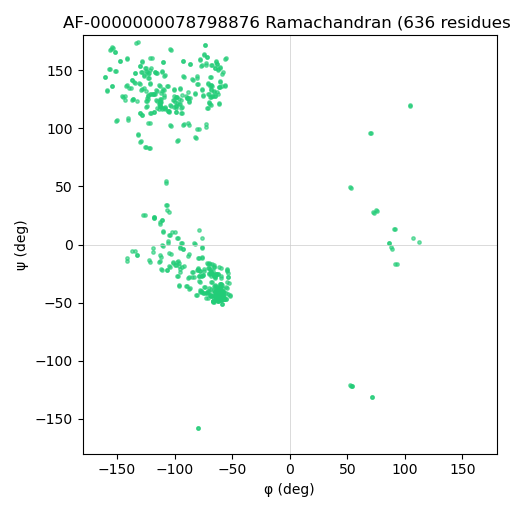0.232 8.43 1 98.25 6 LEU B C 1
ATOM 2598 O O . LEU B 1 6 ? -16 -0.268 7.973 1 98.25 6 LEU B O 1
ATOM 2602 N N . VAL B 1 7 ? -18.062 0.532 7.922 1 98.12 7 VAL B N 1
ATOM 2603 C CA . VAL B 1 7 ? -17.781 1.644 7.023 1 98.12 7 VAL B CA 1
ATOM 2604 C C . VAL B 1 7 ? -17.891 2.965 7.781 1 98.12 7 VAL B C 1
ATOM 2606 O O . VAL B 1 7 ? -19 3.438 8.055 1 98.12 7 VAL B O 1
ATOM 2609 N N . ILE B 1 8 ? -16.781 3.523 8.133 1 98.19 8 ILE B N 1
ATOM 2610 C CA . ILE B 1 8 ? -16.75 4.766 8.891 1 98.19 8 ILE B CA 1
ATOM 2611 C C . ILE B 1 8 ? -16.625 5.953 7.941 1 98.19 8 ILE B C 1
ATOM 2613 O O . ILE B 1 8 ? -15.617 6.102 7.254 1 98.19 8 ILE B O 1
ATOM 2617 N N . GLN B 1 9 ? -17.578 6.762 7.965 1 95.94 9 GLN B N 1
ATOM 2618 C CA . GLN B 1 9 ? -17.656 7.875 7.023 1 95.94 9 GLN B CA 1
ATOM 2619 C C . GLN B 1 9 ? -17.281 9.195 7.691 1 95.94 9 GLN B C 1
ATOM 2621 O O . GLN B 1 9 ? -17.172 9.266 8.914 1 95.94 9 GLN B O 1
ATOM 2626 N N . ASN B 1 10 ? -17.094 10.188 6.859 1 93.5 10 ASN B N 1
ATOM 2627 C CA . ASN B 1 10 ? -16.734 11.508 7.367 1 93.5 10 ASN B CA 1
ATOM 2628 C C . ASN B 1 10 ? -17.75 12 8.398 1 93.5 10 ASN B C 1
ATOM 2630 O O . ASN B 1 10 ? -17.375 12.562 9.422 1 93.5 10 ASN B O 1
ATOM 2634 N N . ARG B 1 11 ? -19 11.789 8.133 1 92.94 11 ARG B N 1
ATOM 2635 C CA . ARG B 1 11 ? -20.047 12.258 9.031 1 92.94 11 ARG B CA 1
ATOM 2636 C C . ARG B 1 11 ? -19.922 11.609 10.406 1 92.94 11 ARG B C 1
ATOM 2638 O O . ARG B 1 11 ? -20.203 12.242 11.422 1 92.94 11 ARG B O 1
ATOM 2645 N N . ASP B 1 12 ? -19.594 10.266 10.453 1 96.5 12 ASP B N 1
ATOM 2646 C CA . ASP B 1 12 ? -19.391 9.578 11.719 1 96.5 12 ASP B CA 1
ATOM 2647 C C . ASP B 1 12 ? -18.25 10.219 12.516 1 96.5 12 ASP B C 1
ATOM 2649 O O . ASP B 1 12 ? -18.375 10.422 13.727 1 96.5 12 ASP B O 1
ATOM 2653 N N . ILE B 1 13 ? -17.172 10.594 11.812 1 97.25 13 ILE B N 1
ATOM 2654 C CA . ILE B 1 13 ? -15.992 11.164 12.453 1 97.25 13 ILE B CA 1
ATOM 2655 C C . ILE B 1 13 ? -16.297 12.57 12.945 1 97.25 13 ILE B C 1
ATOM 2657 O O . ILE B 1 13 ? -15.953 12.93 14.078 1 97.25 13 ILE B O 1
ATOM 2661 N N . TYR B 1 14 ? -17 13.344 12.164 1 93.88 14 TYR B N 1
ATOM 2662 C CA . TYR B 1 14 ? -17.391 14.695 12.547 1 93.88 14 TYR B CA 1
ATOM 2663 C C . TYR B 1 14 ? -18.234 14.672 13.812 1 93.88 14 TYR B C 1
ATOM 2665 O O . TYR B 1 14 ? -18.141 15.562 14.656 1 93.88 14 TYR B O 1
ATOM 2673 N N . GLY B 1 15 ? -19.047 13.648 13.898 1 94.94 15 GLY B N 1
ATOM 2674 C CA . GLY B 1 15 ? -19.938 13.523 15.039 1 94.94 15 GLY B CA 1
ATOM 2675 C C . GLY B 1 15 ? -19.203 13.312 16.344 1 94.94 15 GLY B C 1
ATOM 2676 O O . GLY B 1 15 ? -19.75 13.547 17.422 1 94.94 15 GLY B O 1
ATOM 2677 N N . LEU B 1 16 ? -17.969 12.883 16.312 1 97.19 16 LEU B N 1
ATOM 2678 C CA . LEU B 1 16 ? -17.172 12.664 17.516 1 97.19 16 LEU B CA 1
ATOM 2679 C C . LEU B 1 16 ? -16.719 13.992 18.125 1 97.19 16 LEU B C 1
ATOM 2681 O O . LEU B 1 16 ? -16.328 14.039 19.281 1 97.19 16 LEU B O 1
ATOM 2685 N N . ASN B 1 17 ? -16.656 15.078 17.359 1 97.12 17 ASN B N 1
ATOM 2686 C CA . ASN B 1 17 ? -16.203 16.391 17.781 1 97.12 17 ASN B CA 1
ATOM 2687 C C . ASN B 1 17 ? -14.82 16.328 18.422 1 97.12 17 ASN B C 1
ATOM 2689 O O . ASN B 1 17 ? -14.617 16.844 19.516 1 97.12 17 ASN B O 1
ATOM 2693 N N . ILE B 1 18 ? -13.922 15.641 17.719 1 98.38 18 ILE B N 1
ATOM 2694 C CA . ILE B 1 18 ? -12.555 15.547 18.203 1 98.38 18 ILE B CA 1
ATOM 2695 C C . ILE B 1 18 ? -11.898 16.922 18.156 1 98.38 18 ILE B C 1
ATOM 2697 O O . ILE B 1 18 ? -11.867 17.578 17.109 1 98.38 18 ILE B O 1
ATOM 2701 N N . SER B 1 19 ? -11.312 17.391 19.25 1 98.19 19 SER B N 1
ATOM 2702 C CA . SER B 1 19 ? -10.719 18.719 19.297 1 98.19 19 SER B CA 1
ATOM 2703 C C . SER B 1 19 ? -9.375 18.75 18.578 1 98.19 19 SER B C 1
ATOM 2705 O O . SER B 1 19 ? -8.672 17.75 18.531 1 98.19 19 SER B O 1
ATOM 2707 N N . PRO B 1 20 ? -8.977 19.875 18.094 1 98.25 20 PRO B N 1
ATOM 2708 C CA . PRO B 1 20 ? -7.648 20.016 17.5 1 98.25 20 PRO B CA 1
ATOM 2709 C C . PRO B 1 20 ? -6.523 19.656 18.469 1 98.25 20 PRO B C 1
ATOM 2711 O O . PRO B 1 20 ? -5.523 19.062 18.062 1 98.25 20 PRO B O 1
ATOM 2714 N N . LEU B 1 21 ? -6.73 20.016 19.688 1 98.38 21 LEU B N 1
ATOM 2715 C CA . LEU B 1 21 ? -5.719 19.703 20.688 1 98.38 21 LEU B CA 1
ATOM 2716 C C . LEU B 1 21 ? -5.547 18.203 20.844 1 98.38 21 LEU B C 1
ATOM 2718 O O . LEU B 1 21 ? -4.426 17.719 21.031 1 98.38 21 LEU B O 1
ATOM 2722 N N . GLU B 1 22 ? -6.652 17.484 20.828 1 98.69 22 GLU B N 1
ATOM 2723 C CA . GLU B 1 22 ? -6.582 16.031 20.875 1 98.69 22 GLU B CA 1
ATOM 2724 C C . GLU B 1 22 ? -5.848 15.461 19.672 1 98.69 22 GLU B C 1
ATOM 2726 O O . GLU B 1 22 ? -5.094 14.492 19.797 1 98.69 22 GLU B O 1
ATOM 2731 N N . CYS B 1 23 ? -6.035 16.031 18.5 1 98.81 23 CYS B N 1
ATOM 2732 C CA . CYS B 1 23 ? -5.312 15.617 17.312 1 98.81 23 CYS B CA 1
ATOM 2733 C C . CYS B 1 23 ? -3.809 15.805 17.484 1 98.81 23 CYS B C 1
ATOM 2735 O O . CYS B 1 23 ? -3.023 14.938 17.109 1 98.81 23 CYS B O 1
ATOM 2737 N N . VAL B 1 24 ? -3.41 16.922 18.109 1 98.81 24 VAL B N 1
ATOM 2738 C CA . VAL B 1 24 ? -1.995 17.188 18.344 1 98.81 24 VAL B CA 1
ATOM 2739 C C . VAL B 1 24 ? -1.423 16.141 19.297 1 98.81 24 VAL B C 1
ATOM 2741 O O . VAL B 1 24 ? -0.314 15.641 19.078 1 98.81 24 VAL B O 1
ATOM 2744 N N . LYS B 1 25 ? -2.197 15.812 20.297 1 98.75 25 LYS B N 1
ATOM 2745 C CA . LYS B 1 25 ? -1.769 14.781 21.234 1 98.75 25 LYS B CA 1
ATOM 2746 C C . LYS B 1 25 ? -1.579 13.438 20.531 1 98.75 25 LYS B C 1
ATOM 2748 O O . LYS B 1 25 ? -0.621 12.719 20.797 1 98.75 25 LYS B O 1
ATOM 2753 N N . TRP B 1 26 ? -2.518 13.109 19.609 1 98.81 26 TRP B N 1
ATOM 2754 C CA . TRP B 1 26 ? -2.43 11.844 18.891 1 98.81 26 TRP B CA 1
ATOM 2755 C C . TRP B 1 26 ? -1.2 11.82 17.984 1 98.81 26 TRP B C 1
ATOM 2757 O O . TRP B 1 26 ? -0.552 10.781 17.828 1 98.81 26 TRP B O 1
ATOM 2767 N N . VAL B 1 27 ? -0.861 12.922 17.406 1 98.69 27 VAL B N 1
ATOM 2768 C CA . VAL B 1 27 ? 0.317 13.008 16.547 1 98.69 27 VAL B CA 1
ATOM 2769 C C . VAL B 1 27 ? 1.581 12.859 17.391 1 98.69 27 VAL B C 1
ATOM 2771 O O . VAL B 1 27 ? 2.529 12.188 17 1 98.69 27 VAL B O 1
ATOM 2774 N N . ASP B 1 28 ? 1.598 13.555 18.531 1 98.69 28 ASP B N 1
ATOM 2775 C CA . ASP B 1 28 ? 2.727 13.406 19.438 1 98.69 28 ASP B CA 1
ATOM 2776 C C . ASP B 1 28 ? 2.934 11.938 19.812 1 98.69 28 ASP B C 1
ATOM 2778 O O . ASP B 1 28 ? 4.051 11.422 19.734 1 98.69 28 ASP B O 1
ATOM 2782 N N . GLU B 1 29 ? 1.863 11.32 20.156 1 98.12 29 GLU B N 1
ATOM 2783 C CA . GLU B 1 29 ? 1.898 9.898 20.469 1 98.12 29 GLU B CA 1
ATOM 2784 C C . GLU B 1 29 ? 2.42 9.086 19.281 1 98.12 29 GLU B C 1
ATOM 2786 O O . GLU B 1 29 ? 3.24 8.18 19.453 1 98.12 29 GLU B O 1
ATOM 2791 N N . SER B 1 30 ? 1.965 9.406 18.109 1 98.19 30 SER B N 1
ATOM 2792 C CA . SER B 1 30 ? 2.369 8.695 16.906 1 98.19 30 SER B CA 1
ATOM 2793 C C . SER B 1 30 ? 3.879 8.773 16.688 1 98.19 30 SER B C 1
ATOM 2795 O O . SER B 1 30 ? 4.523 7.758 16.422 1 98.19 30 SER B O 1
ATOM 2797 N N . PHE B 1 31 ? 4.445 9.953 16.844 1 98 31 PHE B N 1
ATOM 2798 C CA . PHE B 1 31 ? 5.883 10.109 16.672 1 98 31 PHE B CA 1
ATOM 2799 C C . PHE B 1 31 ? 6.656 9.266 17.672 1 98 31 PHE B C 1
ATOM 2801 O O . PHE B 1 31 ? 7.676 8.664 17.328 1 98 31 PHE B O 1
ATOM 2808 N N . ARG B 1 32 ? 6.176 9.211 18.844 1 96.81 32 ARG B N 1
ATOM 2809 C CA . ARG B 1 32 ? 6.859 8.484 19.906 1 96.81 32 ARG B CA 1
ATOM 2810 C C . ARG B 1 32 ? 6.773 6.977 19.672 1 96.81 32 ARG B C 1
ATOM 2812 O O . ARG B 1 32 ? 7.605 6.219 20.188 1 96.81 32 ARG B O 1
ATOM 2819 N N . LEU B 1 33 ? 5.812 6.543 18.859 1 96.69 33 LEU B N 1
ATOM 2820 C CA . LEU B 1 33 ? 5.605 5.129 18.562 1 96.69 33 LEU B CA 1
ATOM 2821 C C . LEU B 1 33 ? 6.449 4.695 17.375 1 96.69 33 LEU B C 1
ATOM 2823 O O . LEU B 1 33 ? 6.543 3.5 17.062 1 96.69 33 LEU B O 1
ATOM 2827 N N . LYS B 1 34 ? 7.059 5.621 16.688 1 96.62 34 LYS B N 1
ATOM 2828 C CA . LYS B 1 34 ? 7.66 5.344 15.391 1 96.62 34 LYS B CA 1
ATOM 2829 C C . LYS B 1 34 ? 8.688 4.223 15.484 1 96.62 34 LYS B C 1
ATOM 2831 O O . LYS B 1 34 ? 8.719 3.324 14.648 1 96.62 34 LYS B O 1
ATOM 2836 N N . ALA B 1 35 ? 9.516 4.223 16.594 1 94.06 35 ALA B N 1
ATOM 2837 C CA . ALA B 1 35 ? 10.578 3.234 16.75 1 94.06 35 ALA B CA 1
ATOM 2838 C C . ALA B 1 35 ? 10.008 1.841 16.984 1 94.06 35 ALA B C 1
ATOM 2840 O O . ALA B 1 35 ? 10.68 0.835 16.734 1 94.06 35 ALA B O 1
ATOM 2841 N N . LEU B 1 36 ? 8.805 1.795 17.484 1 95.94 36 LEU B N 1
ATOM 2842 C CA . LEU B 1 36 ? 8.18 0.522 17.844 1 95.94 36 LEU B CA 1
ATOM 2843 C C . LEU B 1 36 ? 7.25 0.042 16.734 1 95.94 36 LEU B C 1
ATOM 2845 O O . LEU B 1 36 ? 6.824 -1.115 16.734 1 95.94 36 LEU B O 1
ATOM 2849 N N . ALA B 1 37 ? 6.902 0.895 15.805 1 97.81 37 ALA B N 1
ATOM 2850 C CA . ALA B 1 37 ? 6.012 0.559 14.695 1 97.81 37 ALA B CA 1
ATOM 2851 C C . ALA B 1 37 ? 6.809 0.107 13.477 1 97.81 37 ALA B C 1
ATOM 2853 O O . ALA B 1 37 ? 8.031 0.246 13.438 1 97.81 37 ALA B O 1
ATOM 2854 N N . GLN B 1 38 ? 6.219 -0.593 12.625 1 98 38 GLN B N 1
ATOM 2855 C CA . GLN B 1 38 ? 6.781 -0.86 11.305 1 98 38 GLN B CA 1
ATOM 2856 C C . GLN B 1 38 ? 6.191 0.074 10.25 1 98 38 GLN B C 1
ATOM 2858 O O . GLN B 1 38 ? 4.992 0.02 9.969 1 98 38 GLN B O 1
ATOM 2863 N N . LEU B 1 39 ? 6.984 0.897 9.719 1 97.12 39 LEU B N 1
ATOM 2864 C CA . LEU B 1 39 ? 6.578 1.962 8.805 1 97.12 39 LEU B CA 1
ATOM 2865 C C . LEU B 1 39 ? 7.352 1.884 7.496 1 97.12 39 LEU B C 1
ATOM 2867 O O . LEU B 1 39 ? 8.312 2.623 7.293 1 97.12 39 LEU B O 1
ATOM 2871 N N . PRO B 1 40 ? 6.898 1.058 6.578 1 93.62 40 PRO B N 1
ATOM 2872 C CA . PRO B 1 40 ? 7.543 1.018 5.262 1 93.62 40 PRO B CA 1
ATOM 2873 C C . PRO B 1 40 ? 7.387 2.326 4.488 1 93.62 40 PRO B C 1
ATOM 2875 O O . PRO B 1 40 ? 6.438 3.078 4.727 1 93.62 40 PRO B O 1
ATOM 2878 N N . PRO B 1 41 ? 8.344 2.59 3.625 1 90.06 41 PRO B N 1
ATOM 2879 C CA . PRO B 1 41 ? 8.211 3.801 2.812 1 90.06 41 PRO B CA 1
ATOM 2880 C C . PRO B 1 41 ? 6.938 3.809 1.969 1 90.06 41 PRO B C 1
ATOM 2882 O O . PRO B 1 41 ? 6.473 2.75 1.534 1 90.06 41 PRO B O 1
ATOM 2885 N N . LYS B 1 42 ? 6.383 4.945 1.76 1 92.69 42 LYS B N 1
ATOM 2886 C CA . LYS B 1 42 ? 5.207 5.055 0.901 1 92.69 42 LYS B CA 1
ATOM 2887 C C . LYS B 1 42 ? 5.582 4.879 -0.568 1 92.69 42 LYS B C 1
ATOM 2889 O O . LYS B 1 42 ? 6.734 5.09 -0.948 1 92.69 42 LYS B O 1
ATOM 2894 N N . MET B 1 43 ? 4.629 4.473 -1.361 1 93.62 43 MET B N 1
ATOM 2895 C CA . MET B 1 43 ? 4.812 4.258 -2.793 1 93.62 43 MET B CA 1
ATOM 2896 C C . MET B 1 43 ? 3.766 5.02 -3.6 1 93.62 43 MET B C 1
ATOM 2898 O O . MET B 1 43 ? 2.582 5 -3.26 1 93.62 43 MET B O 1
ATOM 2902 N N . SER B 1 44 ? 4.293 5.672 -4.648 1 95.38 44 SER B N 1
ATOM 2903 C CA . SER B 1 44 ? 3.375 6.461 -5.465 1 95.38 44 SER B CA 1
ATOM 2904 C C . SER B 1 44 ? 3.41 6.016 -6.922 1 95.38 44 SER B C 1
ATOM 2906 O O . SER B 1 44 ? 4.449 5.566 -7.418 1 95.38 44 SER B O 1
ATOM 2908 N N . VAL B 1 45 ? 2.256 6.051 -7.527 1 97.69 45 VAL B N 1
ATOM 2909 C CA . VAL B 1 45 ? 2.121 5.941 -8.977 1 97.69 45 VAL B CA 1
ATOM 2910 C C . VAL B 1 45 ? 1.454 7.199 -9.531 1 97.69 45 VAL B C 1
ATOM 2912 O O . VAL B 1 45 ? 0.814 7.949 -8.789 1 97.69 45 VAL B O 1
ATOM 2915 N N . HIS B 1 46 ? 1.626 7.434 -10.844 1 97.06 46 HIS B N 1
ATOM 2916 C CA . HIS B 1 46 ? 1.169 8.68 -11.453 1 97.06 46 HIS B CA 1
ATOM 2917 C C . HIS B 1 46 ? 0.374 8.406 -12.727 1 97.06 46 HIS B C 1
ATOM 2919 O O . HIS B 1 46 ? 0.948 8.32 -13.82 1 97.06 46 HIS B O 1
ATOM 2925 N N . PRO B 1 47 ? -0.934 8.344 -12.555 1 96.25 47 PRO B N 1
ATOM 2926 C CA . PRO B 1 47 ? -1.748 8.047 -13.734 1 96.25 47 PRO B CA 1
ATOM 2927 C C . PRO B 1 47 ? -1.586 9.078 -14.844 1 96.25 47 PRO B C 1
ATOM 2929 O O . PRO B 1 47 ? -1.526 8.727 -16.031 1 96.25 47 PRO B O 1
ATOM 2932 N N . GLN B 1 48 ? -1.609 10.352 -14.438 1 92.81 48 GLN B N 1
ATOM 2933 C CA . GLN B 1 48 ? -1.442 11.445 -15.391 1 92.81 48 GLN B CA 1
ATOM 2934 C C . GLN B 1 48 ? -0.68 12.609 -14.766 1 92.81 48 GLN B C 1
ATOM 2936 O O . GLN B 1 48 ? -1.07 13.125 -13.719 1 92.81 48 GLN B O 1
ATOM 2941 N N . GLY B 1 49 ? 0.374 12.992 -15.492 1 89.88 49 GLY B N 1
ATOM 2942 C CA . GLY B 1 49 ? 1.107 14.148 -15.008 1 89.88 49 GLY B CA 1
ATOM 2943 C C . GLY B 1 49 ? 1.563 14.008 -13.57 1 89.88 49 GLY B C 1
ATOM 2944 O O . GLY B 1 49 ? 2.221 13.031 -13.211 1 89.88 49 GLY B O 1
ATOM 2945 N N . ASN B 1 50 ? 1.061 15.031 -12.734 1 87.75 50 ASN B N 1
ATOM 2946 C CA . ASN B 1 50 ? 1.468 15.055 -11.336 1 87.75 50 ASN B CA 1
ATOM 2947 C C . ASN B 1 50 ? 0.418 14.406 -10.438 1 87.75 50 ASN B C 1
ATOM 2949 O O . ASN B 1 50 ? 0.521 14.469 -9.211 1 87.75 50 ASN B O 1
ATOM 2953 N N . ASP B 1 51 ? -0.627 13.828 -11.062 1 94.44 51 ASP B N 1
ATOM 2954 C CA . ASP B 1 51 ? -1.585 13.055 -10.281 1 94.44 51 ASP B CA 1
ATOM 2955 C C . ASP B 1 51 ? -0.902 11.875 -9.586 1 94.44 51 ASP B C 1
ATOM 2957 O O . ASP B 1 51 ? 0.159 11.422 -10.023 1 94.44 51 ASP B O 1
ATOM 2961 N N . PHE B 1 52 ? -1.487 11.492 -8.461 1 96.19 52 PHE B N 1
ATOM 2962 C CA . PHE B 1 52 ? -0.838 10.352 -7.828 1 96.19 52 PHE B CA 1
ATOM 2963 C C . PHE B 1 52 ? -1.844 9.531 -7.027 1 96.19 52 PHE B C 1
ATOM 2965 O O . PHE B 1 52 ? -2.877 10.047 -6.602 1 96.19 52 PHE B O 1
ATOM 2972 N N . PHE B 1 53 ? -1.583 8.297 -6.953 1 98 53 PHE B N 1
ATOM 2973 C CA . PHE B 1 53 ? -2.025 7.422 -5.875 1 98 53 PHE B CA 1
ATOM 2974 C C . PHE B 1 53 ? -0.852 7.016 -4.992 1 98 53 PHE B C 1
ATOM 2976 O O . PHE B 1 53 ? 0.194 6.598 -5.492 1 98 53 PHE B O 1
ATOM 2983 N N . THR B 1 54 ? -0.991 7.219 -3.729 1 97.38 54 THR B N 1
ATOM 2984 C CA . THR B 1 54 ? 0.069 6.844 -2.799 1 97.38 54 THR B CA 1
ATOM 2985 C C . THR B 1 54 ? -0.439 5.832 -1.778 1 97.38 54 THR B C 1
ATOM 2987 O O . THR B 1 54 ? -1.544 5.973 -1.25 1 97.38 54 THR B O 1
ATOM 2990 N N . SER B 1 55 ? 0.275 4.73 -1.588 1 97.81 55 SER B N 1
ATOM 2991 C CA . SER B 1 55 ? -0.003 3.699 -0.593 1 97.81 55 SER B CA 1
ATOM 2992 C C . SER B 1 55 ? 0.853 3.889 0.655 1 97.81 55 SER B C 1
ATOM 2994 O O . SER B 1 55 ? 2.08 3.967 0.567 1 97.81 55 SER B O 1
ATOM 2996 N N . MET B 1 56 ? 0.165 3.934 1.775 1 98 56 MET B N 1
ATOM 2997 C CA . MET B 1 56 ? 0.846 4.242 3.029 1 98 56 MET B CA 1
ATOM 2998 C C . MET B 1 56 ? 0.495 3.221 4.105 1 98 56 MET B C 1
ATOM 3000 O O . MET B 1 56 ? -0.376 3.467 4.941 1 98 56 MET B O 1
ATOM 3004 N N . PRO B 1 57 ? 1.255 2.123 4.176 1 98.25 57 PRO B N 1
ATOM 3005 C CA . PRO B 1 57 ? 1 1.109 5.203 1 98.25 57 PRO B CA 1
ATOM 3006 C C . PRO B 1 57 ? 1.707 1.416 6.52 1 98.25 57 PRO B C 1
ATOM 3008 O O . PRO B 1 57 ? 2.723 2.117 6.531 1 98.25 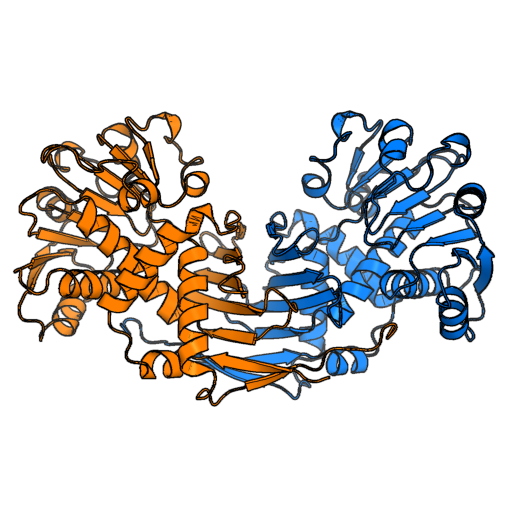57 PRO B O 1
ATOM 3011 N N . CYS B 1 58 ? 1.152 0.888 7.582 1 98.62 58 CYS B N 1
ATOM 3012 C CA . CYS B 1 58 ? 1.805 0.952 8.883 1 98.62 58 CYS B CA 1
ATOM 3013 C C . CYS B 1 58 ? 1.271 -0.131 9.812 1 98.62 58 CYS B C 1
ATOM 3015 O O . CYS B 1 58 ? 0.065 -0.381 9.859 1 98.62 58 CYS B O 1
ATOM 3017 N N . CYS B 1 59 ? 2.15 -0.826 10.461 1 98.81 59 CYS B N 1
ATOM 3018 C CA . CYS B 1 59 ? 1.795 -1.763 11.523 1 98.81 59 CYS B CA 1
ATOM 3019 C C . CYS B 1 59 ? 2.148 -1.195 12.891 1 98.81 59 CYS B C 1
ATOM 3021 O O . CYS B 1 59 ? 3.322 -0.96 13.188 1 98.81 59 CYS B O 1
ATOM 3023 N N . LEU B 1 60 ? 1.152 -0.94 13.711 1 98.56 60 LEU B N 1
ATOM 3024 C CA . LEU B 1 60 ? 1.395 -0.418 15.055 1 98.56 60 LEU B CA 1
ATOM 3025 C C . LEU B 1 60 ? 1.924 -1.512 15.977 1 98.56 60 LEU B C 1
ATOM 3027 O O . LEU B 1 60 ? 1.868 -2.697 15.633 1 98.56 60 LEU B O 1
ATOM 3031 N N . PRO B 1 61 ? 2.506 -1.105 17.109 1 96.88 61 PRO B N 1
ATOM 3032 C CA . PRO B 1 61 ? 2.982 -2.111 18.062 1 96.88 61 PRO B CA 1
ATOM 3033 C C . PRO B 1 61 ? 1.885 -3.08 18.5 1 96.88 61 PRO B C 1
ATOM 3035 O O . PRO B 1 61 ? 0.699 -2.752 18.422 1 96.88 61 PRO B O 1
ATOM 3038 N N . SER B 1 62 ? 2.305 -4.188 18.984 1 94.62 62 SER B N 1
ATOM 3039 C CA . SER B 1 62 ? 1.397 -5.285 19.297 1 94.62 62 SER B CA 1
ATOM 3040 C C . SER B 1 62 ? 0.345 -4.859 20.328 1 94.62 62 SER B C 1
ATOM 3042 O O . SER B 1 62 ? -0.763 -5.398 20.344 1 94.62 62 SER B O 1
ATOM 3044 N N . SER B 1 63 ? 0.683 -3.902 21.156 1 95.19 63 SER B N 1
ATOM 3045 C CA . SER B 1 63 ? -0.258 -3.43 22.172 1 95.19 63 SER B CA 1
ATOM 3046 C C . SER B 1 63 ? -1.481 -2.785 21.531 1 95.19 63 SER B C 1
ATOM 3048 O O . SER B 1 63 ? -2.564 -2.77 22.125 1 95.19 63 SER B O 1
ATOM 3050 N N . TYR B 1 64 ? -1.367 -2.258 20.312 1 96.56 64 TYR B N 1
ATOM 3051 C CA . TYR B 1 64 ? -2.494 -1.693 19.578 1 96.56 64 TYR B CA 1
ATOM 3052 C C . TYR B 1 64 ? -3.227 -2.771 18.781 1 96.56 64 TYR B C 1
ATOM 3054 O O . TYR B 1 64 ? -4.441 -2.695 18.594 1 96.56 64 TYR B O 1
ATOM 3062 N N . GLY B 1 65 ? -2.432 -3.768 18.188 1 97.38 65 GLY B N 1
ATOM 3063 C CA . GLY B 1 65 ? -3.006 -4.934 17.531 1 97.38 65 GLY B CA 1
ATOM 3064 C C . GLY B 1 65 ? -3.611 -4.617 16.172 1 97.38 65 GLY B C 1
ATOM 3065 O O . GLY B 1 65 ? -4.605 -5.23 15.773 1 97.38 65 GLY B O 1
ATOM 3066 N N . VAL B 1 66 ? -3.043 -3.564 15.469 1 98.62 66 VAL B N 1
ATOM 3067 C CA . VAL B 1 66 ? -3.686 -3.213 14.211 1 98.62 66 VAL B CA 1
ATOM 3068 C C . VAL B 1 66 ? -2.627 -3.006 13.125 1 98.62 66 VAL B C 1
ATOM 3070 O O . VAL B 1 66 ? -1.501 -2.598 13.422 1 98.62 66 VAL B O 1
ATOM 3073 N N . PHE B 1 67 ? -2.951 -3.311 11.969 1 98.69 67 PHE B N 1
ATOM 3074 C CA . PHE B 1 67 ? -2.324 -2.879 10.727 1 98.69 67 PHE B CA 1
ATOM 3075 C C . PHE B 1 67 ? -3.268 -1.989 9.922 1 98.69 67 PHE B C 1
ATOM 3077 O O . PHE B 1 67 ? -4.473 -2.24 9.875 1 98.69 67 PHE B O 1
ATOM 3084 N N . GLY B 1 68 ? -2.711 -0.916 9.383 1 98.81 68 GLY B N 1
ATOM 3085 C CA . GLY B 1 68 ? -3.502 -0.031 8.547 1 98.81 68 GLY B CA 1
ATOM 3086 C C . GLY B 1 68 ? -2.848 0.261 7.207 1 98.81 68 GLY B C 1
ATOM 3087 O O . GLY B 1 68 ? -1.621 0.277 7.102 1 98.81 68 GLY B O 1
ATOM 3088 N N . MET B 1 69 ? -3.703 0.465 6.195 1 98.69 69 MET B N 1
ATOM 3089 C CA . MET B 1 69 ? -3.281 0.87 4.855 1 98.69 69 MET B CA 1
ATOM 3090 C C . MET B 1 69 ? -4.09 2.068 4.371 1 98.69 69 MET B C 1
ATOM 3092 O O . MET B 1 69 ? -5.281 1.945 4.082 1 98.69 69 MET B O 1
ATOM 3096 N N . LYS B 1 70 ? -3.424 3.172 4.223 1 98.81 70 LYS B N 1
ATOM 3097 C CA . LYS B 1 70 ? -4.074 4.312 3.59 1 98.81 70 LYS B CA 1
ATOM 3098 C C . LYS B 1 70 ? -3.752 4.375 2.1 1 98.81 70 LYS B C 1
ATOM 3100 O O . LYS B 1 70 ? -2.604 4.172 1.7 1 98.81 70 LYS B O 1
ATOM 3105 N N . VAL B 1 71 ? -4.758 4.594 1.329 1 98.69 71 VAL B N 1
ATOM 3106 C CA . VAL B 1 71 ? -4.602 4.973 -0.071 1 98.69 71 VAL B CA 1
ATOM 3107 C C . VAL B 1 71 ? -5.078 6.41 -0.276 1 98.69 71 VAL B C 1
ATOM 3109 O O . VAL B 1 71 ? -6.238 6.73 -0.007 1 98.69 71 VAL B O 1
ATOM 3112 N N . VAL B 1 72 ? -4.184 7.215 -0.703 1 98.19 72 VAL B N 1
ATOM 3113 C CA . VAL B 1 72 ? -4.527 8.617 -0.927 1 98.19 72 VAL B CA 1
ATOM 3114 C C . VAL B 1 72 ? -4.266 8.984 -2.385 1 98.19 72 VAL B C 1
ATOM 3116 O O . VAL B 1 72 ? -3.275 8.547 -2.977 1 98.19 72 VAL B O 1
ATOM 3119 N N . HIS B 1 73 ? -5.164 9.727 -2.949 1 97.12 73 HIS B N 1
ATOM 3120 C CA . HIS B 1 73 ? -4.965 10.203 -4.312 1 97.12 73 HIS B CA 1
ATOM 3121 C C . HIS B 1 73 ? -5.078 11.727 -4.383 1 97.12 73 HIS B C 1
ATOM 3123 O O . HIS B 1 73 ? -5.711 12.344 -3.525 1 97.12 73 HIS B O 1
ATOM 3129 N N . ARG B 1 74 ? -4.422 12.266 -5.285 1 94.81 74 ARG B N 1
ATOM 3130 C CA . ARG B 1 74 ? -4.629 13.633 -5.746 1 94.81 74 ARG B CA 1
ATOM 3131 C C . ARG B 1 74 ? -4.797 13.68 -7.262 1 94.81 74 ARG B C 1
ATOM 3133 O O . ARG B 1 74 ? -3.875 13.328 -8 1 94.81 74 ARG B O 1
ATOM 3140 N N . ILE B 1 75 ? -5.945 13.992 -7.691 1 94.56 75 ILE B N 1
ATOM 3141 C CA . ILE B 1 75 ? -6.266 14.102 -9.109 1 94.56 75 ILE B CA 1
ATOM 3142 C C . ILE B 1 75 ? -6.691 15.539 -9.43 1 94.56 75 ILE B C 1
ATOM 3144 O O . ILE B 1 75 ? -7.75 15.992 -8.984 1 94.56 75 ILE B O 1
ATOM 3148 N N . LEU B 1 76 ? -5.883 16.188 -10.211 1 90.12 76 LEU B N 1
ATOM 3149 C CA . LEU B 1 76 ? -6.188 17.578 -10.57 1 90.12 76 LEU B CA 1
ATOM 3150 C C . LEU B 1 76 ? -7.488 17.656 -11.359 1 90.12 76 LEU B C 1
ATOM 3152 O O . LEU B 1 76 ? -7.703 16.891 -12.297 1 90.12 76 LEU B O 1
ATOM 3156 N N . GLY B 1 77 ? -8.344 18.531 -10.977 1 88.06 77 GLY B N 1
ATOM 3157 C CA . GLY B 1 77 ? -9.602 18.734 -11.688 1 88.06 77 GLY B CA 1
ATOM 3158 C C . GLY B 1 77 ? -10.734 17.891 -11.148 1 88.06 77 GLY B C 1
ATOM 3159 O O . GLY B 1 77 ? -11.898 18.125 -11.461 1 88.06 77 GLY B O 1
ATOM 3160 N N . ALA B 1 78 ? -10.383 16.859 -10.375 1 90.56 78 ALA B N 1
ATOM 3161 C CA . ALA B 1 78 ? -11.422 16.031 -9.766 1 90.56 78 ALA B CA 1
ATOM 3162 C C . ALA B 1 78 ? -12.023 16.734 -8.547 1 90.56 78 ALA B C 1
ATOM 3164 O O . ALA B 1 78 ? -11.445 17.688 -8.016 1 90.56 78 ALA B O 1
ATOM 3165 N N . THR B 1 79 ? -13.211 16.297 -8.18 1 88.94 79 THR B N 1
ATOM 3166 C CA . THR B 1 79 ? -13.875 16.797 -6.977 1 88.94 79 THR B CA 1
ATOM 3167 C C . THR B 1 79 ? -14.242 15.641 -6.051 1 88.94 79 THR B C 1
ATOM 3169 O O . THR B 1 79 ? -15.109 14.828 -6.383 1 88.94 79 THR B O 1
ATOM 3172 N N . PRO B 1 80 ? -13.695 15.648 -4.898 1 88.81 80 PRO B N 1
ATOM 3173 C CA . PRO B 1 80 ? -12.539 16.422 -4.43 1 88.81 80 PRO B CA 1
ATOM 3174 C C . PRO B 1 80 ? -11.25 16.047 -5.152 1 88.81 80 PRO B C 1
ATOM 3176 O O . PRO B 1 80 ? -11.133 14.945 -5.695 1 88.81 80 PRO B O 1
ATOM 3179 N N . SER B 1 81 ? -10.328 16.953 -5.137 1 89.81 81 SER B N 1
ATOM 3180 C CA . SER B 1 81 ? -9.062 16.688 -5.809 1 89.81 81 SER B CA 1
ATOM 3181 C C . SER B 1 81 ? -8.18 15.758 -4.992 1 89.81 81 SER B C 1
ATOM 3183 O O . SER B 1 81 ? -7.316 15.062 -5.543 1 89.81 81 SER B O 1
ATOM 3185 N N . LEU B 1 82 ? -8.383 15.797 -3.717 1 92.62 82 LEU B N 1
ATOM 3186 C CA . LEU B 1 82 ? -7.684 14.914 -2.787 1 92.62 82 LEU B CA 1
ATOM 3187 C C . LEU B 1 82 ? -8.664 14.023 -2.041 1 92.62 82 LEU B C 1
ATOM 3189 O O . LEU B 1 82 ? -9.703 14.492 -1.566 1 92.62 82 LEU B O 1
ATOM 3193 N N . GLY B 1 83 ? -8.398 12.75 -2.037 1 94.38 83 GLY B N 1
ATOM 3194 C CA . GLY B 1 83 ? -9.211 11.789 -1.311 1 94.38 83 GLY B CA 1
ATOM 3195 C C . GLY B 1 83 ? -8.406 10.617 -0.776 1 94.38 83 GLY B C 1
ATOM 3196 O O . GLY B 1 83 ? -7.285 10.367 -1.225 1 94.38 83 GLY B O 1
ATOM 3197 N N . SER B 1 84 ? -8.969 10 0.214 1 97.12 84 SER B N 1
ATOM 3198 C CA . SER B 1 84 ? -8.234 8.859 0.753 1 97.12 84 SER B CA 1
ATOM 3199 C C . SER B 1 84 ? -9.172 7.891 1.472 1 97.12 84 SER B C 1
ATOM 3201 O O . SER B 1 84 ? -10.234 8.289 1.947 1 97.12 84 SER B O 1
ATOM 3203 N N . GLU B 1 85 ? -8.852 6.688 1.482 1 98.5 85 GLU B N 1
ATOM 3204 C CA . GLU B 1 85 ? -9.453 5.617 2.268 1 98.5 85 GLU B CA 1
ATOM 3205 C C . GLU B 1 85 ? -8.414 4.891 3.111 1 98.5 85 GLU B C 1
ATOM 3207 O O . GLU B 1 85 ? -7.246 4.801 2.723 1 98.5 85 GLU B O 1
ATOM 3212 N N . ILE B 1 86 ? -8.828 4.402 4.266 1 98.88 86 ILE B N 1
ATOM 3213 C CA . ILE B 1 86 ? -7.965 3.613 5.133 1 98.88 86 ILE B CA 1
ATOM 3214 C C . ILE B 1 86 ? -8.617 2.264 5.43 1 98.88 86 ILE B C 1
ATOM 3216 O O . ILE B 1 86 ? -9.766 2.205 5.859 1 98.88 86 ILE B O 1
ATOM 3220 N N . LEU B 1 87 ? -7.926 1.211 5.133 1 98.88 87 LEU B N 1
ATOM 3221 C CA . LEU B 1 87 ? -8.289 -0.114 5.621 1 98.88 87 LEU B CA 1
ATOM 3222 C C . LEU B 1 87 ? -7.629 -0.39 6.973 1 98.88 87 LEU B C 1
ATOM 3224 O O . LEU B 1 87 ? -6.422 -0.205 7.129 1 98.88 87 LEU B O 1
ATOM 3228 N N . LEU B 1 88 ? -8.438 -0.754 7.934 1 98.88 88 LEU B N 1
ATOM 3229 C CA . LEU B 1 88 ? -7.934 -1.103 9.258 1 98.88 88 LEU B CA 1
ATOM 3230 C C . LEU B 1 88 ? -8.133 -2.588 9.539 1 98.88 88 LEU B C 1
ATOM 3232 O O . LEU B 1 88 ? -9.258 -3.092 9.469 1 98.88 88 LEU B O 1
ATOM 3236 N N . TYR B 1 89 ? -7.039 -3.252 9.883 1 98.69 89 TYR B N 1
ATOM 3237 C CA . TYR B 1 89 ? -7.051 -4.691 10.125 1 98.69 89 TYR B CA 1
ATOM 3238 C C . TYR B 1 89 ? -6.688 -5 11.578 1 98.69 89 TYR B C 1
ATOM 3240 O O . TYR B 1 89 ? -5.922 -4.266 12.203 1 98.69 89 TYR B O 1
ATOM 3248 N N . ASP B 1 90 ? -7.293 -6.125 12.102 1 97.94 90 ASP B N 1
ATOM 3249 C CA . ASP B 1 90 ? -6.73 -6.77 13.281 1 97.94 90 ASP B CA 1
ATOM 3250 C C . ASP B 1 90 ? -5.426 -7.484 12.945 1 97.94 90 ASP B C 1
ATOM 3252 O O . ASP B 1 90 ? -5.406 -8.414 12.141 1 97.94 90 ASP B O 1
ATOM 3256 N N . SER B 1 91 ? -4.328 -7.062 13.547 1 97.69 91 SER B N 1
ATOM 3257 C CA . SER B 1 91 ? -3.021 -7.574 13.148 1 97.69 91 SER B CA 1
ATOM 3258 C C . SER B 1 91 ? -2.785 -8.977 13.695 1 97.69 91 SER B C 1
ATOM 3260 O O . SER B 1 91 ? -1.841 -9.656 13.281 1 97.69 91 SER B O 1
ATOM 3262 N N . LYS B 1 92 ? -3.613 -9.445 14.578 1 95.62 92 LYS B N 1
ATOM 3263 C CA . LYS B 1 92 ? -3.48 -10.781 15.156 1 95.62 92 LYS B CA 1
ATOM 3264 C C . LYS B 1 92 ? -4.246 -11.812 14.336 1 95.62 92 LYS B C 1
ATOM 3266 O O . LYS B 1 92 ? -3.803 -12.953 14.195 1 95.62 92 LYS B O 1
ATOM 3271 N N . SER B 1 93 ? -5.391 -11.406 13.789 1 95.19 93 SER B N 1
ATOM 3272 C CA . SER B 1 93 ? -6.238 -12.359 13.086 1 95.19 93 SER B CA 1
ATOM 3273 C C . SER B 1 93 ? -6.18 -12.141 11.578 1 95.19 93 SER B C 1
ATOM 3275 O O . SER B 1 93 ? -6.562 -13.023 10.797 1 95.19 93 SER B O 1
ATOM 3277 N N . GLY B 1 94 ? -5.797 -10.953 11.18 1 96.12 94 GLY B N 1
ATOM 3278 C CA . GLY B 1 94 ? -5.801 -10.617 9.766 1 96.12 94 GLY B CA 1
ATOM 3279 C C . GLY B 1 94 ? -7.141 -10.102 9.273 1 96.12 94 GLY B C 1
ATOM 3280 O O . GLY B 1 94 ? -7.277 -9.711 8.117 1 96.12 94 GLY B O 1
ATOM 3281 N N . GLN B 1 95 ? -8.125 -9.984 10.156 1 96.31 95 GLN B N 1
ATOM 3282 C CA . GLN B 1 95 ? -9.477 -9.617 9.766 1 96.31 95 GLN B CA 1
ATOM 3283 C C . GLN B 1 95 ? -9.586 -8.125 9.461 1 96.31 95 GLN B C 1
ATOM 3285 O O . GLN B 1 95 ? -9.055 -7.297 10.203 1 96.31 95 GLN B O 1
ATOM 3290 N N . LEU B 1 96 ? -10.219 -7.805 8.344 1 97.88 96 LEU B N 1
ATOM 3291 C CA . LEU B 1 96 ? -10.57 -6.418 8.055 1 97.88 96 LEU B CA 1
ATOM 3292 C C . LEU B 1 96 ? -11.648 -5.914 9 1 97.88 96 LEU B C 1
ATOM 3294 O O . LEU B 1 96 ? -12.758 -6.461 9.031 1 97.88 96 LEU B O 1
ATOM 3298 N N . GLN B 1 97 ? -11.336 -4.871 9.742 1 97.94 97 GLN B N 1
ATOM 3299 C CA . GLN B 1 97 ? -12.266 -4.371 10.742 1 97.94 97 GLN B CA 1
ATOM 3300 C C . GLN B 1 97 ? -13.094 -3.209 10.203 1 97.94 97 GLN B C 1
ATOM 3302 O O . GLN B 1 97 ? -14.273 -3.074 10.523 1 97.94 97 GLN B O 1
ATOM 3307 N N . ALA B 1 98 ? -12.438 -2.404 9.359 1 98.56 98 ALA B N 1
ATOM 3308 C CA . ALA B 1 98 ? -13.156 -1.205 8.93 1 98.56 98 ALA B CA 1
ATOM 3309 C C . ALA B 1 98 ? -12.547 -0.633 7.648 1 98.56 98 ALA B C 1
ATOM 3311 O O . ALA B 1 98 ? -11.352 -0.784 7.398 1 98.56 98 ALA B O 1
ATOM 3312 N N . LEU B 1 99 ? -13.383 -0.115 6.809 1 98.56 99 LEU B N 1
ATOM 3313 C CA . LEU B 1 99 ? -13.047 0.865 5.781 1 98.56 99 LEU B CA 1
ATOM 3314 C C . LEU B 1 99 ? -13.391 2.275 6.242 1 98.56 99 LEU B C 1
ATOM 3316 O O . LEU B 1 99 ? -14.555 2.574 6.52 1 98.56 99 LEU B O 1
ATOM 3320 N N . ILE B 1 100 ? -12.383 3.131 6.32 1 98.5 100 ILE B N 1
ATOM 3321 C CA . ILE B 1 100 ? -12.555 4.453 6.918 1 98.5 100 ILE B CA 1
ATOM 3322 C C . ILE B 1 100 ? -12.289 5.531 5.871 1 98.5 100 ILE B C 1
ATOM 3324 O O . ILE B 1 100 ? -11.281 5.488 5.168 1 98.5 100 ILE B O 1
ATOM 3328 N N . ASP B 1 101 ? -13.227 6.441 5.781 1 97.06 101 ASP B N 1
ATOM 3329 C CA . ASP B 1 101 ? -12.93 7.648 5.012 1 97.06 101 ASP B CA 1
ATOM 3330 C C . ASP B 1 101 ? -11.758 8.406 5.617 1 97.06 101 ASP B C 1
ATOM 3332 O O . ASP B 1 101 ? -11.82 8.844 6.77 1 97.06 101 ASP B O 1
ATOM 3336 N N . GLY B 1 102 ? -10.688 8.609 4.793 1 97.44 102 GLY B N 1
ATOM 3337 C CA . GLY B 1 102 ? -9.445 9.133 5.344 1 97.44 102 GLY B CA 1
ATOM 3338 C C . GLY B 1 102 ? -9.336 10.641 5.223 1 97.44 102 GLY B C 1
ATOM 3339 O O . GLY B 1 102 ? -8.352 11.234 5.676 1 97.44 102 GLY B O 1
ATOM 3340 N N . ASP B 1 103 ? -10.352 11.328 4.668 1 96.5 103 ASP B N 1
ATOM 3341 C CA . ASP B 1 103 ? -10.203 12.734 4.305 1 96.5 103 ASP B CA 1
ATOM 3342 C C . ASP B 1 103 ? -10.031 13.602 5.547 1 96.5 103 ASP B C 1
ATOM 3344 O O . ASP B 1 103 ? -9.109 14.422 5.617 1 96.5 103 ASP B O 1
ATOM 3348 N N . TRP B 1 104 ? -10.93 13.391 6.531 1 97.44 104 TRP B N 1
ATOM 3349 C CA . TRP B 1 104 ? -10.82 14.164 7.762 1 97.44 104 TRP B CA 1
ATOM 3350 C C . TRP B 1 104 ? -9.508 13.852 8.484 1 97.44 104 TRP B C 1
ATOM 3352 O O . TRP B 1 104 ? -8.82 14.758 8.945 1 97.44 104 TRP B O 1
ATOM 3362 N N . ILE B 1 105 ? -9.156 12.594 8.508 1 98.38 105 ILE B N 1
ATOM 3363 C CA . ILE B 1 105 ? -7.938 12.156 9.18 1 98.38 105 ILE B CA 1
ATOM 3364 C C . ILE B 1 105 ? -6.723 12.797 8.5 1 98.38 105 ILE B C 1
ATOM 3366 O O . ILE B 1 105 ? -5.875 13.383 9.172 1 98.38 105 ILE B O 1
ATOM 3370 N N . THR B 1 106 ? -6.668 12.727 7.176 1 97.44 106 THR B N 1
ATOM 3371 C CA . THR B 1 106 ? -5.551 13.297 6.43 1 97.44 106 THR B CA 1
ATOM 3372 C C . THR B 1 106 ? -5.398 14.789 6.734 1 97.44 106 THR B C 1
ATOM 3374 O O . THR B 1 106 ? -4.297 15.25 7.047 1 97.44 106 THR B O 1
ATOM 3377 N N . THR B 1 107 ? -6.465 15.438 6.695 1 96.94 107 THR B N 1
ATOM 3378 C CA . THR B 1 107 ? -6.449 16.891 6.867 1 96.94 107 THR B CA 1
ATOM 3379 C C . THR B 1 107 ? -6.012 17.266 8.281 1 96.94 107 THR B C 1
ATOM 3381 O O . THR B 1 107 ? -5.062 18.031 8.461 1 96.94 107 THR B O 1
ATOM 3384 N N . MET B 1 108 ? -6.602 16.656 9.281 1 98.38 108 MET B N 1
ATOM 3385 C CA . MET B 1 108 ? -6.375 17.062 10.664 1 98.38 108 MET B CA 1
ATOM 3386 C C . MET B 1 108 ? -5.012 16.594 11.156 1 98.38 108 MET B C 1
ATOM 3388 O O . MET B 1 108 ? -4.305 17.328 11.836 1 98.38 108 MET B O 1
ATOM 3392 N N . ARG B 1 109 ? -4.676 15.359 10.781 1 98.56 109 ARG B N 1
ATOM 3393 C CA . ARG B 1 109 ? -3.361 14.93 11.258 1 98.56 109 ARG B CA 1
ATOM 3394 C C . ARG B 1 109 ? -2.25 15.727 10.578 1 98.56 109 ARG B C 1
ATOM 3396 O O . ARG B 1 109 ? -1.208 15.984 11.188 1 98.56 109 ARG B O 1
ATOM 3403 N N . THR B 1 110 ? -2.422 16.156 9.312 1 97.88 110 THR B N 1
ATOM 3404 C CA . THR B 1 110 ? -1.439 17 8.633 1 97.88 110 THR B CA 1
ATOM 3405 C C . THR B 1 110 ? -1.278 18.328 9.344 1 97.88 110 THR B C 1
ATOM 3407 O O . THR B 1 110 ? -0.158 18.75 9.656 1 97.88 110 THR B O 1
ATOM 3410 N N . GLY B 1 111 ? -2.402 18.953 9.672 1 98.38 111 GLY B N 1
ATOM 3411 C CA . GLY B 1 111 ? -2.354 20.188 10.422 1 98.38 111 GLY B CA 1
ATOM 3412 C C . GLY B 1 111 ? -1.745 20.031 11.805 1 98.38 111 GLY B C 1
ATOM 3413 O O . GLY B 1 111 ? -0.979 20.891 12.258 1 98.38 111 GLY B O 1
ATOM 3414 N N . ALA B 1 112 ? -2.074 18.938 12.422 1 98.81 112 ALA B N 1
ATOM 3415 C CA . ALA B 1 112 ? -1.576 18.672 13.766 1 98.81 112 ALA B CA 1
ATOM 3416 C C . ALA B 1 112 ? -0.064 18.453 13.766 1 98.81 112 ALA B C 1
ATOM 3418 O O . ALA B 1 112 ? 0.636 18.922 14.664 1 98.81 112 ALA B O 1
ATOM 3419 N N . VAL B 1 113 ? 0.439 17.766 12.766 1 98.69 113 VAL B N 1
ATOM 3420 C CA . VAL B 1 113 ? 1.878 17.547 12.656 1 98.69 113 VAL B CA 1
ATOM 3421 C C . VAL B 1 113 ? 2.588 18.891 12.469 1 98.69 113 VAL B C 1
ATOM 3423 O O . VAL B 1 113 ? 3.598 19.156 13.117 1 98.69 113 VAL B O 1
ATOM 3426 N N . ALA B 1 114 ? 2.072 19.641 11.578 1 98.5 114 ALA B N 1
ATOM 3427 C CA . ALA B 1 114 ? 2.654 20.969 11.336 1 98.5 114 ALA B CA 1
ATOM 3428 C C . ALA B 1 114 ? 2.664 21.797 12.609 1 98.5 114 ALA B C 1
ATOM 3430 O O . ALA B 1 114 ? 3.689 22.391 12.961 1 98.5 114 ALA B O 1
ATOM 3431 N N . ALA B 1 115 ? 1.571 21.828 13.32 1 98.75 115 ALA B N 1
ATOM 3432 C CA . ALA B 1 115 ? 1.442 22.609 14.539 1 98.75 115 ALA B CA 1
ATOM 3433 C C . ALA B 1 115 ? 2.395 22.109 15.625 1 98.75 115 ALA B C 1
ATOM 3435 O O . ALA B 1 115 ? 3.006 22.922 16.344 1 98.75 115 ALA B O 1
ATOM 3436 N N . LEU B 1 116 ? 2.5 20.812 15.734 1 98.81 116 LEU B N 1
ATOM 3437 C CA . LEU B 1 116 ? 3.41 20.234 16.719 1 98.81 116 LEU B CA 1
ATOM 3438 C C . LEU B 1 116 ? 4.855 20.609 16.406 1 98.81 116 LEU B C 1
ATOM 3440 O O . LEU B 1 116 ? 5.613 20.953 17.312 1 98.81 116 LEU B O 1
ATOM 3444 N N . SER B 1 117 ? 5.219 20.547 15.141 1 98.62 117 SER B N 1
ATOM 3445 C CA . SER B 1 117 ? 6.555 20.969 14.727 1 98.62 117 SER B CA 1
ATOM 3446 C C . SER B 1 117 ? 6.809 22.422 15.086 1 98.62 117 SER B C 1
ATOM 3448 O O . SER B 1 117 ? 7.875 22.766 15.602 1 98.62 117 SER B O 1
ATOM 3450 N N . ILE B 1 118 ? 5.863 23.234 14.852 1 98.69 118 ILE B N 1
ATOM 3451 C CA . ILE B 1 118 ? 5.98 24.672 15.125 1 98.69 118 ILE B CA 1
ATOM 3452 C C . ILE B 1 118 ? 6.137 24.891 16.625 1 98.69 118 ILE B C 1
ATOM 3454 O O . ILE B 1 118 ? 7.008 25.656 17.062 1 98.69 118 ILE B O 1
ATOM 3458 N N . GLN B 1 119 ? 5.344 24.219 17.422 1 98.31 119 GLN B N 1
ATOM 3459 C CA . GLN B 1 119 ? 5.387 24.344 18.875 1 98.31 119 GLN B CA 1
ATOM 3460 C C . GLN B 1 119 ? 6.797 24.094 19.406 1 98.31 119 GLN B C 1
ATOM 3462 O O . GLN B 1 119 ? 7.234 24.766 20.344 1 98.31 119 GLN B O 1
ATOM 3467 N N . HIS B 1 120 ? 7.559 23.219 18.75 1 98.44 120 HIS B N 1
ATOM 3468 C CA . HIS B 1 120 ? 8.82 22.766 19.312 1 98.44 120 HIS B CA 1
ATOM 3469 C C . HIS B 1 120 ? 10.008 23.469 18.672 1 98.44 120 HIS B C 1
ATOM 3471 O O . HIS B 1 120 ? 11.117 23.453 19.203 1 98.44 120 HIS B O 1
ATOM 3477 N N . LEU B 1 121 ? 9.727 24.141 17.469 1 98.69 121 LEU B N 1
ATOM 3478 C CA . LEU B 1 121 ? 10.891 24.578 16.703 1 98.69 121 LEU B CA 1
ATOM 3479 C C . LEU B 1 121 ? 10.859 26.094 16.5 1 98.69 121 LEU B C 1
ATOM 3481 O O . LEU B 1 121 ? 11.852 26.688 16.062 1 98.69 121 LEU B O 1
ATOM 3485 N N . GLN B 1 122 ? 9.719 26.719 16.734 1 98.38 122 GLN B N 1
ATOM 3486 C CA . GLN B 1 122 ? 9.656 28.172 16.547 1 98.38 122 GLN B CA 1
ATOM 3487 C C . GLN B 1 122 ? 10.594 28.891 17.516 1 98.38 122 GLN B C 1
ATOM 3489 O O . GLN B 1 122 ? 10.977 28.328 18.547 1 98.38 122 GLN B O 1
ATOM 3494 N N . ARG B 1 123 ? 11.016 30.078 17.156 1 97.81 123 ARG B N 1
ATOM 3495 C CA . ARG B 1 123 ? 11.867 30.859 18.047 1 97.81 123 ARG B CA 1
ATOM 3496 C C . ARG B 1 123 ? 11.062 31.422 19.203 1 97.81 123 ARG B C 1
ATOM 3498 O O . ARG B 1 123 ? 9.828 31.375 19.203 1 97.81 123 ARG B O 1
ATOM 3505 N N . THR B 1 124 ? 11.867 31.984 20.125 1 95.44 124 THR B N 1
ATOM 3506 C CA . THR B 1 124 ? 11.227 32.562 21.297 1 95.44 124 THR B CA 1
ATOM 3507 C C . THR B 1 124 ? 10.422 33.812 20.906 1 95.44 124 THR B C 1
ATOM 3509 O O . THR B 1 124 ? 10.812 34.562 20 1 95.44 124 THR B O 1
ATOM 3512 N N . ASN B 1 125 ? 9.273 34.062 21.359 1 92.25 125 ASN B N 1
ATOM 3513 C CA . ASN B 1 125 ? 8.422 35.219 21.203 1 92.25 125 ASN B CA 1
ATOM 3514 C C . ASN B 1 125 ? 7.832 35.312 19.797 1 92.25 125 ASN B C 1
ATOM 3516 O O . ASN B 1 125 ? 7.691 36.375 19.234 1 92.25 125 ASN B O 1
ATOM 3520 N N . THR B 1 126 ? 7.691 34.156 19.188 1 95.94 126 THR B N 1
ATOM 3521 C CA . THR B 1 126 ? 7 34.094 17.906 1 95.94 126 THR B CA 1
ATOM 3522 C C . THR B 1 126 ? 5.551 34.562 18.047 1 95.94 126 THR B C 1
ATOM 3524 O O . THR B 1 126 ? 4.852 34.125 18.984 1 95.94 126 THR B O 1
ATOM 3527 N N . ASP B 1 127 ? 5.105 35.406 17.094 1 93.06 127 ASP B N 1
ATOM 3528 C CA . ASP B 1 127 ? 3.688 35.75 17.125 1 93.06 127 ASP B CA 1
ATOM 3529 C C . ASP B 1 127 ? 3.117 35.844 15.703 1 93.06 127 ASP B C 1
ATOM 3531 O O . ASP B 1 127 ? 1.898 35.875 15.523 1 93.06 127 ASP B O 1
ATOM 3535 N N . THR B 1 128 ? 3.988 35.844 14.695 1 97.88 128 THR B N 1
ATOM 3536 C CA . THR B 1 128 ? 3.533 36.031 13.328 1 97.88 128 THR B CA 1
ATOM 3537 C C . THR B 1 128 ? 3.67 34.75 12.531 1 97.88 128 THR B C 1
ATOM 3539 O O . THR B 1 128 ? 4.773 34.219 12.391 1 97.88 128 THR B O 1
ATOM 3542 N N . TYR B 1 129 ? 2.582 34.219 12.062 1 98.69 129 TYR B N 1
ATOM 3543 C CA . TYR B 1 129 ? 2.506 33.031 11.242 1 98.69 129 TYR B CA 1
ATOM 3544 C C . TYR B 1 129 ? 2.012 33.344 9.836 1 98.69 129 TYR B C 1
ATOM 3546 O O . TYR B 1 129 ? 0.893 33.844 9.664 1 98.69 129 TYR B O 1
ATOM 3554 N N . SER B 1 130 ? 2.82 33.125 8.852 1 98.69 130 SER B N 1
ATOM 3555 C CA . SER B 1 130 ? 2.486 33.406 7.461 1 98.69 130 SER B CA 1
ATOM 3556 C C . SER B 1 130 ? 2.041 32.156 6.719 1 98.69 130 SER B C 1
ATOM 3558 O O . SER B 1 130 ? 2.752 31.156 6.715 1 98.69 130 SER B O 1
ATOM 3560 N N . PHE B 1 131 ? 0.866 32.219 6.07 1 98.38 131 PHE B N 1
ATOM 3561 C CA . PHE B 1 131 ? 0.285 31.094 5.379 1 98.38 131 PHE B CA 1
ATOM 3562 C C . PHE B 1 131 ? 0.203 31.344 3.879 1 98.38 131 PHE B C 1
ATOM 3564 O O . PHE B 1 131 ? -0.213 32.438 3.451 1 98.38 131 PHE B O 1
ATOM 3571 N N . MET B 1 132 ? 0.642 30.391 3.146 1 96.75 132 MET B N 1
ATOM 3572 C CA . MET B 1 132 ? 0.296 30.312 1.729 1 96.75 132 MET B CA 1
ATOM 3573 C C . MET B 1 132 ? -0.383 29 1.404 1 96.75 132 MET B C 1
ATOM 3575 O O . MET B 1 132 ? -0.043 27.953 1.98 1 96.75 132 MET B O 1
ATOM 3579 N N . GLY B 1 133 ? -1.308 29 0.437 1 95.81 133 GLY B N 1
ATOM 3580 C CA . GLY B 1 133 ? -2.207 27.859 0.309 1 95.81 133 GLY B CA 1
ATOM 3581 C C . GLY B 1 133 ? -3.203 27.766 1.448 1 95.81 133 GLY B C 1
ATOM 3582 O O . GLY B 1 133 ? -2.902 27.188 2.494 1 95.81 133 GLY B O 1
ATOM 3583 N N . LEU B 1 134 ? -4.387 28.297 1.191 1 96.88 134 LEU B N 1
ATOM 3584 C CA . LEU B 1 134 ? -5.297 28.531 2.307 1 96.88 134 LEU B CA 1
ATOM 3585 C C . LEU B 1 134 ? -6.449 27.531 2.289 1 96.88 134 LEU B C 1
ATOM 3587 O O . LEU B 1 134 ? -7.57 27.859 2.672 1 96.88 134 LEU B O 1
ATOM 3591 N N . GLY B 1 135 ? -6.113 26.281 1.821 1 94.69 135 GLY B N 1
ATOM 3592 C CA . GLY B 1 135 ? -7.098 25.203 1.79 1 94.69 135 GLY B CA 1
ATOM 3593 C C . GLY B 1 135 ? -7.297 24.547 3.139 1 94.69 135 GLY B C 1
ATOM 3594 O O . GLY B 1 135 ? -7.062 25.156 4.18 1 94.69 135 GLY B O 1
ATOM 3595 N N . ASN B 1 136 ? -7.777 23.344 3.102 1 95.44 136 ASN B N 1
ATOM 3596 C CA . ASN B 1 136 ? -8.156 22.625 4.312 1 95.44 136 ASN B CA 1
ATOM 3597 C C . ASN B 1 136 ? -6.941 22.344 5.195 1 95.44 136 ASN B C 1
ATOM 3599 O O . ASN B 1 136 ? -7.039 22.375 6.422 1 95.44 136 ASN B O 1
ATOM 3603 N N . THR B 1 137 ? -5.836 22.094 4.582 1 96.06 137 THR B N 1
ATOM 3604 C CA . THR B 1 137 ? -4.629 21.844 5.355 1 96.06 137 THR B CA 1
ATOM 3605 C C . THR B 1 137 ? -4.223 23.062 6.16 1 96.06 137 THR B C 1
ATOM 3607 O O . THR B 1 137 ? -3.9 22.953 7.348 1 96.06 137 THR B O 1
ATOM 3610 N N . ALA B 1 138 ? -4.254 24.203 5.551 1 97.62 138 ALA B N 1
ATOM 3611 C CA . ALA B 1 138 ? -3.949 25.453 6.25 1 97.62 138 ALA B CA 1
ATOM 3612 C C . ALA B 1 138 ? -4.941 25.703 7.387 1 97.62 138 ALA B C 1
ATOM 3614 O O . ALA B 1 138 ? -4.547 26.094 8.484 1 97.62 138 ALA B O 1
ATOM 3615 N N . ARG B 1 139 ? -6.176 25.469 7.121 1 98.19 139 ARG B N 1
ATOM 3616 C CA . ARG B 1 139 ? -7.223 25.672 8.117 1 98.19 139 ARG B CA 1
ATOM 3617 C C . ARG B 1 139 ? -7.059 24.719 9.289 1 98.19 139 ARG B C 1
ATOM 3619 O O . ARG B 1 139 ? -7.223 25.109 10.445 1 98.19 139 ARG B O 1
ATOM 3626 N N . ALA B 1 140 ? -6.703 23.484 9.008 1 98.25 140 ALA B N 1
ATOM 3627 C CA . ALA B 1 140 ? -6.438 22.516 10.062 1 98.25 140 ALA B CA 1
ATOM 3628 C C . ALA B 1 140 ? -5.234 22.938 10.898 1 98.25 140 ALA B C 1
ATOM 3630 O O . ALA B 1 140 ? -5.258 22.828 12.133 1 98.25 140 ALA B O 1
ATOM 3631 N N . THR B 1 141 ? -4.203 23.406 10.242 1 98.62 141 THR B N 1
ATOM 3632 C CA . THR B 1 141 ? -3.018 23.875 10.953 1 98.62 141 THR B CA 1
ATOM 3633 C C . THR B 1 141 ? -3.363 25.062 11.859 1 98.62 141 THR B C 1
ATOM 3635 O O . THR B 1 141 ? -2.969 25.078 13.023 1 98.62 141 THR B O 1
ATOM 3638 N N . ALA B 1 142 ? -4.133 25.969 11.352 1 98.62 142 ALA B N 1
ATOM 3639 C CA . ALA B 1 142 ? -4.562 27.125 12.133 1 98.62 142 ALA B CA 1
ATOM 3640 C C . ALA B 1 142 ? -5.363 26.688 13.359 1 98.62 142 ALA B C 1
ATOM 3642 O O . ALA B 1 142 ? -5.113 27.172 14.469 1 98.62 142 ALA B O 1
ATOM 3643 N N . LEU B 1 143 ? -6.273 25.75 13.133 1 98.31 143 LEU B N 1
ATOM 3644 C CA . LEU B 1 143 ? -7.07 25.234 14.242 1 98.31 143 LEU B CA 1
ATOM 3645 C C . LEU B 1 143 ? -6.176 24.656 15.336 1 98.31 143 LEU B C 1
ATOM 3647 O O . LEU B 1 143 ? -6.379 24.922 16.516 1 98.31 143 LEU B O 1
ATOM 3651 N N . CYS B 1 144 ? -5.211 23.922 14.938 1 98.62 144 CYS B N 1
ATOM 3652 C CA . CYS B 1 144 ? -4.316 23.281 15.898 1 98.62 144 CYS B CA 1
ATOM 3653 C C . CYS B 1 144 ? -3.447 24.312 16.609 1 98.62 144 CYS B C 1
ATOM 3655 O O . CYS B 1 144 ? -3.287 24.266 17.828 1 98.62 144 CYS B O 1
ATOM 3657 N N . LEU B 1 145 ? -2.898 25.281 15.898 1 98.5 145 LEU B N 1
ATOM 3658 C CA . LEU B 1 145 ? -2.066 26.312 16.5 1 98.5 145 LEU B CA 1
ATOM 3659 C C . LEU B 1 145 ? -2.854 27.125 17.516 1 98.5 145 LEU B C 1
ATOM 3661 O O . LEU B 1 145 ? -2.375 27.344 18.641 1 98.5 145 LEU B O 1
ATOM 3665 N N . LEU B 1 146 ? -4.055 27.5 17.125 1 98.06 146 LEU B N 1
ATOM 3666 C CA . LEU B 1 146 ? -4.895 28.312 18 1 98.06 146 LEU B CA 1
ATOM 3667 C C . LEU B 1 146 ? -5.277 27.531 19.25 1 98.06 146 LEU B C 1
ATOM 3669 O O . LEU B 1 146 ? -5.438 28.125 20.328 1 98.06 146 LEU B O 1
ATOM 3673 N N . SER B 1 147 ? -5.34 26.203 19.125 1 96.94 147 SER B N 1
ATOM 3674 C CA . SER B 1 147 ? -5.676 25.359 20.266 1 96.94 147 SER B CA 1
ATOM 3675 C C . SER B 1 147 ? -4.477 25.188 21.188 1 96.94 147 SER B C 1
ATOM 3677 O O . SER B 1 147 ? -4.633 25.156 22.406 1 96.94 147 SER B O 1
ATOM 3679 N N . ILE B 1 148 ? -3.334 25.047 20.625 1 97.44 148 ILE B N 1
ATOM 3680 C CA . ILE B 1 148 ? -2.102 24.891 21.391 1 97.44 148 ILE B CA 1
ATOM 3681 C C . ILE B 1 148 ? -1.793 26.188 22.141 1 97.44 148 ILE B C 1
ATOM 3683 O O . ILE B 1 148 ? -1.431 26.156 23.328 1 97.44 148 ILE B O 1
ATOM 3687 N N . PHE B 1 149 ? -1.932 27.328 21.469 1 96.94 149 PHE B N 1
ATOM 3688 C CA . PHE B 1 149 ? -1.567 28.641 22.016 1 96.94 149 PHE B CA 1
ATOM 3689 C C . PHE B 1 149 ? -2.811 29.453 22.359 1 96.94 149 PHE B C 1
ATOM 3691 O O . PHE B 1 149 ? -2.941 30.609 21.938 1 96.94 149 PHE B O 1
ATOM 3698 N N . SER B 1 150 ? -3.658 28.922 23.125 1 94.38 150 SER B N 1
ATOM 3699 C CA . SER B 1 150 ? -4.953 29.531 23.422 1 94.38 150 SER B CA 1
ATOM 3700 C C . SER B 1 150 ? -4.797 30.766 24.297 1 94.38 150 SER B C 1
ATOM 3702 O O . SER B 1 150 ? -5.68 31.625 24.312 1 94.38 150 SER B O 1
ATOM 3704 N N . ASP B 1 151 ? -3.66 30.922 24.922 1 94.62 151 ASP B N 1
ATOM 3705 C CA . ASP B 1 151 ? -3.445 32.031 25.844 1 94.62 151 ASP B CA 1
ATOM 3706 C C . ASP B 1 151 ? -2.576 33.125 25.219 1 94.62 151 ASP B C 1
ATOM 3708 O O . ASP B 1 151 ? -2.166 34.062 25.906 1 94.62 151 ASP B O 1
ATOM 3712 N N . LYS B 1 152 ? -2.32 32.969 23.953 1 95.69 152 LYS B N 1
ATOM 3713 C CA . LYS B 1 152 ? -1.482 33.938 23.25 1 95.69 152 LYS B CA 1
ATOM 3714 C C . LYS B 1 152 ? -2.244 34.562 22.094 1 95.69 152 LYS B C 1
ATOM 3716 O O . LYS B 1 152 ? -3.156 33.969 21.531 1 95.69 152 LYS B O 1
ATOM 3721 N N . LYS B 1 153 ? -1.838 35.781 21.812 1 95.88 153 LYS B N 1
ATOM 3722 C CA . LYS B 1 153 ? -2.35 36.438 20.609 1 95.88 153 LYS B CA 1
ATOM 3723 C C . LYS B 1 153 ? -1.486 36.094 19.391 1 95.88 153 LYS B C 1
ATOM 3725 O O . LYS B 1 153 ? -0.274 36.312 19.406 1 95.88 153 LYS B O 1
ATOM 3730 N N . LEU B 1 154 ? -2.096 35.562 18.406 1 97.94 154 LEU B N 1
ATOM 3731 C CA . LEU B 1 154 ? -1.384 35.188 17.188 1 97.94 154 LEU B CA 1
ATOM 3732 C C . LEU B 1 154 ? -1.748 36.094 16.047 1 97.94 154 LEU B C 1
ATOM 3734 O O . LEU B 1 154 ? -2.871 36.594 15.977 1 97.94 154 LEU B O 1
ATOM 3738 N N . LYS B 1 155 ? -0.823 36.375 15.188 1 98.44 155 LYS B N 1
ATOM 3739 C CA . LYS B 1 155 ? -1.038 37.094 13.938 1 98.44 155 LYS B CA 1
ATOM 3740 C C . LYS B 1 155 ? -0.846 36.188 12.727 1 98.44 155 LYS B C 1
ATOM 3742 O O . LYS B 1 155 ? 0.243 35.656 12.523 1 98.44 155 LYS B O 1
ATOM 3747 N N . PHE B 1 156 ? -1.918 36 11.984 1 98.75 156 PHE B N 1
ATOM 3748 C CA . PHE B 1 156 ? -1.856 35.219 10.758 1 98.75 156 PHE B CA 1
ATO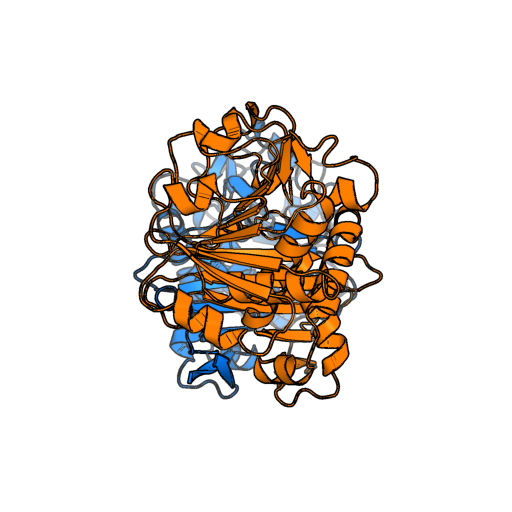M 3749 C C . PHE B 1 156 ? -1.745 36.125 9.539 1 98.75 156 PHE B C 1
ATOM 3751 O O . PHE B 1 156 ? -2.609 37 9.312 1 98.75 156 PHE B O 1
ATOM 3758 N N . ARG B 1 157 ? -0.666 36.031 8.789 1 98.81 157 ARG B N 1
ATOM 3759 C CA . ARG B 1 157 ? -0.527 36.656 7.484 1 98.81 157 ARG B CA 1
ATOM 3760 C C . ARG B 1 157 ? -0.896 35.719 6.363 1 98.81 157 ARG B C 1
ATOM 3762 O O . ARG B 1 157 ? -0.358 34.594 6.289 1 98.81 157 ARG B O 1
ATOM 3769 N N . LEU B 1 158 ? -1.846 36.125 5.5 1 98.75 158 LEU B N 1
ATOM 3770 C CA . LEU B 1 158 ? -2.404 35.25 4.48 1 98.75 158 LEU B CA 1
ATOM 3771 C C . LEU B 1 158 ? -2.061 35.75 3.08 1 98.75 158 LEU B C 1
ATOM 3773 O O . LEU B 1 158 ? -2.363 36.875 2.736 1 98.75 158 LEU B O 1
ATOM 3777 N N . LEU B 1 159 ? -1.443 34.906 2.312 1 98.25 159 LEU B N 1
ATOM 3778 C CA . LEU B 1 159 ? -1.182 35.281 0.928 1 98.25 159 LEU B CA 1
ATOM 3779 C C . LEU B 1 159 ? -2.475 35.312 0.119 1 98.25 159 LEU B C 1
ATOM 3781 O O . LEU B 1 159 ? -3.211 34.312 0.082 1 98.25 159 LEU B O 1
ATOM 3785 N N . ARG B 1 160 ? -2.66 36.375 -0.542 1 97.38 160 ARG B N 1
ATOM 3786 C CA . ARG B 1 160 ? -3.863 36.531 -1.353 1 97.38 160 ARG B CA 1
ATOM 3787 C C . ARG B 1 160 ? -3.891 35.531 -2.5 1 97.38 160 ARG B C 1
ATOM 3789 O O . ARG B 1 160 ? -2.893 35.375 -3.201 1 97.38 160 ARG B O 1
ATOM 3796 N N . TYR B 1 161 ? -4.98 34.812 -2.619 1 94.62 161 TYR B N 1
ATOM 3797 C CA . TYR B 1 161 ? -5.301 33.938 -3.738 1 94.62 161 TYR B CA 1
ATOM 3798 C C . TYR B 1 161 ? -6.809 33.844 -3.945 1 94.62 161 TYR B C 1
ATOM 3800 O O . TYR B 1 161 ? -7.496 33.125 -3.201 1 94.62 161 TYR B O 1
ATOM 3808 N N . LYS B 1 162 ? -7.312 34.469 -5 1 94.38 162 LYS B N 1
ATOM 3809 C CA . LYS B 1 162 ? -8.75 34.562 -5.254 1 94.38 162 LYS B CA 1
ATOM 3810 C C . LYS B 1 162 ? -9.484 35.125 -4.035 1 94.38 162 LYS B C 1
ATOM 3812 O O . LYS B 1 162 ? -9.164 36.188 -3.545 1 94.38 162 LYS B O 1
ATOM 3817 N N . THR B 1 163 ? -10.438 34.375 -3.5 1 96.06 163 THR B N 1
ATOM 3818 C CA . THR B 1 163 ? -11.203 34.844 -2.355 1 96.06 163 THR B CA 1
ATOM 3819 C C . THR B 1 163 ? -10.898 34 -1.115 1 96.06 163 THR B C 1
ATOM 3821 O O . THR B 1 163 ? -11.648 34.031 -0.136 1 96.06 163 THR B O 1
ATOM 3824 N N . GLN B 1 164 ? -9.82 33.312 -1.114 1 96.44 164 GLN B N 1
ATOM 3825 C CA . GLN B 1 164 ? -9.586 32.312 -0.079 1 96.44 164 GLN B CA 1
ATOM 3826 C C . GLN B 1 164 ? -9.133 32.969 1.225 1 96.44 164 GLN B C 1
ATOM 3828 O O . GLN B 1 164 ? -9.406 32.438 2.311 1 96.44 164 GLN B O 1
ATOM 3833 N N . ALA B 1 165 ? -8.414 34.094 1.059 1 98.06 165 ALA B N 1
ATOM 3834 C CA . ALA B 1 165 ? -7.992 34.781 2.275 1 98.06 165 ALA B CA 1
ATOM 3835 C C . ALA B 1 165 ? -9.203 35.281 3.061 1 98.06 165 ALA B C 1
ATOM 3837 O O . ALA B 1 165 ? -9.273 35.094 4.277 1 98.06 165 ALA B O 1
ATOM 3838 N N . GLU B 1 166 ? -10.133 35.906 2.354 1 97.69 166 GLU B N 1
ATOM 3839 C CA . GLU B 1 166 ? -11.352 36.375 2.992 1 97.69 166 GLU B CA 1
ATOM 3840 C C . GLU B 1 166 ? -12.148 35.25 3.604 1 97.69 166 GLU B C 1
ATOM 3842 O O . GLU B 1 166 ? -12.648 35.344 4.727 1 97.69 166 GLU B O 1
ATOM 3847 N N . SER B 1 167 ? -12.234 34.125 2.852 1 97.44 167 SER B N 1
ATOM 3848 C CA . SER B 1 167 ? -12.938 32.969 3.344 1 97.44 167 SER B CA 1
ATOM 3849 C C . SER B 1 167 ? -12.266 32.406 4.59 1 97.44 167 SER B C 1
ATOM 3851 O O . SER B 1 167 ? -12.938 31.938 5.512 1 97.44 167 SER B O 1
ATOM 3853 N N . PHE B 1 168 ? -11 32.406 4.574 1 98.25 168 PHE B N 1
ATOM 3854 C CA . PHE B 1 168 ? -10.211 31.953 5.715 1 98.25 168 PHE B CA 1
ATOM 3855 C C . PHE B 1 168 ? -10.516 32.781 6.953 1 98.25 168 PHE B C 1
ATOM 3857 O O . PHE B 1 168 ? -10.758 32.25 8.031 1 98.25 168 PHE B O 1
ATOM 3864 N N . ILE B 1 169 ? -10.508 34.094 6.781 1 98.31 169 ILE B N 1
ATOM 3865 C CA . ILE B 1 169 ? -10.781 35 7.871 1 98.31 169 ILE B CA 1
ATOM 3866 C C . ILE B 1 169 ? -12.195 34.781 8.398 1 98.31 169 ILE B C 1
ATOM 3868 O O . ILE B 1 169 ? -12.414 34.75 9.609 1 98.31 169 ILE B O 1
ATOM 3872 N N . GLU B 1 170 ? -13.102 34.594 7.504 1 97.81 170 GLU B N 1
ATOM 3873 C CA . GLU B 1 170 ? -14.484 34.344 7.898 1 97.81 170 GLU B CA 1
ATOM 3874 C C . GLU B 1 170 ? -14.602 33.062 8.734 1 97.81 170 GLU B C 1
ATOM 3876 O O . GLU B 1 170 ? -15.336 33.031 9.727 1 97.81 170 GLU B O 1
ATOM 3881 N N . ARG B 1 171 ? -13.891 32.031 8.422 1 97.12 171 ARG B N 1
ATOM 3882 C CA . ARG B 1 171 ? -13.898 30.75 9.117 1 97.12 171 ARG B CA 1
ATOM 3883 C C . ARG B 1 171 ? -13.469 30.922 10.57 1 97.12 171 ARG B C 1
ATOM 3885 O O . ARG B 1 171 ? -13.969 30.219 11.461 1 97.12 171 ARG B O 1
ATOM 3892 N N . PHE B 1 172 ? -12.547 31.875 10.758 1 97.62 172 PHE B N 1
ATOM 3893 C CA . PHE B 1 172 ? -11.961 32 12.086 1 97.62 172 PHE B CA 1
ATOM 3894 C C . PHE B 1 172 ? -12.414 33.312 12.75 1 97.62 172 PHE B C 1
ATOM 3896 O O . PHE B 1 172 ? -11.789 33.781 13.703 1 97.62 172 PHE B O 1
ATOM 3903 N N . LYS B 1 173 ? -13.484 33.875 12.32 1 95.31 173 LYS B N 1
ATOM 3904 C CA . LYS B 1 173 ? -13.93 35.188 12.75 1 95.31 173 LYS B CA 1
ATOM 3905 C C . LYS B 1 173 ? -14.297 35.188 14.227 1 95.31 173 LYS B C 1
ATOM 3907 O O . LYS B 1 173 ? -14.18 36.219 14.906 1 95.31 173 LYS B O 1
ATOM 3912 N N . GLU B 1 174 ? -14.68 34.062 14.797 1 95.12 174 GLU B N 1
ATOM 3913 C CA . GLU B 1 174 ? -15.148 34 16.172 1 95.12 174 GLU B CA 1
ATOM 3914 C C . GLU B 1 174 ? -14.008 33.688 17.125 1 95.12 174 GLU B C 1
ATOM 3916 O O . GLU B 1 174 ? -14.203 33.625 18.344 1 95.12 174 GLU B O 1
ATOM 3921 N N . VAL B 1 175 ? -12.883 33.469 16.562 1 94.88 175 VAL B N 1
ATOM 3922 C CA . VAL B 1 175 ? -11.727 33.156 17.406 1 94.88 175 VAL B CA 1
ATOM 3923 C C . VAL B 1 175 ? -11.117 34.438 17.938 1 94.88 175 VAL B C 1
ATOM 3925 O O . VAL B 1 175 ? -10.781 35.344 17.172 1 94.88 175 VAL B O 1
ATOM 3928 N N . ASN B 1 176 ? -10.875 34.531 19.219 1 92.88 176 ASN B N 1
ATOM 3929 C CA . ASN B 1 176 ? -10.586 35.812 19.859 1 92.88 176 ASN B CA 1
ATOM 3930 C C . ASN B 1 176 ? -9.078 36.062 19.922 1 92.88 176 ASN B C 1
ATOM 3932 O O . ASN B 1 176 ? -8.656 37.188 20.109 1 92.88 176 ASN B O 1
ATOM 3936 N N . ASN B 1 177 ? -8.32 35.062 19.797 1 95.25 177 ASN B N 1
ATOM 3937 C CA . ASN B 1 177 ? -6.895 35.281 20.031 1 95.25 177 ASN B CA 1
ATOM 3938 C C . ASN B 1 177 ? -6.105 35.312 18.719 1 95.25 177 ASN B C 1
ATOM 3940 O O . ASN B 1 177 ? -4.941 34.875 18.688 1 95.25 177 ASN B O 1
ATOM 3944 N N . VAL B 1 178 ? -6.762 35.719 17.594 1 98 178 VAL B N 1
ATOM 3945 C CA . VAL B 1 178 ? -6.035 35.719 16.328 1 98 178 VAL B CA 1
ATOM 3946 C C . VAL B 1 178 ? -6.387 37 15.547 1 98 178 VAL B C 1
ATOM 3948 O O . VAL B 1 178 ? -7.543 37.438 15.547 1 98 178 VAL B O 1
ATOM 3951 N N . SER B 1 179 ? -5.445 37.688 14.992 1 98.19 179 SER B N 1
ATOM 3952 C CA . SER B 1 179 ? -5.609 38.781 14.023 1 98.19 179 SER B CA 1
ATOM 3953 C C . SER B 1 179 ? -5.125 38.344 12.641 1 98.19 179 SER B C 1
ATOM 3955 O O . SER B 1 179 ? -4.355 37.406 12.508 1 98.19 179 SER B O 1
ATOM 3957 N N . PHE B 1 180 ? -5.629 39 11.617 1 98.44 180 PHE B N 1
ATOM 3958 C CA . PHE B 1 180 ? -5.336 38.594 10.25 1 98.44 180 PHE B CA 1
ATOM 3959 C C . PHE B 1 180 ? -4.793 39.781 9.445 1 98.44 180 PHE B C 1
ATOM 3961 O O . PHE B 1 180 ? -5.188 40.938 9.664 1 98.44 180 PHE B O 1
ATOM 3968 N N . GLU B 1 181 ? -3.922 39.5 8.578 1 98.25 181 GLU B N 1
ATOM 3969 C CA . GLU B 1 181 ? -3.422 40.406 7.555 1 98.25 181 GLU B CA 1
ATOM 3970 C C . GLU B 1 181 ? -3.312 39.719 6.203 1 98.25 181 GLU B C 1
ATOM 3972 O O . GLU B 1 181 ? -2.729 38.656 6.098 1 98.25 181 GLU B O 1
ATOM 3977 N N . ILE B 1 182 ? -3.947 40.312 5.176 1 98.56 182 ILE B N 1
ATOM 3978 C CA . ILE B 1 182 ? -3.801 39.781 3.83 1 98.56 182 ILE B CA 1
ATOM 3979 C C . ILE B 1 182 ? -2.598 40.438 3.143 1 98.56 182 ILE B C 1
ATOM 3981 O O . ILE B 1 182 ? -2.449 41.656 3.162 1 98.56 182 ILE B O 1
ATOM 3985 N N . VAL B 1 183 ? -1.758 39.625 2.67 1 98.19 183 VAL B N 1
ATOM 3986 C CA . VAL B 1 183 ? -0.561 40.094 1.975 1 98.19 183 VAL B CA 1
ATOM 3987 C C . VAL B 1 183 ? -0.663 39.75 0.488 1 98.19 183 VAL B C 1
ATOM 3989 O O . VAL B 1 183 ? -1.14 38.688 0.12 1 98.19 183 VAL B O 1
ATOM 3992 N N . ASP B 1 184 ? -0.056 40.594 -0.429 1 97.38 184 ASP B N 1
ATOM 3993 C CA . ASP B 1 184 ? -0.354 40.5 -1.854 1 97.38 184 ASP B CA 1
ATOM 3994 C C . ASP B 1 184 ? 0.79 39.812 -2.609 1 97.38 184 ASP B C 1
ATOM 3996 O O . ASP B 1 184 ? 0.619 39.406 -3.752 1 97.38 184 ASP B O 1
ATOM 4000 N N . THR B 1 185 ? 1.95 39.812 -1.95 1 97 185 THR B N 1
ATOM 4001 C CA . THR B 1 185 ? 3.082 39.25 -2.674 1 97 185 THR B CA 1
ATOM 4002 C C . THR B 1 185 ? 3.814 38.219 -1.813 1 97 185 THR B C 1
ATOM 4004 O O . THR B 1 185 ? 3.822 38.312 -0.585 1 97 185 THR B O 1
ATOM 4007 N N . ILE B 1 186 ? 4.438 37.312 -2.508 1 96.25 186 ILE B N 1
ATOM 4008 C CA . ILE B 1 186 ? 5.215 36.281 -1.851 1 96.25 186 ILE B CA 1
ATOM 4009 C C . ILE B 1 186 ? 6.383 36.906 -1.09 1 96.25 186 ILE B C 1
ATOM 4011 O O . ILE B 1 186 ? 6.688 36.5 0.036 1 96.25 186 ILE B O 1
ATOM 4015 N N . ASP B 1 187 ? 7.027 37.906 -1.66 1 97.25 187 ASP B N 1
ATOM 4016 C CA . ASP B 1 187 ? 8.164 38.562 -1.027 1 97.25 187 ASP B CA 1
ATOM 4017 C C . ASP B 1 187 ? 7.77 39.156 0.326 1 97.25 187 ASP B C 1
ATOM 4019 O O . ASP B 1 187 ? 8.484 39 1.314 1 97.25 187 ASP B O 1
ATOM 4023 N N . HIS B 1 188 ? 6.656 39.781 0.329 1 97.62 188 HIS B N 1
ATOM 4024 C CA . HIS B 1 188 ? 6.164 40.375 1.565 1 97.62 188 HIS B CA 1
ATOM 4025 C C . HIS B 1 188 ? 5.773 39.312 2.578 1 97.62 188 HIS B C 1
ATOM 4027 O O . HIS B 1 188 ? 5.969 39.469 3.783 1 97.62 188 HIS B O 1
ATOM 4033 N N . LEU B 1 189 ? 5.184 38.219 2.088 1 98.12 189 LEU B N 1
ATOM 4034 C CA . LEU B 1 189 ? 4.812 37.125 2.971 1 98.12 189 LEU B CA 1
ATOM 4035 C C . LEU B 1 189 ? 6.043 36.531 3.664 1 98.12 189 LEU B C 1
ATOM 4037 O O . LEU B 1 189 ? 6.047 36.375 4.883 1 98.12 189 LEU B O 1
ATOM 4041 N N . VAL B 1 190 ? 7.09 36.312 2.887 1 97.62 190 VAL B N 1
ATOM 4042 C CA . VAL B 1 190 ? 8.297 35.625 3.371 1 97.62 190 VAL B CA 1
ATOM 4043 C C . VAL B 1 190 ? 9.055 36.562 4.309 1 97.62 190 VAL B C 1
ATOM 4045 O O . VAL B 1 190 ? 9.453 36.188 5.406 1 97.62 190 VAL B O 1
ATOM 4048 N N . SER B 1 191 ? 9.25 37.812 3.975 1 97.12 191 SER B N 1
ATOM 4049 C CA . SER B 1 191 ? 10.078 38.75 4.723 1 97.12 191 SER B CA 1
ATOM 4050 C C . SER B 1 191 ? 9.453 39.094 6.074 1 97.12 191 SER B C 1
ATOM 4052 O O . SER B 1 191 ? 10.164 39.438 7.016 1 97.12 191 SER B O 1
ATOM 4054 N N . GLY B 1 192 ? 8.18 38.938 6.195 1 95.81 192 GLY B N 1
ATOM 4055 C CA . GLY B 1 192 ? 7.488 39.281 7.422 1 95.81 192 GLY B CA 1
ATOM 4056 C C . GLY B 1 192 ? 7.195 38.094 8.32 1 95.81 192 GLY B C 1
ATOM 4057 O O . GLY B 1 192 ? 6.527 38.219 9.344 1 95.81 192 GLY B O 1
ATOM 4058 N N . ALA B 1 193 ? 7.734 36.969 8.055 1 96.94 193 ALA B N 1
ATOM 4059 C CA . ALA B 1 193 ? 7.309 35.75 8.727 1 96.94 193 ALA B CA 1
ATOM 4060 C C . ALA B 1 193 ? 8.273 35.375 9.852 1 96.94 193 ALA B C 1
ATOM 4062 O O . ALA B 1 193 ? 9.492 35.438 9.68 1 96.94 193 ALA B O 1
ATOM 4063 N N . ASP B 1 194 ? 7.734 35.031 11.086 1 97.94 194 ASP B N 1
ATOM 4064 C CA . ASP B 1 194 ? 8.477 34.219 12.055 1 97.94 194 ASP B CA 1
ATOM 4065 C C . ASP B 1 194 ? 8.406 32.75 11.727 1 97.94 194 ASP B C 1
ATOM 4067 O O . ASP B 1 194 ? 9.398 32.031 11.852 1 97.94 194 ASP B O 1
ATOM 4071 N N . VAL B 1 195 ? 7.262 32.344 11.383 1 98.75 195 VAL B N 1
ATOM 4072 C CA . VAL B 1 195 ? 6.977 31 10.875 1 98.75 195 VAL B CA 1
ATOM 4073 C C . VAL B 1 195 ? 6.309 31.094 9.5 1 98.75 195 VAL B C 1
ATOM 4075 O O . VAL B 1 195 ? 5.34 31.828 9.328 1 98.75 195 VAL B O 1
ATOM 4078 N N . LEU B 1 196 ? 6.863 30.438 8.531 1 98.44 196 LEU B N 1
ATOM 4079 C CA . LEU B 1 196 ? 6.305 30.375 7.188 1 98.44 196 LEU B CA 1
ATOM 4080 C C . LEU B 1 196 ? 5.734 28.984 6.902 1 98.44 196 LEU B C 1
ATOM 4082 O O . LEU B 1 196 ? 6.465 28 6.918 1 98.44 196 LEU B O 1
ATOM 4086 N N . ILE B 1 197 ? 4.406 28.906 6.66 1 98.19 197 ILE B N 1
ATOM 4087 C CA . ILE B 1 197 ? 3.707 27.656 6.414 1 98.19 197 ILE B CA 1
ATOM 4088 C C . ILE B 1 197 ? 3.219 27.609 4.969 1 98.19 197 ILE B C 1
ATOM 4090 O O . ILE B 1 197 ? 2.447 28.469 4.539 1 98.19 197 ILE B O 1
ATOM 4094 N N . SER B 1 198 ? 3.639 26.625 4.281 1 97.06 198 SER B N 1
ATOM 4095 C CA . SER B 1 198 ? 3.207 26.469 2.896 1 97.06 198 SER B CA 1
ATOM 4096 C C . SER B 1 198 ? 2.324 25.234 2.734 1 97.06 198 SER B C 1
ATOM 4098 O O . SER B 1 198 ? 2.771 24.109 2.971 1 97.06 198 SER B O 1
ATOM 4100 N N . CYS B 1 199 ? 1.119 25.453 2.271 1 94.94 199 CYS B N 1
ATOM 4101 C CA . CYS B 1 199 ? 0.172 24.359 2.039 1 94.94 199 CYS B CA 1
ATOM 4102 C C . CYS B 1 199 ? -0.204 24.281 0.566 1 94.94 199 CYS B C 1
ATOM 4104 O O . CYS B 1 199 ? -1.277 23.766 0.225 1 94.94 199 CYS B O 1
ATOM 4106 N N . ILE B 1 200 ? 0.637 24.781 -0.248 1 89.38 200 ILE B N 1
ATOM 4107 C CA . ILE B 1 200 ? 0.354 24.672 -1.676 1 89.38 200 ILE B CA 1
ATOM 4108 C C . ILE B 1 200 ? 0.758 23.281 -2.18 1 89.38 200 ILE B C 1
ATOM 4110 O O . ILE B 1 200 ? 1.771 22.734 -1.745 1 89.38 200 ILE B O 1
ATOM 4114 N N . THR B 1 201 ? 0.001 22.734 -3.135 1 79.88 201 THR B N 1
ATOM 4115 C CA . THR B 1 201 ? 0.197 21.344 -3.535 1 79.88 201 THR B CA 1
ATOM 4116 C C . THR B 1 201 ? 1.097 21.266 -4.766 1 79.88 201 THR B C 1
ATOM 4118 O O . THR B 1 201 ? 1.629 20.188 -5.074 1 79.88 201 THR B O 1
ATOM 4121 N N . ASP B 1 202 ? 1.257 22.297 -5.461 1 79.38 202 ASP B N 1
ATOM 4122 C CA . ASP B 1 202 ? 2.043 22.25 -6.691 1 79.38 202 ASP B CA 1
ATOM 4123 C C . ASP B 1 202 ? 2.855 23.531 -6.871 1 79.38 202 ASP B C 1
ATOM 4125 O O . ASP B 1 202 ? 2.357 24.625 -6.617 1 79.38 202 ASP B O 1
ATOM 4129 N N . ALA B 1 203 ? 4.148 23.375 -7.02 1 82.38 203 ALA B N 1
ATOM 4130 C CA . ALA B 1 203 ? 5.062 24.469 -7.352 1 82.38 203 ALA B CA 1
ATOM 4131 C C . ALA B 1 203 ? 6.004 24.062 -8.484 1 82.38 203 ALA B C 1
ATOM 4133 O O . ALA B 1 203 ? 6.676 23.031 -8.406 1 82.38 203 ALA B O 1
ATOM 4134 N N . GLN B 1 204 ? 6.023 24.766 -9.484 1 80.94 204 GLN B N 1
ATOM 4135 C CA . GLN B 1 204 ? 6.859 24.453 -10.641 1 80.94 204 GLN B CA 1
ATOM 4136 C C . GLN B 1 204 ? 8.258 25.047 -10.484 1 80.94 204 GLN B C 1
ATOM 4138 O O . GLN B 1 204 ? 9.219 24.531 -11.055 1 80.94 204 GLN B O 1
ATOM 4143 N N . ASN B 1 205 ? 8.375 26.125 -9.75 1 88.31 205 ASN B N 1
ATOM 4144 C CA . ASN B 1 205 ? 9.617 26.859 -9.516 1 88.31 205 ASN B CA 1
ATOM 4145 C C . ASN B 1 205 ? 9.797 27.203 -8.039 1 88.31 205 ASN B C 1
ATOM 4147 O O . ASN B 1 205 ? 8.922 26.922 -7.219 1 88.31 205 ASN B O 1
ATOM 4151 N N . LEU B 1 206 ? 10.984 27.734 -7.816 1 93.56 206 LEU B N 1
ATOM 4152 C CA . LEU B 1 206 ? 11.195 28.234 -6.461 1 93.56 206 LEU B CA 1
ATOM 4153 C C . LEU B 1 206 ? 10.172 29.312 -6.109 1 93.56 206 LEU B C 1
ATOM 4155 O O . LEU B 1 206 ? 9.859 30.172 -6.93 1 93.56 206 LEU B O 1
ATOM 4159 N N . ILE B 1 207 ? 9.664 29.219 -4.938 1 93.69 207 ILE B N 1
ATOM 4160 C CA . ILE B 1 207 ? 8.594 30.109 -4.488 1 93.69 207 ILE B CA 1
ATOM 4161 C C . ILE B 1 207 ? 9.164 31.5 -4.188 1 93.69 207 ILE B C 1
ATOM 4163 O O . ILE B 1 207 ? 8.547 32.5 -4.5 1 93.69 207 ILE B O 1
ATOM 4167 N N . CYS B 1 208 ? 10.289 31.547 -3.564 1 94.75 208 CYS B N 1
ATOM 4168 C CA . CYS B 1 208 ? 11.008 32.781 -3.248 1 94.75 208 CYS B CA 1
ATOM 4169 C C . CYS B 1 208 ? 12.508 32.594 -3.434 1 94.75 208 CYS B C 1
ATOM 4171 O O . CYS B 1 208 ? 13.172 32 -2.588 1 94.75 208 CYS B O 1
ATOM 4173 N N . GLU B 1 209 ? 13.016 33.156 -4.445 1 93.88 209 GLU B N 1
ATOM 4174 C CA . GLU B 1 209 ? 14.406 32.938 -4.828 1 93.88 209 GLU B CA 1
ATOM 4175 C C . GLU B 1 209 ? 15.344 33.844 -4.043 1 93.88 209 GLU B C 1
ATOM 4177 O O . GLU B 1 209 ? 16.531 33.531 -3.877 1 93.88 209 GLU B O 1
ATOM 4182 N N . ASN B 1 210 ? 14.867 34.969 -3.637 1 96.25 210 ASN B N 1
ATOM 4183 C CA . ASN B 1 210 ? 15.703 35.906 -2.898 1 96.25 210 ASN B CA 1
ATOM 4184 C C . ASN B 1 210 ? 15.977 35.438 -1.479 1 96.25 210 ASN B C 1
ATOM 4186 O O . ASN B 1 210 ? 15.203 35.719 -0.562 1 96.25 210 ASN B O 1
ATOM 4190 N N . ASN B 1 211 ? 17.109 34.906 -1.238 1 97.06 211 ASN B N 1
ATOM 4191 C CA . ASN B 1 211 ? 17.484 34.281 0.027 1 97.06 211 ASN B CA 1
ATOM 4192 C C . ASN B 1 211 ? 17.5 35.281 1.167 1 97.06 211 ASN B C 1
ATOM 4194 O O . ASN B 1 211 ? 17.328 34.906 2.33 1 97.06 211 ASN B O 1
ATOM 4198 N N . GLU B 1 212 ? 17.688 36.5 0.856 1 97.06 212 GLU B N 1
ATOM 4199 C CA . GLU B 1 212 ? 17.812 37.531 1.868 1 97.06 212 GLU B CA 1
ATOM 4200 C C . GLU B 1 212 ? 16.484 37.812 2.572 1 97.06 212 GLU B C 1
ATOM 4202 O O . GLU B 1 212 ? 16.453 38.375 3.66 1 97.06 212 GLU B O 1
ATOM 4207 N N . LEU B 1 213 ? 15.477 37.344 1.939 1 98.06 213 LEU B N 1
ATOM 4208 C CA . LEU B 1 213 ? 14.148 37.594 2.49 1 98.06 213 LEU B CA 1
ATOM 4209 C C . LEU B 1 213 ? 13.844 36.625 3.625 1 98.06 213 LEU B C 1
ATOM 4211 O O . LEU B 1 213 ? 12.93 36.875 4.422 1 98.06 213 LEU B O 1
ATOM 4215 N N . TYR B 1 214 ? 14.539 35.531 3.66 1 98.06 214 TYR B N 1
ATOM 4216 C CA . TYR B 1 214 ? 14.383 34.594 4.762 1 98.06 214 TYR B CA 1
ATOM 4217 C C . TYR B 1 214 ? 15.141 35.062 5.996 1 98.06 214 TYR B C 1
ATOM 4219 O O . TYR B 1 214 ? 16.344 34.844 6.121 1 98.06 214 TYR B O 1
ATOM 4227 N N . ARG B 1 215 ? 14.531 35.625 6.867 1 96.56 215 ARG B N 1
ATOM 4228 C CA . ARG B 1 215 ? 15.172 36.312 7.992 1 96.56 215 ARG B CA 1
ATOM 4229 C C . ARG B 1 215 ? 15.773 35.281 8.961 1 96.56 215 ARG B C 1
ATOM 4231 O O . ARG B 1 215 ? 15.352 34.125 9.016 1 96.56 215 ARG B O 1
ATOM 4238 N N . LYS B 1 216 ? 16.688 35.812 9.766 1 97.31 216 LYS B N 1
ATOM 4239 C CA . LYS B 1 216 ? 17.203 35 10.875 1 97.31 216 LYS B CA 1
ATOM 4240 C C . LYS B 1 216 ? 16.094 34.594 11.828 1 97.31 216 LYS B C 1
ATOM 4242 O O . LYS B 1 216 ? 15.18 35.375 12.086 1 97.31 216 LYS B O 1
ATOM 4247 N N . GLY B 1 217 ? 16.172 33.312 12.305 1 98.19 217 GLY B N 1
ATOM 4248 C CA . GLY B 1 217 ? 15.203 32.812 13.273 1 98.19 217 GLY B CA 1
ATOM 4249 C C . GLY B 1 217 ? 13.977 32.219 12.633 1 98.19 217 GLY B C 1
ATOM 4250 O O . GLY B 1 217 ? 13.156 31.594 13.312 1 98.19 217 GLY B O 1
ATOM 4251 N N . LEU B 1 218 ? 13.875 32.25 11.312 1 98.44 218 LEU B N 1
ATOM 4252 C CA . LEU B 1 218 ? 12.695 31.781 10.586 1 98.44 218 LEU B CA 1
ATOM 4253 C C . LEU B 1 218 ? 12.555 30.266 10.695 1 98.44 218 LEU B C 1
ATOM 4255 O O . LEU B 1 218 ? 13.547 29.531 10.586 1 98.44 218 LEU B O 1
ATOM 4259 N N . LEU B 1 219 ? 11.336 29.859 11.008 1 98.81 219 LEU B N 1
ATOM 4260 C CA . LEU B 1 219 ? 10.953 28.453 10.859 1 98.81 219 LEU B CA 1
ATOM 4261 C C . LEU B 1 219 ? 10.102 28.25 9.609 1 98.81 219 LEU B C 1
ATOM 4263 O O . LEU B 1 219 ? 9.031 28.844 9.477 1 98.81 219 LEU B O 1
ATOM 4267 N N . LEU B 1 220 ? 10.586 27.453 8.703 1 98.38 220 LEU B N 1
ATOM 4268 C CA . LEU B 1 220 ? 9.867 27.109 7.48 1 98.38 220 LEU B CA 1
ATOM 4269 C C . LEU B 1 220 ? 9.211 25.75 7.598 1 98.38 220 LEU B C 1
ATOM 4271 O O . LEU B 1 220 ? 9.883 24.75 7.887 1 98.38 220 LEU B O 1
ATOM 4275 N N . VAL B 1 221 ? 7.887 25.672 7.375 1 98.19 221 VAL B N 1
ATOM 4276 C CA . VAL B 1 221 ? 7.105 24.438 7.438 1 98.19 221 VAL B CA 1
ATOM 4277 C C . VAL B 1 221 ? 6.414 24.203 6.098 1 98.19 221 VAL B C 1
ATOM 4279 O O . VAL B 1 221 ? 5.227 24.484 5.945 1 98.19 221 VAL B O 1
ATOM 4282 N N . PRO B 1 222 ? 7.129 23.656 5.219 1 96.56 222 PRO B N 1
ATOM 4283 C CA . PRO B 1 222 ? 6.508 23.312 3.938 1 96.56 222 PRO B CA 1
ATOM 4284 C C . PRO B 1 222 ? 5.734 22 3.984 1 96.56 222 PRO B C 1
ATOM 4286 O O . PRO B 1 222 ? 6.309 20.938 3.744 1 96.56 222 PRO B O 1
ATOM 4289 N N . ILE B 1 223 ? 4.48 22.047 4.266 1 92.62 223 ILE B N 1
ATOM 4290 C CA . ILE B 1 223 ? 3.65 20.844 4.359 1 92.62 223 ILE B CA 1
ATOM 4291 C C . ILE B 1 223 ? 3.65 20.109 3.021 1 92.62 223 ILE B C 1
ATOM 4293 O O . ILE B 1 223 ? 3.85 18.891 2.975 1 92.62 223 ILE B O 1
ATOM 4297 N N . HIS B 1 224 ? 3.57 20.875 1.953 1 77.75 224 HIS B N 1
ATOM 4298 C CA . HIS B 1 224 ? 3.9 20.359 0.631 1 77.75 224 HIS B CA 1
ATOM 4299 C C . HIS B 1 224 ? 5.254 20.875 0.158 1 77.75 224 HIS B C 1
ATOM 4301 O O . HIS B 1 224 ? 5.473 22.078 0.097 1 77.75 224 HIS B O 1
ATOM 4307 N N . THR B 1 225 ? 6.297 20.125 -0.043 1 70.44 225 THR B N 1
ATOM 4308 C CA . THR B 1 225 ? 7.738 20.375 -0.063 1 70.44 225 THR B CA 1
ATOM 4309 C C . THR B 1 225 ? 8.164 21.016 -1.382 1 70.44 225 THR B C 1
ATOM 4311 O O . THR B 1 225 ? 9.328 21.359 -1.56 1 70.44 225 THR B O 1
ATOM 4314 N N . ARG B 1 226 ? 7.332 21.422 -2.094 1 77.62 226 ARG B N 1
ATOM 4315 C CA . ARG B 1 226 ? 7.797 21.906 -3.387 1 77.62 226 ARG B CA 1
ATOM 4316 C C . ARG B 1 226 ? 8.047 23.406 -3.342 1 77.62 226 ARG B C 1
ATOM 4318 O O . ARG B 1 226 ? 7.367 24.141 -2.613 1 77.62 226 ARG B O 1
ATOM 4325 N N . GLY B 1 227 ? 9.297 23.906 -3.797 1 89.62 227 GLY B N 1
ATOM 4326 C CA . GLY B 1 227 ? 9.508 25.328 -4.082 1 89.62 227 GLY B CA 1
ATOM 4327 C C . GLY B 1 227 ? 10.469 25.984 -3.109 1 89.62 227 GLY B C 1
ATOM 4328 O O . GLY B 1 227 ? 10.68 27.203 -3.172 1 89.62 227 GLY B O 1
ATOM 4329 N N . PHE B 1 228 ? 11.008 25.172 -2.178 1 94.06 228 PHE B N 1
ATOM 4330 C CA . PHE B 1 228 ? 11.852 25.797 -1.167 1 94.06 228 PHE B CA 1
ATOM 4331 C C . PHE B 1 228 ? 13.227 25.125 -1.124 1 94.06 228 PHE B C 1
ATOM 4333 O O . PHE B 1 228 ? 13.867 25.078 -0.073 1 94.06 228 PHE B O 1
ATOM 4340 N N . GLN B 1 229 ? 13.633 24.531 -2.215 1 92.88 229 GLN B N 1
ATOM 4341 C CA . GLN B 1 229 ? 14.852 23.734 -2.252 1 92.88 229 GLN B CA 1
ATOM 4342 C C . GLN B 1 229 ? 16.078 24.609 -2.037 1 92.88 229 GLN B C 1
ATOM 4344 O O . GLN B 1 229 ? 17.141 24.125 -1.623 1 92.88 229 GLN B O 1
ATOM 4349 N N . ASN B 1 230 ? 16 25.906 -2.354 1 95.19 230 ASN B N 1
ATOM 4350 C CA . ASN B 1 230 ? 17.109 26.797 -2.057 1 95.19 230 ASN B CA 1
ATOM 4351 C C . ASN B 1 230 ? 17.422 26.828 -0.562 1 95.19 230 ASN B C 1
ATOM 4353 O O . ASN B 1 230 ? 18.578 26.969 -0.165 1 95.19 230 ASN B O 1
ATOM 4357 N N . CYS B 1 231 ? 16.406 26.703 0.251 1 96.25 231 CYS B N 1
ATOM 4358 C CA . CYS B 1 231 ? 16.578 26.75 1.699 1 96.25 231 CYS B CA 1
ATOM 4359 C C . CYS B 1 231 ? 17.406 25.562 2.184 1 96.25 231 CYS B C 1
ATOM 4361 O O . CYS B 1 231 ? 18.078 25.656 3.219 1 96.25 231 CYS B O 1
ATOM 4363 N N . ASP B 1 232 ? 17.375 24.469 1.459 1 96.12 232 ASP B N 1
ATOM 4364 C CA . ASP B 1 232 ? 18.156 23.281 1.792 1 96.12 232 ASP B CA 1
ATOM 4365 C C . ASP B 1 232 ? 19.656 23.578 1.828 1 96.12 232 ASP B C 1
ATOM 4367 O O . ASP B 1 232 ? 20.422 22.859 2.455 1 96.12 232 ASP B O 1
ATOM 4371 N N . LEU B 1 233 ? 19.969 24.641 1.19 1 96.56 233 LEU B N 1
ATOM 4372 C CA . LEU B 1 233 ? 21.391 24.906 0.972 1 96.56 233 LEU B CA 1
ATOM 4373 C C . LEU B 1 233 ? 21.938 25.844 2.051 1 96.56 233 LEU B C 1
ATOM 4375 O O . LEU B 1 233 ? 23.141 25.875 2.297 1 96.56 233 LEU B O 1
ATOM 4379 N N . PHE B 1 234 ? 21.047 26.625 2.729 1 96.94 234 PHE B N 1
ATOM 4380 C CA . PHE B 1 234 ? 21.688 27.625 3.58 1 96.94 234 PHE B CA 1
ATOM 4381 C C . PHE B 1 234 ? 21 27.703 4.934 1 96.94 234 PHE B C 1
ATOM 4383 O O . PHE B 1 234 ? 21.438 28.438 5.824 1 96.94 234 PHE B O 1
ATOM 4390 N N . PHE B 1 235 ? 19.891 27 5.172 1 98.31 235 PHE B N 1
ATOM 4391 C CA . PHE B 1 235 ? 19.312 26.938 6.504 1 98.31 235 PHE B CA 1
ATOM 4392 C C . PHE B 1 235 ? 20.219 26.172 7.461 1 98.31 235 PHE B C 1
ATOM 4394 O O . PHE B 1 235 ? 20.969 25.297 7.039 1 98.31 235 PHE B O 1
ATOM 4401 N N . ASP B 1 236 ? 20.125 26.453 8.75 1 98.62 236 ASP B N 1
ATOM 4402 C CA . ASP B 1 236 ? 21.047 25.922 9.75 1 98.62 236 ASP B CA 1
ATOM 4403 C C . ASP B 1 236 ? 20.719 24.469 10.086 1 98.62 236 ASP B C 1
ATOM 4405 O O . ASP B 1 236 ? 21.609 23.656 10.312 1 98.62 236 ASP B O 1
ATOM 4409 N N . LYS B 1 237 ? 19.422 24.203 10.172 1 98.5 237 LYS B N 1
ATOM 4410 C CA . LYS B 1 237 ? 18.969 22.859 10.516 1 98.5 237 LYS B CA 1
ATOM 4411 C C . LYS B 1 237 ? 17.797 22.438 9.641 1 98.5 237 LYS B C 1
ATOM 4413 O O . LYS B 1 237 ? 16.938 23.25 9.289 1 98.5 237 LYS B O 1
ATOM 4418 N N . VAL B 1 238 ? 17.828 21.188 9.289 1 98.25 238 VAL B N 1
ATOM 4419 C CA . VAL B 1 238 ? 16.719 20.562 8.555 1 98.25 238 VAL B CA 1
ATOM 4420 C C . VAL B 1 238 ? 16.203 19.359 9.336 1 98.25 238 VAL B C 1
ATOM 4422 O O . VAL B 1 238 ? 16.969 18.516 9.789 1 98.25 238 VAL B O 1
ATOM 4425 N N . TYR B 1 239 ? 14.945 19.328 9.555 1 98.19 239 TYR B N 1
ATOM 4426 C CA . TYR B 1 239 ? 14.305 18.188 10.18 1 98.19 239 TYR B CA 1
ATOM 4427 C C . TYR B 1 239 ? 13.328 17.516 9.219 1 98.19 239 TYR B C 1
ATOM 4429 O O . TYR B 1 239 ? 12.75 18.172 8.359 1 98.19 239 TYR B O 1
ATOM 4437 N N . GLY B 1 240 ? 13.18 16.25 9.328 1 97.06 240 GLY B N 1
ATOM 4438 C CA . GLY B 1 240 ? 12.188 15.477 8.609 1 97.06 240 GLY B CA 1
ATOM 4439 C C . GLY B 1 240 ? 11.352 14.586 9.516 1 97.06 240 GLY B C 1
ATOM 4440 O O . GLY B 1 240 ? 11.758 14.289 10.641 1 97.06 240 GLY B O 1
ATOM 4441 N N . ASP B 1 241 ? 10.188 14.258 8.992 1 96.25 241 ASP B N 1
ATOM 4442 C CA . ASP B 1 241 ? 9.406 13.312 9.789 1 96.25 241 ASP B CA 1
ATOM 4443 C C . ASP B 1 241 ? 9.93 11.891 9.633 1 96.25 241 ASP B C 1
ATOM 4445 O O . ASP B 1 241 ? 9.695 11.039 10.492 1 96.25 241 ASP B O 1
ATOM 4449 N N . ASP B 1 242 ? 10.609 11.633 8.555 1 95.88 242 ASP B N 1
ATOM 4450 C CA . ASP B 1 242 ? 11.258 10.352 8.281 1 95.88 242 ASP B CA 1
ATOM 4451 C C . ASP B 1 242 ? 12.445 10.531 7.336 1 95.88 242 ASP B C 1
ATOM 4453 O O . ASP B 1 242 ? 12.336 11.227 6.324 1 95.88 242 ASP B O 1
ATOM 4457 N N . THR B 1 243 ? 13.539 9.891 7.613 1 95.81 243 THR B N 1
ATOM 4458 C CA . THR B 1 243 ? 14.75 10.008 6.816 1 95.81 243 THR B CA 1
ATOM 4459 C C . THR B 1 243 ? 14.523 9.484 5.402 1 95.81 243 THR B C 1
ATOM 4461 O O . THR B 1 243 ? 14.992 10.086 4.43 1 95.81 243 THR B O 1
ATOM 4464 N N . GLY B 1 244 ? 13.789 8.422 5.277 1 92.19 244 GLY B N 1
ATOM 4465 C CA . GLY B 1 244 ? 13.531 7.832 3.975 1 92.19 244 GLY B CA 1
ATOM 4466 C C . GLY B 1 244 ? 12.781 8.758 3.033 1 92.19 244 GLY B C 1
ATOM 4467 O O . GLY B 1 244 ? 12.93 8.664 1.813 1 92.19 244 GLY B O 1
ATOM 4468 N N . HIS B 1 245 ? 12.031 9.672 3.541 1 91.94 245 HIS B N 1
ATOM 4469 C CA . HIS B 1 245 ? 11.258 10.602 2.734 1 91.94 245 HIS B CA 1
ATOM 4470 C C . HIS B 1 245 ? 12.125 11.734 2.203 1 91.94 245 HIS B C 1
ATOM 4472 O O . HIS B 1 245 ? 11.828 12.312 1.158 1 91.94 245 HIS B O 1
ATOM 4478 N N . VAL B 1 246 ? 13.242 11.953 2.877 1 93.38 246 VAL B N 1
ATOM 4479 C CA . VAL B 1 246 ? 14.016 13.148 2.561 1 93.38 246 VAL B CA 1
ATOM 4480 C C . VAL B 1 246 ? 15.352 12.758 1.941 1 93.38 246 VAL B C 1
ATOM 4482 O O . VAL B 1 246 ? 16.016 13.57 1.295 1 93.38 246 VAL B O 1
ATOM 4485 N N . SER B 1 247 ? 15.734 11.523 2.061 1 94.06 247 SER B N 1
ATOM 4486 C CA . SER B 1 247 ? 17.047 11.07 1.638 1 94.06 247 SER B CA 1
ATOM 4487 C C . SER B 1 247 ? 17.219 11.164 0.124 1 94.06 247 SER B C 1
ATOM 4489 O O . SER B 1 247 ? 18.328 11.227 -0.385 1 94.06 247 SER B O 1
ATOM 4491 N N . GLY B 1 248 ? 16.156 11.273 -0.568 1 90.81 248 GLY B N 1
ATOM 4492 C CA . GLY B 1 248 ? 16.203 11.359 -2.02 1 90.81 248 GLY B CA 1
ATOM 4493 C C . GLY B 1 248 ? 16.188 12.781 -2.531 1 90.81 248 GLY B C 1
ATOM 4494 O O . GLY B 1 248 ? 16.266 13.016 -3.74 1 90.81 248 GLY B O 1
ATOM 4495 N N . PHE B 1 249 ? 16.078 13.703 -1.67 1 93.56 249 PHE B N 1
ATOM 4496 C CA . PHE B 1 249 ? 16.047 15.102 -2.092 1 93.56 249 PHE B CA 1
ATOM 4497 C C . PHE B 1 249 ? 17.344 15.484 -2.783 1 93.56 249 PHE B C 1
ATOM 4499 O O . PHE B 1 249 ? 18.422 15.008 -2.404 1 93.56 249 PHE B O 1
ATOM 4506 N N . ARG B 1 250 ? 17.234 16.375 -3.645 1 93.19 250 ARG B N 1
ATOM 4507 C CA . ARG B 1 250 ? 18.328 16.812 -4.492 1 93.19 250 ARG B CA 1
ATOM 4508 C C . ARG B 1 250 ? 19.531 17.234 -3.656 1 93.19 250 ARG B C 1
ATOM 4510 O O . ARG B 1 250 ? 20.672 16.906 -3.994 1 93.19 250 ARG B O 1
ATOM 4517 N N . TYR B 1 251 ? 19.281 17.859 -2.521 1 95.81 251 TYR B N 1
ATOM 4518 C CA . TYR B 1 251 ? 20.375 18.453 -1.759 1 95.81 251 TYR B CA 1
ATOM 4519 C C . TYR B 1 251 ? 20.5 17.797 -0.388 1 95.81 251 TYR B C 1
ATOM 4521 O O . TYR B 1 251 ? 20.969 18.422 0.565 1 95.81 251 TYR B O 1
ATOM 4529 N N . PHE B 1 252 ? 20.016 16.641 -0.293 1 96.69 252 PHE B N 1
ATOM 4530 C CA . PHE B 1 252 ? 20.031 15.945 0.988 1 96.69 252 PHE B CA 1
ATOM 4531 C C . PHE B 1 252 ? 21.438 15.938 1.582 1 96.69 252 PHE B C 1
ATOM 4533 O O . PHE B 1 252 ? 21.609 16.234 2.764 1 96.69 252 PHE B O 1
ATOM 4540 N N . ASP B 1 253 ? 22.438 15.672 0.77 1 96.56 253 ASP B N 1
ATOM 4541 C CA . ASP B 1 253 ? 23.812 15.539 1.232 1 96.56 253 ASP B CA 1
ATOM 4542 C C . ASP B 1 253 ? 24.422 16.906 1.517 1 96.56 253 ASP B C 1
ATOM 4544 O O . ASP B 1 253 ? 25.562 17 1.995 1 96.56 253 ASP B O 1
ATOM 4548 N N . ARG B 1 254 ? 23.703 17.969 1.272 1 96.81 254 ARG B N 1
ATOM 4549 C CA . ARG B 1 254 ? 24.234 19.312 1.46 1 96.81 254 ARG B CA 1
ATOM 4550 C C . ARG B 1 254 ? 23.578 20.016 2.648 1 96.81 254 ARG B C 1
ATOM 4552 O O . ARG B 1 254 ? 23.875 21.172 2.943 1 96.81 254 ARG B O 1
ATOM 4559 N N . PHE B 1 255 ? 22.625 19.312 3.283 1 98.12 255 PHE B N 1
ATOM 4560 C CA . PHE B 1 255 ? 22.078 19.859 4.523 1 98.12 255 PHE B CA 1
ATOM 4561 C C . PHE B 1 255 ? 23.203 20.125 5.527 1 98.12 255 PHE B C 1
ATOM 4563 O O . PHE B 1 255 ? 24.078 19.297 5.727 1 98.12 255 PHE B O 1
ATOM 4570 N N . LYS B 1 256 ? 23.172 21.266 6.223 1 98.12 256 LYS B N 1
ATOM 4571 C CA . LYS B 1 256 ? 24.172 21.547 7.254 1 98.12 256 LYS B CA 1
ATOM 4572 C C . LYS B 1 256 ? 24.031 20.578 8.43 1 98.12 256 LYS B C 1
ATOM 4574 O O . LYS B 1 256 ? 25.031 20.047 8.93 1 98.12 256 LYS B O 1
ATOM 4579 N N . GLU B 1 257 ? 22.828 20.438 8.891 1 98.06 257 GLU B N 1
ATOM 4580 C CA . GLU B 1 257 ? 22.453 19.484 9.938 1 98.06 257 GLU B CA 1
ATOM 4581 C C . GLU B 1 257 ? 21.094 18.875 9.656 1 98.06 257 GLU B C 1
ATOM 4583 O O . GLU B 1 257 ? 20.172 19.547 9.203 1 98.06 257 GLU B O 1
ATOM 4588 N N . PHE B 1 258 ? 21.031 17.547 9.867 1 98.31 258 PHE B N 1
ATOM 4589 C CA . PHE B 1 258 ? 19.766 16.859 9.641 1 98.31 258 PHE B CA 1
ATOM 4590 C C . PHE B 1 258 ? 19.453 15.898 10.781 1 98.31 258 PHE B C 1
ATOM 4592 O O . PHE B 1 258 ? 20.359 15.242 11.297 1 98.31 258 PHE B O 1
ATOM 4599 N N . ASP B 1 259 ? 18.219 15.867 11.164 1 98.25 259 ASP B N 1
ATOM 4600 C CA . ASP B 1 259 ? 17.688 14.844 12.07 1 98.25 259 ASP B CA 1
ATOM 4601 C C . ASP B 1 259 ? 16.188 14.648 11.852 1 98.25 259 ASP B C 1
ATOM 4603 O O . ASP B 1 259 ? 15.555 15.398 11.109 1 98.25 259 ASP B O 1
ATOM 4607 N N . GLU B 1 260 ? 15.648 13.633 12.422 1 98.12 260 GLU B N 1
ATOM 4608 C CA . GLU B 1 260 ? 14.203 13.461 12.406 1 98.12 260 GLU B CA 1
ATOM 4609 C C . GLU B 1 260 ? 13.539 14.25 13.539 1 98.12 260 GLU B C 1
ATOM 4611 O O . GLU B 1 260 ? 14.062 14.312 14.648 1 98.12 260 GLU B O 1
ATOM 4616 N N . PHE B 1 261 ? 12.43 14.797 13.234 1 98.19 261 PHE B N 1
ATOM 4617 C CA . PHE B 1 261 ? 11.68 15.602 14.195 1 98.19 261 PHE B CA 1
ATOM 4618 C C . PHE B 1 261 ? 11.344 14.789 15.438 1 98.19 261 PHE B C 1
ATOM 4620 O O . PHE B 1 261 ? 11.391 15.297 16.562 1 98.19 261 PHE B O 1
ATOM 4627 N N . GLY B 1 262 ? 10.984 13.516 15.25 1 97.69 262 GLY B N 1
ATOM 4628 C CA . GLY B 1 262 ? 10.633 12.656 16.359 1 97.69 262 GLY B CA 1
ATOM 4629 C C . GLY B 1 262 ? 11.695 12.602 17.438 1 97.69 262 GLY B C 1
ATOM 4630 O O . GLY B 1 262 ? 11.391 12.391 18.625 1 97.69 262 GLY B O 1
ATOM 4631 N N . ASN B 1 263 ? 12.93 12.805 17.094 1 98.06 263 ASN B N 1
ATOM 4632 C CA . ASN B 1 263 ? 14.039 12.75 18.047 1 98.06 263 ASN B CA 1
ATOM 4633 C C . ASN B 1 263 ? 14 13.93 19.016 1 98.06 263 ASN B C 1
ATOM 4635 O O . ASN B 1 263 ? 14.547 13.852 20.109 1 98.06 263 ASN B O 1
ATOM 4639 N N . ILE B 1 264 ? 13.406 15 18.625 1 98.19 264 ILE B N 1
ATOM 4640 C CA . ILE B 1 264 ? 13.219 16.141 19.5 1 98.19 264 ILE B CA 1
ATOM 4641 C C . ILE B 1 264 ? 12.188 15.812 20.578 1 98.19 264 ILE B C 1
ATOM 4643 O O . ILE B 1 264 ? 12.383 16.125 21.766 1 98.19 264 ILE B O 1
ATOM 4647 N N . LEU B 1 265 ? 11.141 15.133 20.219 1 97.88 265 LEU B N 1
ATOM 4648 C CA . LEU B 1 265 ? 10.023 14.828 21.109 1 97.88 265 LEU B CA 1
ATOM 4649 C C . LEU B 1 265 ? 10.438 13.852 22.203 1 97.88 265 LEU B C 1
ATOM 4651 O O . LEU B 1 265 ? 9.883 13.883 23.312 1 97.88 265 LEU B O 1
ATOM 4655 N N . ILE B 1 266 ? 11.43 13.086 21.938 1 96.12 266 ILE B N 1
ATOM 4656 C CA . ILE B 1 266 ? 11.844 12.094 22.922 1 96.12 266 ILE B CA 1
ATOM 4657 C C . ILE B 1 266 ? 13.141 12.555 23.594 1 96.12 266 ILE B C 1
ATOM 4659 O O . ILE B 1 266 ? 13.812 11.766 24.266 1 96.12 266 ILE B O 1
ATOM 4663 N N . GLY B 1 267 ? 13.68 13.695 23.281 1 96.25 267 GLY B N 1
ATOM 4664 C CA . GLY B 1 267 ? 14.766 14.328 24 1 96.25 267 GLY B CA 1
ATOM 4665 C C . GLY B 1 267 ? 16.141 13.961 23.469 1 96.25 267 GLY B C 1
ATOM 4666 O O . GLY B 1 267 ? 17.156 14.25 24.094 1 96.25 267 GLY B O 1
ATOM 4667 N N . LYS B 1 268 ? 16.219 13.359 22.312 1 97 268 LYS B N 1
ATOM 4668 C CA . LYS B 1 268 ? 17.484 12.953 21.719 1 97 268 LYS B CA 1
ATOM 4669 C C . LYS B 1 268 ? 18.141 14.109 20.953 1 97 268 LYS B C 1
ATOM 4671 O O . LYS B 1 268 ? 19.344 14.078 20.672 1 97 268 LYS B O 1
ATOM 4676 N N . ASN B 1 269 ? 17.344 15.047 20.531 1 97.88 269 ASN B N 1
ATOM 4677 C CA . ASN B 1 269 ? 17.797 16.266 19.859 1 97.88 269 ASN B CA 1
ATOM 4678 C C . ASN B 1 269 ? 17.188 17.516 20.469 1 97.88 269 ASN B C 1
ATOM 4680 O O . ASN B 1 269 ? 15.984 17.547 20.766 1 97.88 269 ASN B O 1
ATOM 4684 N N . ARG B 1 270 ? 17.906 18.578 20.656 1 96.75 270 ARG B N 1
ATOM 4685 C CA . ARG B 1 270 ? 17.484 19.781 21.375 1 96.75 270 ARG B CA 1
ATOM 4686 C C . ARG B 1 270 ? 16.594 20.656 20.484 1 96.75 270 ARG B C 1
ATOM 4688 O O . ARG B 1 270 ? 15.914 21.562 20.984 1 96.75 270 ARG B O 1
ATOM 4695 N N . GLY B 1 271 ? 16.547 20.359 19.219 1 98.19 271 GLY B N 1
ATOM 4696 C CA . GLY B 1 271 ? 15.812 21.219 18.297 1 98.19 271 GLY B CA 1
ATOM 4697 C C . GLY B 1 271 ? 16.5 22.547 18.047 1 98.19 271 GLY B C 1
ATOM 4698 O O . GLY B 1 271 ? 17.672 22.578 17.656 1 98.19 271 GLY B O 1
ATOM 4699 N N . ARG B 1 272 ? 15.766 23.594 18.156 1 98.56 272 ARG B N 1
ATOM 4700 C CA . ARG B 1 272 ? 16.344 24.938 18.031 1 98.56 272 ARG B CA 1
ATOM 4701 C C . ARG B 1 272 ? 17.266 25.234 19.203 1 98.56 272 ARG B C 1
ATOM 4703 O O . ARG B 1 272 ? 16.906 25.016 20.359 1 98.56 272 ARG B O 1
ATOM 4710 N N . GLU B 1 273 ? 18.359 25.781 18.922 1 98.06 273 GLU B N 1
ATOM 4711 C CA . GLU B 1 273 ? 19.344 26 19.969 1 98.06 273 GLU B CA 1
ATOM 4712 C C . GLU B 1 273 ? 19.516 27.484 20.25 1 98.06 273 GLU B C 1
ATOM 4714 O O . GLU B 1 273 ? 20.062 27.875 21.297 1 98.06 273 GLU B O 1
ATOM 4719 N N . ASN B 1 274 ? 19.141 28.312 19.312 1 98 274 ASN B N 1
ATOM 4720 C CA . ASN B 1 274 ? 19.125 29.75 19.5 1 98 274 ASN B CA 1
ATOM 4721 C C . ASN B 1 274 ? 18.141 30.438 18.547 1 98 274 ASN B C 1
ATOM 4723 O O . ASN B 1 274 ? 17.734 29.844 17.547 1 98 274 ASN B O 1
ATOM 4727 N N . ASP B 1 275 ? 17.828 31.703 18.766 1 98.19 275 ASP B N 1
ATOM 4728 C CA . ASP B 1 275 ? 16.75 32.375 18.078 1 98.19 275 ASP B CA 1
ATOM 4729 C C . ASP B 1 275 ? 17.188 32.875 16.703 1 98.19 275 ASP B C 1
ATOM 4731 O O . ASP B 1 275 ? 16.391 33.406 15.938 1 98.19 275 ASP B O 1
ATOM 4735 N N . GLU B 1 276 ? 18.375 32.656 16.328 1 98.12 276 GLU B N 1
ATOM 4736 C CA . GLU B 1 276 ? 18.875 33.156 15.047 1 98.12 276 GLU B CA 1
ATOM 4737 C C . GLU B 1 276 ? 18.844 32.062 13.984 1 98.12 276 GLU B C 1
ATOM 4739 O O . GLU B 1 276 ? 18.938 32.344 12.789 1 98.12 276 GLU B O 1
ATOM 4744 N N . GLN B 1 277 ? 18.734 30.797 14.406 1 98.56 277 GLN B N 1
ATOM 4745 C CA . GLN B 1 277 ? 18.797 29.672 13.492 1 98.56 277 GLN B CA 1
ATOM 4746 C C . GLN B 1 277 ? 17.609 29.656 12.539 1 98.56 277 GLN B C 1
ATOM 4748 O O . GLN B 1 277 ? 16.469 29.844 12.961 1 98.56 277 GLN B O 1
ATOM 4753 N N . ARG B 1 278 ? 17.922 29.5 11.289 1 98.62 278 ARG B N 1
ATOM 4754 C CA . ARG B 1 278 ? 16.906 29.172 10.297 1 98.62 278 ARG B CA 1
ATOM 4755 C C . ARG B 1 278 ? 16.688 27.656 10.203 1 98.62 278 ARG B C 1
ATOM 4757 O O . ARG B 1 278 ? 17.641 26.906 10.008 1 98.62 278 ARG B O 1
ATOM 4764 N N . ILE B 1 279 ? 15.422 27.266 10.359 1 98.75 279 ILE B N 1
ATOM 4765 C CA . ILE B 1 279 ? 15.125 25.844 10.43 1 98.75 279 ILE B CA 1
ATOM 4766 C C . ILE B 1 279 ? 14.016 25.5 9.438 1 98.75 279 ILE B C 1
ATOM 4768 O O . ILE B 1 279 ? 13.047 26.25 9.297 1 98.75 279 ILE B O 1
ATOM 4772 N N . VAL B 1 280 ? 14.211 24.453 8.688 1 98.19 280 VAL B N 1
ATOM 4773 C CA . VAL B 1 280 ? 13.148 23.859 7.879 1 98.19 280 VAL B CA 1
ATOM 4774 C C . VAL B 1 280 ? 12.727 22.516 8.469 1 98.19 280 VAL B C 1
ATOM 4776 O O . VAL B 1 280 ? 13.57 21.734 8.906 1 98.19 280 VAL B O 1
ATOM 4779 N N . VAL B 1 281 ? 11.453 22.312 8.586 1 98.12 281 VAL B N 1
ATOM 4780 C CA . VAL B 1 281 ? 10.953 21 9.008 1 98.12 281 VAL B CA 1
ATOM 4781 C C . VAL B 1 281 ? 10.047 20.422 7.926 1 98.12 281 VAL B C 1
ATOM 4783 O O . VAL B 1 281 ? 8.961 20.953 7.668 1 98.12 281 VAL B O 1
ATOM 4786 N N . TYR B 1 282 ? 10.5 19.328 7.293 1 96.62 282 TYR B N 1
ATOM 4787 C CA . TYR B 1 282 ? 9.75 18.641 6.25 1 96.62 282 TYR B CA 1
ATOM 4788 C C . TYR B 1 282 ? 8.828 17.594 6.852 1 96.62 282 TYR B C 1
ATOM 4790 O O . TYR B 1 282 ? 9.273 16.516 7.262 1 96.62 282 TYR B O 1
ATOM 4798 N N . ASN B 1 283 ? 7.543 17.969 6.863 1 93.94 283 ASN B N 1
ATOM 4799 C CA . ASN B 1 283 ? 6.492 17.031 7.238 1 93.94 283 ASN B CA 1
ATOM 4800 C C . ASN B 1 283 ? 5.824 16.422 6.012 1 93.94 283 ASN B C 1
ATOM 4802 O O . ASN B 1 283 ? 4.801 16.922 5.543 1 93.94 283 ASN B O 1
ATOM 4806 N N . ILE B 1 284 ? 6.359 15.336 5.543 1 92.75 284 ILE B N 1
ATOM 4807 C CA . ILE B 1 284 ? 5.891 14.734 4.301 1 92.75 284 ILE B CA 1
ATOM 4808 C C . ILE B 1 284 ? 4.602 13.953 4.562 1 92.75 284 ILE B C 1
ATOM 4810 O O . ILE B 1 284 ? 3.715 13.906 3.707 1 92.75 284 ILE B O 1
ATOM 4814 N N . GLY B 1 285 ? 4.453 13.484 5.801 1 93.88 285 GLY B N 1
ATOM 4815 C CA . GLY B 1 285 ? 3.283 12.703 6.164 1 93.88 285 GLY B CA 1
ATOM 4816 C C . GLY B 1 285 ? 3.576 11.219 6.289 1 93.88 285 GLY B C 1
ATOM 4817 O O . GLY B 1 285 ? 4.031 10.586 5.332 1 93.88 285 GLY B O 1
ATOM 4818 N N . LEU B 1 286 ? 3.355 10.695 7.453 1 96.94 286 LEU B N 1
ATOM 4819 C CA . LEU B 1 286 ? 3.615 9.289 7.734 1 96.94 286 LEU B CA 1
ATOM 4820 C C . LEU B 1 286 ? 2.312 8.508 7.828 1 96.94 286 LEU B C 1
ATOM 4822 O O . LEU B 1 286 ? 1.344 8.969 8.438 1 96.94 286 LEU B O 1
ATOM 4826 N N . GLY B 1 287 ? 2.307 7.316 7.195 1 97.69 287 GLY B N 1
ATOM 4827 C CA . GLY B 1 287 ? 1.183 6.418 7.414 1 97.69 287 GLY B CA 1
ATOM 4828 C C . GLY B 1 287 ? 0.928 6.129 8.883 1 97.69 287 GLY B C 1
ATOM 4829 O O . GLY B 1 287 ? -0.201 5.824 9.273 1 97.69 287 GLY B O 1
ATOM 4830 N N . LEU B 1 288 ? 1.896 6.312 9.711 1 98.44 288 LEU B N 1
ATOM 4831 C CA . LEU B 1 288 ? 1.829 6.102 11.148 1 98.44 288 LEU B CA 1
ATOM 4832 C C . LEU B 1 288 ? 0.768 6.996 11.781 1 98.44 288 LEU B C 1
ATOM 4834 O O . LEU B 1 288 ? -0.047 6.527 12.586 1 98.44 288 LEU B O 1
ATOM 4838 N N . HIS B 1 289 ? 0.743 8.305 11.422 1 98.5 289 HIS B N 1
ATOM 4839 C CA . HIS B 1 289 ? -0.267 9.219 11.938 1 98.5 289 HIS B CA 1
ATOM 4840 C C . HIS B 1 289 ? -1.671 8.773 11.539 1 98.5 289 HIS B C 1
ATOM 4842 O O . HIS B 1 289 ? -2.58 8.766 12.367 1 98.5 289 HIS B O 1
ATOM 4848 N N . ASP B 1 290 ? -1.818 8.391 10.32 1 98.69 290 ASP B N 1
ATOM 4849 C CA . ASP B 1 290 ? -3.113 7.988 9.781 1 98.69 290 ASP B CA 1
ATOM 4850 C C . ASP B 1 290 ? -3.66 6.766 10.508 1 98.69 290 ASP B C 1
ATOM 4852 O O . ASP B 1 290 ? -4.836 6.73 10.883 1 98.69 290 ASP B O 1
ATOM 4856 N N . VAL B 1 291 ? -2.789 5.797 10.734 1 98.88 291 VAL B N 1
ATOM 4857 C CA . VAL B 1 291 ? -3.236 4.535 11.32 1 98.88 291 VAL B CA 1
ATOM 4858 C C . VAL B 1 291 ? -3.537 4.727 12.805 1 98.88 291 VAL B C 1
ATOM 4860 O O . VAL B 1 291 ? -4.48 4.137 13.336 1 98.88 291 VAL B O 1
ATOM 4863 N N . VAL B 1 292 ? -2.75 5.555 13.508 1 98.88 292 VAL B N 1
ATOM 4864 C CA . VAL B 1 292 ? -3.049 5.863 14.906 1 98.88 292 VAL B CA 1
ATOM 4865 C C . VAL B 1 292 ? -4.414 6.539 15 1 98.88 292 VAL B C 1
ATOM 4867 O O . VAL B 1 292 ? -5.25 6.145 15.82 1 98.88 292 VAL B O 1
ATOM 4870 N N . PHE B 1 293 ? -4.691 7.562 14.156 1 98.88 293 PHE B N 1
ATOM 4871 C CA . PHE B 1 293 ? -5.992 8.227 14.133 1 98.88 293 PHE B CA 1
ATOM 4872 C C . PHE B 1 293 ? -7.102 7.23 13.82 1 98.88 293 PHE B C 1
ATOM 4874 O O . PHE B 1 293 ? -8.133 7.207 14.492 1 98.88 293 PHE B O 1
ATOM 4881 N N . ALA B 1 294 ? -6.883 6.395 12.805 1 98.88 294 ALA B N 1
ATOM 4882 C CA . ALA B 1 294 ? -7.879 5.406 12.398 1 98.88 294 ALA B CA 1
ATOM 4883 C C . ALA B 1 294 ? -8.211 4.457 13.547 1 98.88 294 ALA B C 1
ATOM 4885 O O . ALA B 1 294 ? -9.383 4.156 13.797 1 98.88 294 ALA B O 1
ATOM 4886 N N . TYR B 1 295 ? -7.168 3.971 14.25 1 98.81 295 TYR B N 1
ATOM 4887 C CA . TYR B 1 295 ? -7.34 3.068 15.383 1 98.81 295 TYR B CA 1
ATOM 4888 C C . TYR B 1 295 ? -8.188 3.719 16.469 1 98.81 295 TYR B C 1
ATOM 4890 O O . TYR B 1 295 ? -9.164 3.135 16.938 1 98.81 295 TYR B O 1
ATOM 4898 N N . LYS B 1 296 ? -7.801 4.922 16.859 1 98.75 296 LYS B N 1
ATOM 4899 C CA . LYS B 1 296 ? -8.5 5.617 17.938 1 98.75 296 LYS B CA 1
ATOM 4900 C C . LYS B 1 296 ? -9.945 5.91 17.547 1 98.75 296 LYS B C 1
ATOM 4902 O O . LYS B 1 296 ? -10.859 5.711 18.359 1 98.75 296 LYS B O 1
ATOM 4907 N N . ILE B 1 297 ? -10.211 6.379 16.344 1 98.69 297 ILE B N 1
ATOM 4908 C CA . ILE B 1 297 ? -11.555 6.684 15.859 1 98.69 297 ILE B CA 1
ATOM 4909 C C . ILE B 1 297 ? -12.383 5.402 15.797 1 98.69 297 ILE B C 1
ATOM 4911 O O . ILE B 1 297 ? -13.555 5.395 16.172 1 98.69 297 ILE B O 1
ATOM 4915 N N . HIS B 1 298 ? -11.789 4.316 15.32 1 98.56 298 HIS B N 1
ATOM 4916 C CA . HIS B 1 298 ? -12.469 3.025 15.312 1 98.56 298 HIS B CA 1
ATOM 4917 C C . HIS B 1 298 ? -12.898 2.613 16.719 1 98.56 298 HIS B C 1
ATOM 4919 O O . HIS B 1 298 ? -14.023 2.146 16.906 1 98.56 298 HIS B O 1
ATOM 4925 N N . CYS B 1 299 ? -12.008 2.797 17.734 1 98.06 299 CYS B N 1
ATOM 4926 C CA . CYS B 1 299 ? -12.328 2.467 19.125 1 98.06 299 CYS B CA 1
ATOM 4927 C C . CYS B 1 299 ? -13.516 3.285 19.625 1 98.06 299 CYS B C 1
ATOM 4929 O O . CYS B 1 299 ? -14.383 2.762 20.312 1 98.06 299 CYS B O 1
ATOM 4931 N N . LEU B 1 300 ? -13.555 4.535 19.188 1 97.81 300 LEU B N 1
ATOM 4932 C CA . LEU B 1 300 ? -14.586 5.445 19.656 1 97.81 300 LEU B CA 1
ATOM 4933 C C . LEU B 1 300 ? -15.93 5.137 19 1 97.81 300 LEU B C 1
ATOM 4935 O O . LEU B 1 300 ? -16.984 5.344 19.594 1 97.81 300 LEU B O 1
ATOM 4939 N N . LEU B 1 301 ? -15.883 4.543 17.781 1 97.31 301 LEU B N 1
ATOM 4940 C CA . LEU B 1 301 ? -17.094 4.465 16.984 1 97.31 301 LEU B CA 1
ATOM 4941 C C . LEU B 1 301 ? -17.578 3.02 16.859 1 97.31 301 LEU B C 1
ATOM 4943 O O . LEU B 1 301 ? -18.672 2.764 16.344 1 97.31 301 LEU B O 1
ATOM 4947 N N . LYS B 1 302 ? -16.812 2.055 17.25 1 92.75 302 LYS B N 1
ATOM 4948 C CA . LYS B 1 302 ? -17.031 0.648 16.938 1 92.75 302 LYS B CA 1
ATOM 4949 C C . LYS B 1 302 ? -18.438 0.206 17.344 1 92.75 302 LYS B C 1
ATOM 4951 O O . LYS B 1 302 ? -19.031 -0.673 16.703 1 92.75 302 LYS B O 1
ATOM 4956 N N . ASN B 1 303 ? -19.078 0.859 18.281 1 91.31 303 ASN B N 1
ATOM 4957 C CA . ASN B 1 303 ? -20.406 0.436 18.719 1 91.31 303 ASN B CA 1
ATOM 4958 C C . ASN B 1 303 ? -21.484 1.422 18.281 1 91.31 303 ASN B C 1
ATOM 4960 O O . ASN B 1 303 ? -22.656 1.288 18.656 1 91.31 303 ASN B O 1
ATOM 4964 N N . THR B 1 304 ? -21.109 2.381 17.375 1 91.69 304 THR B N 1
ATOM 4965 C CA . THR B 1 304 ? -22.094 3.418 17.078 1 91.69 304 THR B CA 1
ATOM 4966 C C . THR B 1 304 ? -22.219 3.617 15.562 1 91.69 304 THR B C 1
ATOM 4968 O O . THR B 1 304 ? -23.156 4.273 15.102 1 91.69 304 THR B O 1
ATOM 4971 N N . VAL B 1 305 ? -21.375 3.023 14.797 1 90.19 305 VAL B N 1
ATOM 4972 C CA . VAL B 1 305 ? -21.391 3.209 13.344 1 90.19 305 VAL B CA 1
ATOM 4973 C C . VAL B 1 305 ? -22.609 2.512 12.758 1 90.19 305 VAL B C 1
ATOM 4975 O O . VAL B 1 305 ? -22.922 1.375 13.125 1 90.19 305 VAL B O 1
ATOM 4978 N N . SER B 1 306 ? -23.219 3.152 11.844 1 84.38 306 SER B N 1
ATOM 4979 C CA . SER B 1 306 ? -24.484 2.635 11.312 1 84.38 306 SER B CA 1
ATOM 4980 C C . SER B 1 306 ? -24.266 1.866 10.016 1 84.38 306 SER B C 1
ATOM 4982 O O . SER B 1 306 ? -25.078 1.024 9.641 1 84.38 306 SER B O 1
ATOM 4984 N N . THR B 1 307 ? -23.281 2.203 9.344 1 93.69 307 THR B N 1
ATOM 4985 C CA . THR B 1 307 ? -23.047 1.556 8.055 1 93.69 307 THR B CA 1
ATOM 4986 C C . THR B 1 307 ? -22.031 0.438 8.188 1 93.69 307 THR B C 1
ATOM 4988 O O . THR B 1 307 ? -20.906 0.666 8.672 1 93.69 307 THR B O 1
ATOM 4991 N N . SER B 1 308 ? -22.406 -0.73 7.84 1 95.62 308 SER B N 1
ATOM 4992 C CA . SER B 1 308 ? -21.516 -1.893 7.84 1 95.62 308 SER B CA 1
ATOM 4993 C C . SER B 1 308 ? -21.953 -2.914 6.793 1 95.62 308 SER B C 1
ATOM 4995 O O . SER B 1 308 ? -23 -2.76 6.164 1 95.62 308 SER B O 1
ATOM 4997 N N . PHE B 1 309 ? -21.156 -3.822 6.484 1 95.06 309 PHE B N 1
ATOM 4998 C CA . PHE B 1 309 ? -21.484 -4.977 5.66 1 95.06 309 PHE B CA 1
ATOM 4999 C C . PHE B 1 309 ? -20.797 -6.234 6.184 1 95.06 309 PHE B C 1
ATOM 5001 O O . PHE B 1 309 ? -19.875 -6.148 6.992 1 95.06 309 PHE B O 1
ATOM 5008 N N . ILE B 1 310 ? -21.359 -7.355 5.777 1 94.75 310 ILE B N 1
ATOM 5009 C CA . ILE B 1 310 ? -20.781 -8.641 6.152 1 94.75 310 ILE B CA 1
ATOM 5010 C C . ILE B 1 310 ? -19.859 -9.133 5.035 1 94.75 310 ILE B C 1
ATOM 5012 O O . ILE B 1 310 ? -20.266 -9.195 3.873 1 94.75 310 ILE B O 1
ATOM 5016 N N . LEU B 1 311 ? -18.625 -9.328 5.375 1 93.19 311 LEU B N 1
ATOM 5017 C CA . LEU B 1 311 ? -17.672 -9.945 4.457 1 93.19 311 LEU B CA 1
ATOM 5018 C C . LEU B 1 311 ? -17.594 -11.453 4.695 1 93.19 311 LEU B C 1
ATOM 5020 O O . LEU B 1 311 ? -17.141 -11.891 5.754 1 93.19 311 LEU B O 1
ATOM 5024 N N . ASP B 1 312 ? -18.047 -12.234 3.705 1 91.44 312 ASP B N 1
ATOM 5025 C CA . ASP B 1 312 ? -18.078 -13.688 3.82 1 91.44 312 ASP B CA 1
ATOM 5026 C C . ASP B 1 312 ? -16.797 -14.312 3.262 1 91.44 312 ASP B C 1
ATOM 5028 O O . ASP B 1 312 ? -16.641 -14.422 2.043 1 91.44 312 ASP B O 1
ATOM 5032 N N . LYS B 1 313 ? -15.93 -14.703 4.16 1 90.94 313 LYS B N 1
ATOM 5033 C CA . LYS B 1 313 ? -14.688 -15.359 3.775 1 90.94 313 LYS B CA 1
ATOM 5034 C C . LYS B 1 313 ? -14.852 -16.875 3.752 1 90.94 313 LYS B C 1
ATOM 5036 O O . LYS B 1 313 ? -15.594 -17.438 4.559 1 90.94 313 LYS B O 1
ATOM 5041 N N . GLU B 1 314 ? -14.172 -17.438 2.809 1 87.12 314 GLU B N 1
ATOM 5042 C CA . GLU B 1 314 ? -14.172 -18.906 2.785 1 87.12 314 GLU B CA 1
ATOM 5043 C C . GLU B 1 314 ? -13.367 -19.469 3.949 1 87.12 314 GLU B C 1
ATOM 5045 O O . GLU B 1 314 ? -12.188 -19.156 4.105 1 87.12 314 GLU B O 1
ATOM 5050 N N . ASP B 1 315 ? -14.031 -20.281 4.727 1 86.12 315 ASP B N 1
ATOM 5051 C CA . ASP B 1 315 ? -13.352 -20.812 5.91 1 86.12 315 ASP B CA 1
ATOM 5052 C C . ASP B 1 315 ? -12.953 -22.266 5.707 1 86.12 315 ASP B C 1
ATOM 5054 O O . ASP B 1 315 ? -12.211 -22.828 6.516 1 86.12 315 ASP B O 1
ATOM 5058 N N . GLU B 1 316 ? -13.422 -22.781 4.594 1 87.06 316 GLU B N 1
ATOM 5059 C CA . GLU B 1 316 ? -12.984 -24.141 4.301 1 87.06 316 GLU B CA 1
ATOM 5060 C C . GLU B 1 316 ? -11.5 -24.188 3.957 1 87.06 316 GLU B C 1
ATOM 5062 O O . GLU B 1 316 ? -10.984 -23.281 3.297 1 87.06 316 GLU B O 1
ATOM 5067 N N . LYS B 1 317 ? -10.922 -25.203 4.359 1 84.62 317 LYS B N 1
ATOM 5068 C CA . LYS B 1 317 ? -9.484 -25.359 4.121 1 84.62 317 LYS B CA 1
ATOM 5069 C C . LYS B 1 317 ? -9.188 -25.453 2.629 1 84.62 317 LYS B C 1
ATOM 5071 O O . LYS B 1 317 ? -8.227 -24.844 2.143 1 84.62 317 LYS B O 1
ATOM 5076 N N . PHE B 1 318 ? -10.062 -26.281 2 1 91.38 318 PHE B N 1
ATOM 5077 C CA . PHE B 1 318 ? -9.938 -26.453 0.558 1 91.38 318 PHE B CA 1
ATOM 5078 C C . PHE B 1 318 ? -11.242 -26.094 -0.149 1 91.38 318 PHE B C 1
ATOM 5080 O O . PHE B 1 318 ? -12.242 -26.812 -0.013 1 91.38 318 PHE B O 1
ATOM 5087 N N . TRP B 1 319 ? -11.234 -24.906 -0.786 1 90.31 319 TRP B N 1
ATOM 5088 C CA . TRP B 1 319 ? -12.492 -24.453 -1.362 1 90.31 319 TRP B CA 1
ATOM 5089 C C . TRP B 1 319 ? -12.375 -24.297 -2.875 1 90.31 319 TRP B C 1
ATOM 5091 O O . TRP B 1 319 ? -13.352 -23.953 -3.549 1 90.31 319 TRP B O 1
ATOM 5101 N N . ILE B 1 320 ? -11.18 -24.531 -3.428 1 89.56 320 ILE B N 1
ATOM 5102 C CA . ILE B 1 320 ? -10.969 -24.578 -4.871 1 89.56 320 ILE B CA 1
ATOM 5103 C C . ILE B 1 320 ? -11.188 -25.984 -5.387 1 89.56 320 ILE B C 1
ATOM 5105 O O . ILE B 1 320 ? -10.789 -26.969 -4.742 1 89.56 320 ILE B O 1
#

pLDDT: mean 95.86, std 4.22, range [64.81, 98.88]

Solvent-accessible surface area (backbone atoms only — not comparable to full-atom values): 33740 Å² total; per-residue (Å²): 94,70,39,67,26,38,44,44,42,48,68,62,55,59,70,66,64,75,50,46,52,56,41,32,51,52,40,54,52,33,46,71,38,51,86,64,28,47,71,61,80,67,48,74,46,56,80,51,84,89,22,34,42,35,43,24,42,24,33,51,40,75,92,73,38,31,30,24,39,33,40,37,32,36,24,85,90,29,87,45,36,62,46,33,38,28,43,36,26,35,51,75,53,59,45,65,45,31,45,30,52,26,51,64,52,53,32,41,49,52,6,15,46,54,30,51,51,46,76,65,48,52,40,85,88,65,42,37,39,20,40,34,40,71,47,44,47,39,47,30,23,50,48,18,41,51,50,72,42,63,88,42,72,36,36,39,36,29,46,62,52,93,64,38,45,62,51,48,48,60,76,48,63,85,49,85,46,56,47,81,44,80,34,86,44,64,68,60,43,48,53,64,29,42,29,39,37,31,47,41,87,76,53,94,50,66,70,68,77,63,67,80,38,62,46,76,18,21,26,38,35,32,52,34,73,60,29,52,67,73,51,45,66,70,35,54,36,40,31,22,68,41,64,83,78,44,64,75,42,94,50,46,92,52,42,74,34,78,50,47,50,49,37,40,79,74,68,77,37,83,66,58,87,56,58,57,48,25,35,38,42,42,48,77,76,58,34,50,48,52,38,51,51,50,51,54,50,43,69,75,33,71,90,68,64,84,46,62,49,71,49,63,48,74,62,59,83,72,80,110,94,68,40,69,28,37,46,45,42,49,68,62,55,60,70,64,65,74,50,46,52,56,41,32,50,52,39,53,52,33,46,72,39,50,88,64,30,46,70,61,82,66,48,74,45,55,80,52,85,87,23,32,42,34,43,26,42,23,34,52,39,74,91,74,37,31,32,24,39,34,42,35,31,38,25,85,90,30,84,44,35,63,45,33,40,28,43,34,25,34,50,75,52,59,46,65,46,31,45,31,50,27,50,64,53,52,32,41,49,51,6,14,46,53,30,52,50,44,75,64,46,50,37,83,87,64,42,36,39,20,38,34,40,70,48,41,46,39,46,27,22,49,48,18,40,50,50,72,42,63,91,42,70,36,35,40,35,28,47,63,53,92,63,37,43,61,50,48,48,61,75,48,61,86,48,84,45,57,48,80,42,83,32,86,42,64,67,61,42,48,53,67,28,42,30,38,36,31,46,42,88,77,53,94,48,68,70,69,78,62,68,81,38,61,45,76,17,21,25,39,36,33,52,33,73,58,29,53,68,71,50,43,67,70,34,54,35,39,28,24,68,44,64,82,78,45,65,75,43,94,49,45,91,51,43,73,34,78,50,46,50,48,37,38,80,74,67,78,37,83,67,58,87,55,56,58,50,24,34,39,42,42,46,79,76,56,33,51,47,52,38,52,50,49,51,54,52,45,70,74,34,71,90,68,65,83,46,63,48,71,49,62,49,74,63,58,83,71,79,112

Sequence (640 aa):
MGREVLVIQNRDIYGLNISPLECVKWVDESFRLKALAQLPPKMSVHPQGNDFFTSMPCCLPSSYGVFGMKVVHRILGATPSLGSEILLYDSKSGQLQALIDGDWITTMRTGAVAALSIQHLQRTNTDTYSFMGLGNTARATALCLLSIFSDKKLKFRLLRYKTQAESFIERFKEVNNVSFEIVDTIDHLVSGADVLISCITDAQNLICENNELYRKGLLLVPIHTRGFQNCDLFFDKVYGDDTGHVSGFRYFDRFKEFDEFGNILIGKNRGRENDEQRIVVYNIGLGLHDVVFAYKIHCLLKNTVSTSFILDKEDEKFWIMGREVLVIQNRDIYGLNISPLECVKWVDESFRLKALAQLPPKMSVHPQGNDFFTSMPCCLPSSYGVFGMKVVHRILGATPSLGSEILLYDSKSGQLQALIDGDWITTMRTGAVAALSIQHLQRTNTDTYSFMGLGNTARATALCLLSIFSDKKLKFRLLRYKTQAESFIERFKEVNNVSFEIVDTIDHLVSGADVLISCITDAQNLICENNELYRKGLLLVPIHTRGFQNCDLFFDKVYGDDTGHVSGFRYFDRFKEFDEFGNILIGKNRGRENDEQRIVVYNIGLGLHDVVFAYKIHCLLKNTVSTSFILDKEDEKFWI